Protein AF-A0A6M1ZHA8-F1 (afdb_monomer_lite)

Secondary structure (DSSP, 8-state):
--SSSSTTTSTTSSS----EEEEE-B-SSSSTTBHHHHHHH--TTEEEEE--TTS--EEE-SSPPPPB-S-EEEEGGGGTTPPEEEE-TTTS--EEE--SSEEEEESEEEES-EEEPPPPPPBSSPPPPPPEE-SSEEE-TT-EEEEEEEEEES-EEEPPPPPPB---SS-B-PPPP-SBPPPP----TTS---PPPPP-BS-PPPSSSTT--SSSSS---S-SSPPP-TTPPPPPPBSTT-S--PPPPP-TTPPPPPBSSSBPPPP-TTPPPPPBSSBPPPPPBPTT-SSSBSPPPPB-TTS-BPPPPPPEE-SSEEE-TT-EEEEEEEE-TT-EEEPPPPPPSSBPPPP--EE-SSEEE-TT-EEEEE-SSEEEE---SSSSTT-EEES-EEEEESSSEEEE-SB----SPEEEEEEEEEESSEETTS-EEEEEEEEEEES-EESSEEESSEEEEBSSS-EEEESS-EEEPTT-EEEEEE-TTS-B-EEEESS-EEE-TT-EEEEEEPSS---TTPPP--EEETT-EEE--SEEEEE---

pLDDT: mean 86.64, std 17.52, range [28.28, 98.88]

Structure (mmCIF, N/CA/C/O backbone):
data_AF-A0A6M1ZHA8-F1
#
_entry.id   AF-A0A6M1ZHA8-F1
#
loop_
_atom_site.group_PDB
_atom_site.id
_atom_site.type_symbol
_atom_site.label_atom_id
_atom_site.label_alt_id
_atom_site.label_comp_id
_atom_site.label_asym_id
_atom_site.label_entity_id
_atom_site.label_seq_id
_atom_site.pdbx_PDB_ins_code
_atom_site.Cartn_x
_atom_site.Cartn_y
_atom_site.Cartn_z
_atom_site.occupancy
_atom_site.B_iso_or_equiv
_atom_site.auth_seq_id
_atom_site.auth_comp_id
_atom_site.auth_asym_id
_atom_site.auth_atom_id
_atom_site.pdbx_PDB_model_num
ATOM 1 N N . MET A 1 1 ? 41.639 -18.975 45.057 1.00 41.16 1 MET A N 1
ATOM 2 C CA . MET A 1 1 ? 41.842 -18.011 43.948 1.00 41.16 1 MET A CA 1
ATOM 3 C C . MET A 1 1 ? 41.422 -18.619 42.600 1.00 41.16 1 MET A C 1
ATOM 5 O O . MET A 1 1 ? 42.164 -18.559 41.636 1.00 41.16 1 MET A O 1
ATOM 9 N N . PHE A 1 2 ? 40.217 -19.190 42.509 1.00 38.81 2 PHE A N 1
ATOM 10 C CA . PHE A 1 2 ? 39.651 -19.749 41.275 1.00 38.81 2 PHE A CA 1
ATOM 11 C C . PHE A 1 2 ? 38.131 -19.728 41.432 1.00 38.81 2 PHE A C 1
ATOM 13 O O . PHE A 1 2 ? 37.639 -20.535 42.203 1.00 38.81 2 PHE A O 1
ATOM 20 N N . THR A 1 3 ? 37.440 -18.772 40.789 1.00 45.19 3 THR A N 1
ATOM 21 C CA . THR A 1 3 ? 35.975 -18.794 40.497 1.00 45.19 3 THR A CA 1
ATOM 22 C C . THR A 1 3 ? 35.417 -17.498 39.882 1.00 45.19 3 THR A C 1
ATOM 24 O O . THR A 1 3 ? 34.233 -17.442 39.581 1.00 45.19 3 THR A O 1
ATOM 27 N N . LYS A 1 4 ? 36.225 -16.465 39.586 1.00 41.50 4 LYS A N 1
ATOM 28 C CA . LYS A 1 4 ? 35.732 -15.248 38.891 1.00 41.50 4 LYS A CA 1
ATOM 29 C C . LYS A 1 4 ? 35.933 -15.214 37.365 1.00 41.50 4 LYS A C 1
ATOM 31 O O . LYS A 1 4 ? 35.498 -14.263 36.730 1.00 41.50 4 LYS A O 1
ATOM 36 N N . LYS A 1 5 ? 36.552 -16.232 36.750 1.00 42.53 5 LYS A N 1
ATOM 37 C CA . LYS A 1 5 ? 36.853 -16.243 35.298 1.00 42.53 5 LYS A CA 1
ATOM 38 C C . LYS A 1 5 ? 35.846 -16.990 34.410 1.00 42.53 5 LYS A C 1
ATOM 40 O O . LYS A 1 5 ? 35.945 -16.876 33.197 1.00 42.53 5 LYS A O 1
ATOM 45 N N . PHE A 1 6 ? 34.870 -17.709 34.971 1.00 36.06 6 PHE A N 1
ATOM 46 C CA . PHE A 1 6 ? 33.976 -18.566 34.169 1.00 36.06 6 PHE A CA 1
ATOM 47 C C . PHE A 1 6 ? 32.646 -17.905 33.758 1.00 36.06 6 PHE A C 1
ATOM 49 O O . PHE A 1 6 ? 31.959 -18.404 32.876 1.00 36.06 6 PHE A O 1
ATOM 56 N N . TRP A 1 7 ? 32.302 -16.747 34.333 1.00 31.34 7 TRP A N 1
ATOM 57 C CA . TRP A 1 7 ? 31.066 -16.016 34.001 1.00 31.34 7 TRP A CA 1
ATOM 58 C C . TRP A 1 7 ? 31.224 -14.947 32.907 1.00 31.34 7 TRP A C 1
ATOM 60 O O . TRP A 1 7 ? 30.233 -14.410 32.430 1.00 31.34 7 TRP A O 1
ATOM 70 N N . ILE A 1 8 ? 32.454 -14.670 32.460 1.00 35.88 8 ILE A N 1
ATOM 71 C CA . ILE A 1 8 ? 32.725 -13.714 31.368 1.00 35.88 8 ILE A CA 1
ATOM 72 C C . ILE A 1 8 ? 32.764 -14.401 29.990 1.00 35.88 8 ILE A C 1
ATOM 74 O O . ILE A 1 8 ? 32.619 -13.736 28.971 1.00 35.88 8 ILE A O 1
ATOM 78 N N . ILE A 1 9 ? 32.881 -15.732 29.933 1.00 36.72 9 ILE A N 1
ATOM 79 C CA . ILE A 1 9 ? 32.998 -16.469 28.659 1.00 36.72 9 ILE A CA 1
ATOM 80 C C . ILE A 1 9 ? 31.638 -16.991 28.156 1.00 36.72 9 ILE A C 1
ATOM 82 O O . ILE A 1 9 ? 31.447 -17.130 26.954 1.00 36.72 9 ILE A O 1
ATOM 86 N N . ILE A 1 10 ? 30.645 -17.180 29.034 1.00 36.97 10 ILE A N 1
ATOM 87 C CA . ILE A 1 10 ? 29.296 -17.632 28.634 1.00 36.97 10 ILE A CA 1
ATOM 88 C C . ILE A 1 10 ? 28.371 -16.455 28.262 1.00 36.97 10 ILE A C 1
ATOM 90 O O . ILE A 1 10 ? 27.437 -16.629 27.486 1.00 36.97 10 ILE A O 1
ATOM 94 N N . PHE A 1 11 ? 28.679 -15.227 28.698 1.00 34.50 11 PHE A N 1
ATOM 95 C CA . PHE A 1 11 ? 27.951 -14.019 28.273 1.00 34.50 11 PHE A CA 1
ATOM 96 C C . PHE A 1 11 ? 28.397 -13.488 26.891 1.00 34.50 11 PHE A C 1
ATOM 98 O O . PHE A 1 11 ? 27.780 -12.578 26.346 1.00 34.50 11 PHE A O 1
ATOM 105 N N . LEU A 1 12 ? 29.439 -14.080 26.292 1.00 36.28 12 LEU A N 1
ATOM 106 C CA . LEU A 1 12 ? 29.957 -13.715 24.966 1.00 36.28 12 LEU A CA 1
ATOM 107 C C . LEU A 1 12 ? 29.504 -14.654 23.829 1.00 36.28 12 LEU A C 1
ATOM 109 O O . LEU A 1 12 ? 29.887 -14.436 22.685 1.00 36.28 12 LEU A O 1
ATOM 113 N N . MET A 1 13 ? 28.695 -15.684 24.106 1.00 34.72 13 MET A N 1
ATOM 114 C CA . MET A 1 13 ? 28.292 -16.691 23.105 1.00 34.72 13 MET A CA 1
ATOM 115 C C . MET A 1 13 ? 26.905 -16.472 22.470 1.00 34.72 13 MET A C 1
ATOM 117 O O . MET A 1 13 ? 26.468 -17.307 21.683 1.00 34.72 13 MET A O 1
ATOM 121 N N . PHE A 1 14 ? 26.234 -15.343 22.740 1.00 38.88 14 PHE A N 1
ATOM 122 C CA . PHE A 1 14 ? 24.972 -14.965 22.070 1.00 38.88 14 PHE A CA 1
ATOM 123 C C . PHE A 1 14 ? 25.026 -13.679 21.235 1.00 38.88 14 PHE A C 1
ATOM 125 O O . PHE A 1 14 ? 24.037 -13.323 20.599 1.00 38.88 14 PHE A O 1
ATOM 132 N N . PHE A 1 15 ? 26.187 -13.033 21.130 1.00 39.12 15 PHE A N 1
ATOM 133 C CA . PHE A 1 15 ? 26.455 -12.149 20.004 1.00 39.12 15 PHE A CA 1
ATOM 134 C C . PHE A 1 15 ? 27.237 -12.970 18.983 1.00 39.12 15 PHE A C 1
ATOM 136 O O . PHE A 1 15 ? 28.445 -13.150 19.121 1.00 39.12 15 PHE A O 1
ATOM 143 N N . ARG A 1 16 ? 26.570 -13.469 17.929 1.00 43.88 16 ARG A N 1
ATOM 144 C CA . ARG A 1 16 ? 27.292 -13.640 16.655 1.00 43.88 16 ARG A CA 1
ATOM 145 C C . ARG A 1 16 ? 28.028 -12.320 16.455 1.00 43.88 16 ARG A C 1
ATOM 147 O O . ARG A 1 16 ? 27.375 -11.288 16.577 1.00 43.88 16 ARG A O 1
ATOM 154 N N . ASN A 1 17 ? 29.347 -12.352 16.249 1.00 39.47 17 ASN A N 1
ATOM 155 C CA . ASN A 1 17 ? 30.121 -11.169 15.878 1.00 39.47 17 ASN A CA 1
ATOM 156 C C . ASN A 1 17 ? 29.322 -10.430 14.807 1.00 39.47 17 ASN A C 1
ATOM 158 O O . ASN A 1 17 ? 29.210 -10.920 13.683 1.00 39.47 17 ASN A O 1
ATOM 162 N N . ILE A 1 18 ? 28.678 -9.325 15.182 1.00 47.50 18 ILE A N 1
ATOM 163 C CA . ILE A 1 18 ? 27.960 -8.505 14.227 1.00 47.50 18 ILE A CA 1
ATOM 164 C C . ILE A 1 18 ? 29.074 -7.805 13.469 1.00 47.50 18 ILE A C 1
ATOM 166 O O . ILE A 1 18 ? 29.651 -6.831 13.952 1.00 47.50 18 ILE A O 1
ATOM 170 N N . SER A 1 19 ? 29.456 -8.388 12.337 1.00 54.62 19 SER A N 1
ATOM 171 C CA . SER A 1 19 ? 30.380 -7.749 11.415 1.00 54.62 19 SER A CA 1
ATOM 172 C C . SER A 1 19 ? 29.735 -6.441 10.945 1.00 54.62 19 SER A C 1
ATOM 174 O O . SER A 1 19 ? 28.532 -6.378 10.673 1.00 54.62 19 SER A O 1
ATOM 176 N N . MET A 1 20 ? 30.499 -5.353 10.955 1.00 62.28 20 MET A N 1
ATOM 177 C CA . MET A 1 20 ? 30.048 -4.074 10.414 1.00 62.28 20 MET A CA 1
ATOM 178 C C . MET A 1 20 ? 30.312 -4.088 8.908 1.00 62.28 20 MET A C 1
ATOM 180 O O . MET A 1 20 ? 31.472 -4.149 8.512 1.00 62.28 20 MET A O 1
ATOM 184 N N . ALA A 1 21 ? 29.265 -3.956 8.088 1.00 60.00 21 ALA A N 1
ATOM 185 C CA . ALA A 1 21 ? 29.389 -3.871 6.624 1.00 60.00 21 ALA A CA 1
ATOM 186 C C . ALA A 1 21 ? 30.205 -2.658 6.187 1.00 60.00 21 ALA A C 1
ATOM 188 O O . ALA A 1 21 ? 30.895 -2.657 5.168 1.00 60.00 21 ALA A O 1
ATOM 189 N N . GLY A 1 22 ? 30.098 -1.587 6.970 1.00 78.56 22 GLY A N 1
ATOM 190 C CA . GLY A 1 22 ? 30.810 -0.348 6.747 1.00 78.56 22 GLY A CA 1
ATOM 191 C C . GLY A 1 22 ? 30.052 0.848 7.297 1.00 78.56 22 GLY A C 1
ATOM 192 O O . GLY A 1 22 ? 28.849 0.805 7.563 1.00 78.56 22 GLY A O 1
ATOM 193 N N . THR A 1 23 ? 30.785 1.942 7.448 1.00 90.38 23 THR A N 1
ATOM 194 C CA . THR A 1 23 ? 30.236 3.237 7.841 1.00 90.38 23 THR A CA 1
ATOM 195 C C . THR A 1 23 ? 30.068 4.104 6.600 1.00 90.38 23 THR A C 1
ATOM 197 O O . THR A 1 23 ? 31.018 4.312 5.840 1.00 90.38 23 THR A O 1
ATOM 200 N N . VAL A 1 24 ? 28.870 4.651 6.406 1.00 94.56 24 VAL A N 1
ATOM 201 C CA . VAL A 1 24 ? 28.614 5.681 5.399 1.00 94.56 24 VAL A CA 1
ATOM 202 C C . VAL A 1 24 ? 29.204 6.992 5.900 1.00 94.56 24 VAL A C 1
ATOM 204 O O . VAL A 1 24 ? 28.672 7.617 6.812 1.00 94.56 24 VAL A O 1
ATOM 207 N N . THR A 1 25 ? 30.317 7.403 5.302 1.00 93.25 25 THR A N 1
ATOM 208 C CA . THR A 1 25 ? 31.069 8.615 5.666 1.00 93.25 25 THR A CA 1
ATOM 209 C C . THR A 1 25 ? 30.912 9.734 4.641 1.00 93.25 25 THR A C 1
ATOM 211 O O . THR A 1 25 ? 31.451 10.828 4.813 1.00 93.25 25 THR A O 1
ATOM 214 N N . SER A 1 26 ? 30.190 9.493 3.546 1.00 93.44 26 SER A N 1
ATOM 215 C CA . SER A 1 26 ? 29.959 10.452 2.468 1.00 93.44 26 SER A CA 1
ATOM 216 C C . SER A 1 26 ? 28.484 10.523 2.097 1.00 93.44 26 SER A C 1
ATOM 218 O O . SER A 1 26 ? 27.825 9.495 1.965 1.00 93.44 26 SER A O 1
ATOM 220 N N . ASN A 1 27 ? 27.991 11.744 1.883 1.00 94.06 27 ASN A N 1
ATOM 221 C CA . ASN A 1 27 ? 26.633 12.011 1.421 1.00 94.06 27 ASN A CA 1
ATOM 222 C C . ASN A 1 27 ? 26.517 12.099 -0.114 1.00 94.06 27 ASN A C 1
ATOM 224 O O . ASN A 1 27 ? 25.463 12.442 -0.642 1.00 94.06 27 ASN A O 1
ATOM 228 N N . ALA A 1 28 ? 27.602 11.815 -0.840 1.00 95.50 28 ALA A N 1
ATOM 229 C CA . ALA A 1 28 ? 27.560 11.668 -2.290 1.00 95.50 28 ALA A CA 1
ATOM 230 C C . ALA A 1 28 ? 26.827 10.373 -2.700 1.00 95.50 28 ALA A C 1
ATOM 232 O O . ALA A 1 28 ? 26.815 9.396 -1.953 1.00 95.50 28 ALA A O 1
ATOM 233 N N . ASP A 1 29 ? 26.282 10.338 -3.919 1.00 96.12 29 ASP A N 1
ATOM 234 C CA . ASP A 1 29 ? 25.608 9.149 -4.475 1.00 96.12 29 ASP A CA 1
ATOM 235 C C . ASP A 1 29 ? 26.568 7.974 -4.753 1.00 96.12 29 ASP A C 1
ATOM 237 O O . ASP A 1 29 ? 26.180 6.812 -4.644 1.00 96.12 29 ASP A O 1
ATOM 241 N N . SER A 1 30 ? 27.826 8.257 -5.111 1.00 96.19 30 SER A N 1
ATOM 242 C CA . SER A 1 30 ? 28.792 7.246 -5.566 1.00 96.19 30 SER A CA 1
ATOM 243 C C . SER A 1 30 ? 30.226 7.508 -5.092 1.00 96.19 30 SER A C 1
ATOM 245 O O . SER A 1 30 ? 30.629 8.656 -4.905 1.00 96.19 30 SER A O 1
ATOM 247 N N . GLY A 1 31 ? 31.028 6.443 -4.986 1.00 95.06 31 GLY A N 1
ATOM 248 C CA . GLY A 1 31 ? 32.456 6.489 -4.642 1.00 95.06 31 GLY A CA 1
ATOM 249 C C . GLY A 1 31 ? 32.763 6.200 -3.164 1.00 95.06 31 GLY A C 1
ATOM 250 O O . GLY A 1 31 ? 31.921 5.675 -2.436 1.00 95.06 31 GLY A O 1
ATOM 251 N N . SER A 1 32 ? 33.995 6.531 -2.746 1.00 93.38 32 SER A N 1
ATOM 252 C CA . SER A 1 32 ? 34.373 6.951 -1.376 1.00 93.38 32 SER A CA 1
ATOM 253 C C . SER A 1 32 ? 33.319 6.911 -0.268 1.00 93.38 32 SER A C 1
ATOM 255 O O . SER A 1 32 ? 32.690 7.944 -0.079 1.00 93.38 32 SER A O 1
ATOM 257 N N . GLY A 1 33 ? 33.138 5.821 0.487 1.00 92.56 33 GLY A N 1
ATOM 258 C CA . GLY A 1 33 ? 32.353 5.851 1.735 1.00 92.56 33 GLY A CA 1
ATOM 259 C C . GLY A 1 33 ? 30.874 6.230 1.578 1.00 92.56 33 GLY A C 1
ATOM 260 O O . GLY A 1 33 ? 30.257 6.690 2.534 1.00 92.56 33 GLY A O 1
ATOM 261 N N . THR A 1 34 ? 30.320 6.090 0.375 1.00 96.38 34 THR A N 1
ATOM 262 C CA . THR A 1 34 ? 28.905 6.358 0.078 1.00 96.38 34 THR A CA 1
ATOM 263 C C . THR A 1 34 ? 28.020 5.180 0.465 1.00 96.38 34 THR A C 1
ATOM 265 O O . THR A 1 34 ? 28.482 4.038 0.469 1.00 96.38 34 THR A O 1
ATOM 268 N N . LEU A 1 35 ? 26.731 5.437 0.718 1.00 96.88 35 LEU A N 1
ATOM 269 C CA . LEU A 1 35 ? 25.745 4.386 1.001 1.00 96.88 35 LEU A CA 1
ATOM 270 C C . LEU A 1 35 ? 25.741 3.307 -0.088 1.00 96.88 35 LEU A C 1
ATOM 272 O O . LEU A 1 35 ? 25.801 2.123 0.219 1.00 96.88 35 LEU A O 1
ATOM 276 N N . ARG A 1 36 ? 25.767 3.717 -1.359 1.00 96.38 36 ARG A N 1
ATOM 277 C CA . ARG A 1 36 ? 25.832 2.814 -2.512 1.00 96.38 36 ARG A CA 1
ATOM 278 C C . ARG A 1 36 ? 27.018 1.859 -2.450 1.00 96.38 36 ARG A C 1
ATOM 280 O O . ARG A 1 36 ? 26.861 0.668 -2.694 1.00 96.38 36 ARG A O 1
ATOM 287 N N . ARG A 1 37 ? 28.211 2.372 -2.130 1.00 95.38 37 ARG A N 1
ATOM 288 C CA . ARG A 1 37 ? 29.407 1.530 -2.036 1.00 95.38 37 ARG A CA 1
ATOM 289 C C . ARG A 1 37 ? 29.339 0.576 -0.850 1.00 95.38 37 ARG A C 1
ATOM 291 O O . ARG A 1 37 ? 29.755 -0.565 -0.991 1.00 95.38 37 ARG A O 1
ATOM 298 N N . VAL A 1 38 ? 28.819 1.034 0.287 1.00 95.31 38 VAL A N 1
ATOM 299 C CA . VAL A 1 38 ? 28.655 0.178 1.467 1.00 95.31 38 VAL A CA 1
ATOM 300 C C . VAL A 1 38 ? 27.633 -0.929 1.195 1.00 95.31 38 VAL A C 1
ATOM 302 O O . VAL A 1 38 ? 27.921 -2.075 1.499 1.00 95.31 38 VAL A O 1
ATOM 305 N N . LEU A 1 39 ? 26.504 -0.628 0.544 1.00 94.88 39 LEU A N 1
ATOM 306 C CA . LEU A 1 39 ? 25.510 -1.636 0.152 1.00 94.88 39 LEU A CA 1
ATOM 307 C C . LEU A 1 39 ? 26.095 -2.704 -0.784 1.00 94.88 39 LEU A C 1
ATOM 309 O O . LEU A 1 39 ? 25.912 -3.886 -0.529 1.00 94.88 39 LEU A O 1
ATOM 313 N N . ASN A 1 40 ? 26.845 -2.301 -1.818 1.00 92.69 40 ASN A N 1
ATOM 314 C CA . ASN A 1 40 ? 27.480 -3.237 -2.758 1.00 92.69 40 ASN A CA 1
ATOM 315 C C . ASN A 1 40 ? 28.534 -4.150 -2.113 1.00 92.69 40 ASN A C 1
ATOM 317 O O . ASN A 1 40 ? 28.815 -5.221 -2.641 1.00 92.69 40 ASN A O 1
ATOM 321 N N . ASN A 1 41 ? 29.162 -3.697 -1.028 1.00 90.94 41 ASN A N 1
ATOM 322 C CA . ASN A 1 41 ? 30.245 -4.419 -0.365 1.00 90.94 41 ASN A CA 1
ATOM 323 C C . ASN A 1 41 ? 29.783 -5.177 0.883 1.00 90.94 41 ASN A C 1
ATOM 325 O O . ASN A 1 41 ? 30.583 -5.911 1.463 1.00 90.94 41 ASN A O 1
ATOM 329 N N . ALA A 1 42 ? 28.545 -4.956 1.327 1.00 90.19 42 ALA A N 1
ATOM 330 C CA . ALA A 1 42 ? 28.025 -5.603 2.513 1.00 90.19 42 ALA A CA 1
ATOM 331 C C . ALA A 1 42 ? 27.990 -7.123 2.311 1.00 90.19 42 ALA A C 1
ATOM 333 O O . ALA A 1 42 ? 27.824 -7.624 1.200 1.00 90.19 42 ALA A O 1
ATOM 334 N N . SER A 1 43 ? 28.138 -7.848 3.405 1.00 85.75 43 SER A N 1
ATOM 335 C CA . SER A 1 43 ? 27.896 -9.278 3.533 1.00 85.75 43 SER A CA 1
ATOM 336 C C . SER A 1 43 ? 26.636 -9.505 4.378 1.00 85.75 43 SER A C 1
ATOM 338 O O . SER A 1 43 ? 26.242 -8.668 5.193 1.00 85.75 43 SER A O 1
ATOM 340 N N . GLY A 1 44 ? 25.970 -10.645 4.200 1.00 85.75 44 GLY A N 1
ATOM 341 C CA . GLY A 1 44 ? 24.735 -10.948 4.920 1.00 85.75 44 GLY A CA 1
ATOM 342 C C . GLY A 1 44 ? 24.922 -10.996 6.445 1.00 85.75 44 GLY A C 1
ATOM 343 O O . GLY A 1 44 ? 25.811 -11.669 6.961 1.00 85.75 44 GLY A O 1
ATOM 344 N N . GLY A 1 45 ? 24.027 -10.329 7.173 1.00 84.31 45 GLY A N 1
ATOM 345 C CA . GLY A 1 45 ? 23.973 -10.259 8.636 1.00 84.31 45 GLY A CA 1
ATOM 346 C C . GLY A 1 45 ? 24.622 -9.013 9.244 1.00 84.31 45 GLY A C 1
ATOM 347 O O . GLY A 1 45 ? 24.710 -8.915 10.468 1.00 84.31 45 GLY A O 1
ATOM 348 N N . GLU A 1 46 ? 25.074 -8.074 8.417 1.00 91.00 46 GLU A N 1
ATOM 349 C CA . GLU A 1 46 ? 25.842 -6.912 8.857 1.00 91.00 46 GLU A CA 1
ATOM 350 C C . GLU A 1 46 ? 24.995 -5.665 9.159 1.00 91.00 46 GLU A C 1
ATOM 352 O O . GLU A 1 46 ? 23.849 -5.525 8.717 1.00 91.00 46 GLU A O 1
ATOM 357 N N . ILE A 1 47 ? 25.586 -4.727 9.912 1.00 91.69 47 ILE A N 1
ATOM 358 C CA . ILE A 1 47 ? 25.007 -3.402 10.180 1.00 91.69 47 ILE A CA 1
ATOM 359 C C . ILE A 1 47 ? 25.748 -2.325 9.378 1.00 91.69 47 ILE A C 1
ATOM 361 O O . ILE A 1 47 ? 26.973 -2.213 9.445 1.00 91.69 47 ILE A O 1
ATOM 365 N N . ILE A 1 48 ? 24.976 -1.498 8.678 1.00 93.88 48 ILE A N 1
ATOM 366 C CA . ILE A 1 48 ? 25.376 -0.250 8.033 1.00 93.88 48 ILE A CA 1
ATOM 367 C C . ILE A 1 48 ? 24.970 0.907 8.944 1.00 93.88 48 ILE A C 1
ATOM 369 O O . ILE A 1 48 ? 23.791 1.069 9.265 1.00 93.88 48 ILE A O 1
ATOM 373 N N . ILE A 1 49 ? 25.943 1.730 9.330 1.00 92.50 49 ILE A N 1
ATOM 374 C CA . ILE A 1 49 ? 25.725 2.949 10.121 1.00 92.50 49 ILE A CA 1
ATOM 375 C C . ILE A 1 49 ? 26.166 4.190 9.344 1.00 92.50 49 ILE A C 1
ATOM 377 O O . ILE A 1 49 ? 26.955 4.099 8.402 1.00 92.50 49 ILE A O 1
ATOM 381 N N . PHE A 1 50 ? 25.696 5.362 9.764 1.00 92.50 50 PHE A N 1
ATOM 382 C CA . PHE A 1 50 ? 26.068 6.645 9.166 1.00 92.50 50 PHE A CA 1
ATOM 383 C C . PHE A 1 50 ? 26.977 7.442 10.104 1.00 92.50 50 PHE A C 1
ATOM 385 O O . PHE A 1 50 ? 26.684 7.593 11.288 1.00 92.50 50 PHE A O 1
ATOM 392 N N . ASP A 1 51 ? 28.055 7.996 9.555 1.00 90.44 51 ASP A N 1
ATOM 393 C CA . ASP A 1 51 ? 28.875 9.034 10.178 1.00 90.44 51 ASP A CA 1
ATOM 394 C C . ASP A 1 51 ? 29.007 10.213 9.208 1.00 90.44 51 ASP A C 1
ATOM 396 O O . ASP A 1 51 ? 29.958 10.357 8.439 1.00 90.44 51 ASP A O 1
ATOM 400 N N . LEU A 1 52 ? 27.974 11.052 9.224 1.00 86.25 52 LEU A N 1
ATOM 401 C CA . LEU A 1 52 ? 27.871 12.288 8.448 1.00 86.25 52 LEU A CA 1
ATOM 402 C C . LEU A 1 52 ? 27.926 13.515 9.370 1.00 86.25 52 LEU A C 1
ATOM 404 O O . LEU A 1 52 ? 27.406 14.574 9.032 1.00 86.25 52 LEU A O 1
ATOM 408 N N . SER A 1 53 ? 28.526 13.367 10.553 1.00 73.38 53 SER A N 1
ATOM 409 C CA . SER A 1 53 ? 28.472 14.323 11.667 1.00 73.38 53 SER A CA 1
ATOM 410 C C . SER A 1 53 ? 28.889 15.761 11.299 1.00 73.38 53 SER A C 1
ATOM 412 O O . SER A 1 53 ? 28.307 16.710 11.825 1.00 73.38 53 SER A O 1
ATOM 414 N N . ASN A 1 54 ? 29.801 15.925 10.333 1.00 69.75 54 ASN A N 1
ATOM 415 C CA . ASN A 1 54 ? 30.277 17.218 9.813 1.00 69.75 54 ASN A CA 1
ATOM 416 C C . ASN A 1 54 ? 29.786 17.548 8.388 1.00 69.75 54 ASN A C 1
ATOM 418 O O . ASN A 1 54 ? 30.371 18.389 7.707 1.00 69.75 54 ASN A O 1
ATOM 422 N N . LYS A 1 55 ? 28.760 16.852 7.888 1.00 71.38 55 LYS A N 1
ATOM 423 C CA . LYS A 1 55 ? 28.285 16.958 6.500 1.00 71.38 55 LYS A CA 1
ATOM 424 C C . LYS A 1 55 ? 26.791 17.269 6.438 1.00 71.38 55 LYS A C 1
ATOM 426 O O . LYS A 1 55 ? 26.059 17.110 7.415 1.00 71.38 55 LYS A O 1
ATOM 431 N N . ASN A 1 56 ? 26.328 17.685 5.256 1.00 79.12 56 ASN A N 1
ATOM 432 C CA . ASN A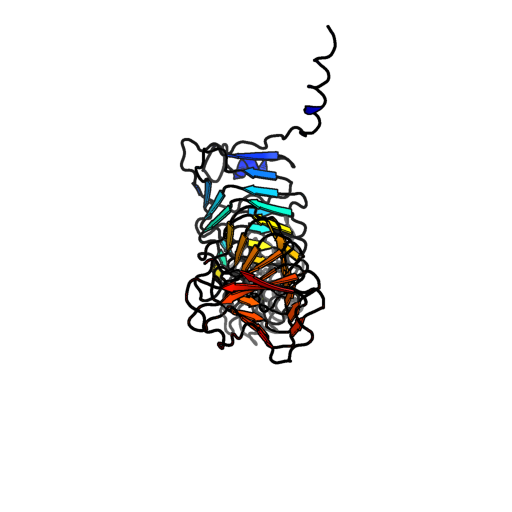 1 56 ? 24.906 17.604 4.940 1.00 79.12 56 ASN A CA 1
ATOM 433 C C . ASN A 1 56 ? 24.483 16.123 5.031 1.00 79.12 56 ASN A C 1
ATOM 435 O O . ASN A 1 56 ? 25.155 15.246 4.490 1.00 79.12 56 ASN A O 1
ATOM 439 N N . ARG A 1 57 ? 23.402 15.855 5.764 1.00 89.31 57 ARG A N 1
ATOM 440 C CA . ARG A 1 57 ? 22.896 14.507 6.063 1.00 89.31 57 ARG A CA 1
ATOM 441 C C . ARG A 1 57 ? 21.930 13.986 4.996 1.00 89.31 57 ARG A C 1
ATOM 443 O O . ARG A 1 57 ? 21.436 12.869 5.121 1.00 89.31 57 ARG A O 1
ATOM 450 N N . THR A 1 58 ? 21.695 14.780 3.954 1.00 94.56 58 THR A N 1
ATOM 451 C CA . THR A 1 58 ? 20.969 14.374 2.755 1.00 94.56 58 THR A CA 1
ATOM 452 C C . THR A 1 58 ? 21.904 13.669 1.781 1.00 94.56 58 THR A C 1
ATOM 454 O O . THR A 1 58 ? 22.865 14.266 1.287 1.00 94.56 58 THR A O 1
ATOM 457 N N . ILE A 1 59 ? 21.595 12.405 1.501 1.00 97.06 59 ILE A N 1
ATOM 458 C CA . ILE A 1 59 ? 22.165 11.615 0.414 1.00 97.06 59 ILE A CA 1
ATOM 459 C C . ILE A 1 59 ? 21.235 11.750 -0.782 1.00 97.06 59 ILE A C 1
ATOM 461 O O . ILE A 1 59 ? 20.155 11.167 -0.828 1.00 97.06 59 ILE A O 1
ATOM 465 N N . THR A 1 60 ? 21.675 12.542 -1.745 1.00 97.25 60 THR A N 1
ATOM 466 C CA . THR A 1 60 ? 20.936 12.813 -2.970 1.00 97.25 60 THR A CA 1
ATOM 467 C C . THR A 1 60 ? 21.228 11.743 -4.014 1.00 97.25 60 THR A C 1
ATOM 469 O O . THR A 1 60 ? 22.365 11.640 -4.485 1.00 97.25 60 THR A O 1
ATOM 472 N N . LEU A 1 61 ? 20.211 10.976 -4.402 1.00 97.69 61 LEU A N 1
ATOM 473 C CA . LEU A 1 61 ? 20.343 9.892 -5.368 1.00 97.69 61 LEU A CA 1
ATOM 474 C C . LEU A 1 61 ? 20.439 10.422 -6.800 1.00 97.69 61 LEU A C 1
ATOM 476 O O . LEU A 1 61 ? 19.670 11.287 -7.220 1.00 97.69 61 LEU A O 1
ATOM 480 N N . LYS A 1 62 ? 21.378 9.859 -7.566 1.00 96.38 62 LYS A N 1
ATOM 481 C CA . LYS A 1 62 ? 21.525 10.108 -9.016 1.00 96.38 62 LYS A CA 1
ATOM 482 C C . LYS A 1 62 ? 21.191 8.891 -9.873 1.00 96.38 62 LYS A C 1
ATOM 484 O O . LYS A 1 62 ? 21.116 9.004 -11.091 1.00 96.38 62 LYS A O 1
ATOM 489 N N . THR A 1 63 ? 21.075 7.731 -9.234 1.00 92.88 63 THR A N 1
ATOM 490 C CA . THR A 1 63 ? 20.715 6.440 -9.824 1.00 92.88 63 THR A CA 1
ATOM 491 C C . THR A 1 63 ? 19.991 5.605 -8.763 1.00 92.88 63 THR A C 1
ATOM 493 O O . THR A 1 63 ? 20.102 5.894 -7.568 1.00 92.88 63 THR A O 1
ATOM 496 N N . HIS A 1 64 ? 19.262 4.559 -9.162 1.00 90.69 64 HIS A N 1
ATOM 497 C CA . HIS A 1 64 ? 18.631 3.628 -8.211 1.00 90.69 64 HIS A CA 1
ATOM 498 C C . HIS A 1 64 ? 19.681 3.043 -7.260 1.00 90.69 64 HIS A C 1
ATOM 500 O O . HIS A 1 64 ? 20.786 2.752 -7.707 1.00 90.69 64 HIS A O 1
ATOM 506 N N . LEU A 1 65 ? 19.386 2.866 -5.970 1.00 95.75 65 LEU A N 1
ATOM 507 C CA . LEU A 1 65 ? 20.303 2.169 -5.057 1.00 95.75 65 LEU A CA 1
ATOM 508 C C . LEU A 1 65 ? 20.499 0.694 -5.480 1.00 95.75 65 LEU A C 1
ATOM 510 O O . LEU A 1 65 ? 19.689 0.162 -6.248 1.00 95.75 65 LEU A O 1
ATOM 514 N N . PRO A 1 66 ? 21.583 0.030 -5.035 1.00 94.44 66 PRO A N 1
ATOM 515 C CA . PRO A 1 66 ? 21.739 -1.411 -5.218 1.00 94.44 66 PRO A CA 1
ATOM 516 C C . PRO A 1 66 ? 20.564 -2.187 -4.614 1.00 94.44 66 PRO A C 1
ATOM 518 O O . PRO A 1 66 ? 20.012 -1.780 -3.589 1.00 94.44 66 PRO A O 1
ATOM 521 N N . ILE A 1 67 ? 20.205 -3.303 -5.248 1.00 93.00 67 ILE A N 1
ATOM 522 C CA . ILE A 1 67 ? 19.210 -4.239 -4.714 1.00 93.00 67 ILE A CA 1
ATOM 523 C C . ILE A 1 67 ? 19.761 -4.857 -3.426 1.00 93.00 67 ILE A C 1
ATOM 525 O O . ILE A 1 67 ? 20.936 -5.211 -3.360 1.00 93.00 67 ILE A O 1
ATOM 529 N N . ILE A 1 68 ? 18.911 -4.974 -2.405 1.00 94.31 68 ILE A N 1
ATOM 530 C CA . ILE A 1 68 ? 19.252 -5.633 -1.143 1.00 94.31 68 ILE A CA 1
ATOM 531 C C . ILE A 1 68 ? 18.748 -7.077 -1.197 1.00 94.31 68 ILE A C 1
ATOM 533 O O . ILE A 1 68 ? 17.566 -7.346 -0.975 1.00 94.31 68 ILE A O 1
ATOM 537 N N . ASP A 1 69 ? 19.648 -8.007 -1.480 1.00 93.38 69 ASP A N 1
ATOM 538 C CA . ASP A 1 69 ? 19.390 -9.443 -1.663 1.00 93.38 69 ASP A CA 1
ATOM 539 C C . ASP A 1 69 ? 19.853 -10.311 -0.475 1.00 93.38 69 ASP A C 1
ATOM 541 O O . ASP A 1 69 ? 19.638 -11.522 -0.444 1.00 93.38 69 ASP A O 1
ATOM 545 N N . GLN A 1 70 ? 20.425 -9.682 0.549 1.00 90.88 70 GLN A N 1
ATOM 546 C CA . GLN A 1 70 ? 20.941 -10.329 1.752 1.00 90.88 70 GLN A CA 1
ATOM 547 C C . GLN A 1 70 ? 20.450 -9.653 3.038 1.00 90.88 70 GLN A C 1
ATOM 549 O O . GLN A 1 70 ? 20.024 -8.497 3.037 1.00 90.88 70 GLN A O 1
ATOM 554 N N . ALA A 1 71 ? 20.544 -10.376 4.160 1.00 93.56 71 ALA A N 1
ATOM 555 C CA . ALA A 1 71 ? 20.175 -9.854 5.475 1.00 93.56 71 ALA A CA 1
ATOM 556 C C . ALA A 1 71 ? 21.032 -8.632 5.818 1.00 93.56 71 ALA A C 1
ATOM 558 O O . ALA A 1 71 ? 22.254 -8.741 5.807 1.00 93.56 71 ALA A O 1
ATOM 559 N N . LEU A 1 72 ? 20.427 -7.500 6.169 1.00 94.31 72 LEU A N 1
ATOM 560 C CA . LEU A 1 72 ? 21.158 -6.287 6.548 1.00 94.31 72 LEU A CA 1
ATOM 561 C C . LEU A 1 72 ? 20.370 -5.459 7.554 1.00 94.31 72 LEU A C 1
ATOM 563 O O . LEU A 1 72 ? 19.140 -5.468 7.569 1.00 94.31 72 LEU A O 1
ATOM 567 N N . LYS A 1 73 ? 21.083 -4.668 8.352 1.00 95.69 73 LYS A N 1
ATOM 568 C CA . LYS A 1 73 ? 20.492 -3.567 9.112 1.00 95.69 73 LYS A CA 1
ATOM 569 C C . LYS A 1 73 ? 21.073 -2.237 8.644 1.00 95.69 73 LYS A C 1
ATOM 571 O O . LYS A 1 73 ? 22.278 -2.046 8.716 1.00 95.69 73 LYS A O 1
ATOM 576 N N . ILE A 1 74 ? 20.229 -1.301 8.230 1.00 96.12 74 ILE A N 1
ATOM 577 C CA . ILE A 1 74 ? 20.601 0.070 7.865 1.00 96.12 74 ILE A CA 1
ATOM 578 C C . ILE A 1 74 ? 20.100 1.002 8.969 1.00 96.12 74 ILE A C 1
ATOM 580 O O . ILE A 1 74 ? 18.894 1.100 9.189 1.00 96.12 74 ILE A O 1
ATOM 584 N N . ASP A 1 75 ? 21.014 1.661 9.684 1.00 94.12 75 ASP A N 1
ATOM 585 C CA . ASP A 1 75 ? 20.699 2.376 10.923 1.00 94.12 75 ASP A CA 1
ATOM 586 C C . ASP A 1 75 ? 21.200 3.827 10.931 1.00 94.12 75 ASP A C 1
ATOM 588 O O . ASP A 1 75 ? 22.390 4.099 11.107 1.00 94.12 75 ASP A O 1
ATOM 592 N N . GLY A 1 76 ? 20.266 4.773 10.797 1.00 92.44 76 GLY A N 1
ATOM 593 C CA . GLY A 1 76 ? 20.527 6.215 10.864 1.00 92.44 76 GLY A CA 1
ATOM 594 C C . GLY A 1 76 ? 20.724 6.791 12.272 1.00 92.44 76 GLY A C 1
ATOM 595 O O . GLY A 1 76 ? 20.911 7.997 12.406 1.00 92.44 76 GLY A O 1
ATOM 596 N N . SER A 1 77 ? 20.689 5.981 13.340 1.00 88.38 77 SER A N 1
ATOM 597 C CA . SER A 1 77 ? 20.675 6.491 14.728 1.00 88.38 77 SER A CA 1
ATOM 598 C C . SER A 1 77 ? 21.985 7.112 15.226 1.00 88.38 77 SER A C 1
ATOM 600 O O . SER A 1 77 ? 21.964 7.881 16.190 1.00 88.38 77 SER A O 1
ATOM 602 N N . ASN A 1 78 ? 23.123 6.834 14.584 1.00 78.25 78 ASN A N 1
ATOM 603 C CA . ASN A 1 78 ? 24.459 7.175 15.094 1.00 78.25 78 ASN A CA 1
ATOM 604 C C . ASN A 1 78 ? 24.825 8.681 15.036 1.00 78.25 78 ASN A C 1
ATOM 606 O O . ASN A 1 78 ? 25.990 9.052 15.144 1.00 78.25 78 ASN A O 1
ATOM 610 N N . LEU A 1 79 ? 23.847 9.575 14.859 1.00 74.50 79 LEU A N 1
ATOM 611 C CA . LEU A 1 79 ? 24.064 11.018 14.690 1.00 74.50 79 LEU A CA 1
ATOM 612 C C . LEU A 1 79 ? 23.453 11.876 15.816 1.00 74.50 79 LEU A C 1
ATOM 614 O O . LEU A 1 79 ? 23.291 13.084 15.653 1.00 74.50 79 LEU A O 1
ATOM 618 N N . GLY A 1 80 ? 23.120 11.286 16.970 1.00 65.06 80 GLY A N 1
ATOM 619 C CA . GLY A 1 80 ? 22.648 12.036 18.145 1.00 65.06 80 GLY A CA 1
ATOM 620 C C . GLY A 1 80 ? 21.275 12.691 17.947 1.00 65.06 80 GLY A C 1
ATOM 621 O O . GLY A 1 80 ? 21.101 13.867 18.255 1.00 65.06 80 GLY A O 1
ATOM 622 N N . GLY A 1 81 ? 20.318 11.954 17.372 1.00 66.00 81 GLY A N 1
ATOM 623 C CA . GLY A 1 81 ? 18.954 12.438 17.091 1.00 66.00 81 GLY A CA 1
ATOM 624 C C . GLY A 1 81 ? 18.812 13.240 15.791 1.00 66.00 81 GLY A C 1
ATOM 625 O O . GLY A 1 81 ? 17.721 13.683 15.446 1.00 66.00 81 GLY A O 1
ATOM 626 N N . LYS A 1 82 ? 19.907 13.420 15.050 1.00 67.00 82 LYS A N 1
ATOM 627 C CA . LYS A 1 82 ? 19.934 14.072 13.741 1.00 67.00 82 LYS A CA 1
ATOM 628 C C . LYS A 1 82 ? 19.541 13.088 12.637 1.00 67.00 82 LYS A C 1
ATOM 630 O O . LYS A 1 82 ? 20.225 12.097 12.420 1.00 67.00 82 LYS A O 1
ATOM 635 N N . GLU A 1 83 ? 18.489 13.415 11.898 1.00 85.75 83 GLU A N 1
ATOM 636 C CA . GLU A 1 83 ? 17.976 12.608 10.788 1.00 85.75 83 GLU A CA 1
ATOM 637 C C . GLU A 1 83 ? 18.944 12.491 9.596 1.00 85.75 83 GLU A C 1
ATOM 639 O O . GLU A 1 83 ? 19.611 13.469 9.232 1.00 85.75 83 GLU A O 1
ATOM 644 N N . VAL A 1 84 ? 19.000 11.297 8.997 1.00 93.94 84 VAL A N 1
ATOM 645 C CA . VAL A 1 84 ? 19.611 11.018 7.689 1.00 93.94 84 VAL A CA 1
ATOM 646 C C . VAL A 1 84 ? 18.499 10.969 6.651 1.00 93.94 84 VAL A C 1
ATOM 648 O O . VAL A 1 84 ? 17.509 10.262 6.838 1.00 93.94 84 VAL A O 1
ATOM 651 N N . ILE A 1 85 ? 18.676 11.699 5.553 1.00 95.56 85 ILE A N 1
ATOM 652 C CA . ILE A 1 85 ? 17.682 11.798 4.483 1.00 95.56 85 ILE A CA 1
ATOM 653 C C . ILE A 1 85 ? 18.232 11.080 3.255 1.00 95.56 85 ILE A C 1
ATOM 655 O O . ILE A 1 85 ? 19.320 11.409 2.783 1.00 95.56 85 ILE A O 1
ATOM 659 N N . ILE A 1 86 ? 17.478 10.124 2.723 1.00 97.81 86 ILE A N 1
ATOM 660 C CA . ILE A 1 86 ? 17.697 9.575 1.386 1.00 97.81 86 ILE A CA 1
ATOM 661 C C . ILE A 1 86 ? 16.726 10.295 0.457 1.00 97.81 86 ILE A C 1
ATOM 663 O O . ILE A 1 86 ? 15.514 10.145 0.589 1.00 97.81 86 ILE A O 1
ATOM 667 N N . ASP A 1 87 ? 17.267 11.118 -0.436 1.00 97.94 87 ASP A N 1
ATOM 668 C CA . ASP A 1 87 ? 16.486 11.977 -1.322 1.00 97.94 87 ASP A CA 1
ATOM 669 C C . ASP A 1 87 ? 16.542 11.457 -2.761 1.00 97.94 87 ASP A C 1
ATOM 671 O O . ASP A 1 87 ? 17.598 11.465 -3.400 1.00 97.94 87 ASP A O 1
ATOM 675 N N . GLY A 1 88 ? 15.395 11.010 -3.270 1.00 97.88 88 GLY A N 1
ATOM 676 C CA . GLY A 1 88 ? 15.246 10.485 -4.624 1.00 97.88 88 GLY A CA 1
ATOM 677 C C . GLY A 1 88 ? 15.166 11.553 -5.717 1.00 97.88 88 GLY A C 1
ATOM 678 O O . GLY A 1 88 ? 15.121 11.203 -6.901 1.00 97.88 88 GLY A O 1
ATOM 679 N N . GLN A 1 89 ? 15.134 12.844 -5.363 1.00 96.38 89 GLN A N 1
ATOM 680 C CA . GLN A 1 89 ? 15.007 13.970 -6.297 1.00 96.38 89 GLN A CA 1
ATOM 681 C C . GLN A 1 89 ? 13.861 13.817 -7.305 1.00 96.38 89 GLN A C 1
ATOM 683 O O . GLN A 1 89 ? 14.007 14.119 -8.496 1.00 96.38 89 GLN A O 1
ATOM 688 N N . ASN A 1 90 ? 12.728 13.269 -6.868 1.00 94.38 90 ASN A N 1
ATOM 689 C CA . ASN A 1 90 ? 11.532 13.078 -7.686 1.00 94.38 90 ASN A CA 1
ATOM 690 C C . ASN A 1 90 ? 11.781 12.213 -8.954 1.00 94.38 90 ASN A C 1
ATOM 692 O O . ASN A 1 90 ? 11.060 12.286 -9.964 1.00 94.38 90 ASN A O 1
ATOM 696 N N . SER A 1 91 ? 12.846 11.406 -8.946 1.00 93.94 91 SER A N 1
ATOM 697 C CA . SER A 1 91 ? 13.310 10.664 -10.123 1.00 93.94 91 SER A CA 1
ATOM 698 C C . SER A 1 91 ? 13.862 9.274 -9.834 1.00 93.94 91 SER A C 1
ATOM 700 O O . SER A 1 91 ? 13.793 8.438 -10.735 1.00 93.94 91 SER A O 1
ATOM 702 N N . HIS A 1 92 ? 14.331 9.012 -8.616 1.00 96.12 92 HIS A N 1
ATOM 703 C CA . HIS A 1 92 ? 14.907 7.730 -8.227 1.00 96.12 92 HIS A CA 1
ATOM 704 C C . HIS A 1 92 ? 14.110 7.092 -7.089 1.00 96.12 92 HIS A C 1
ATOM 706 O O . HIS A 1 92 ? 13.696 7.808 -6.173 1.00 96.12 92 HIS A O 1
ATOM 712 N N . PRO A 1 93 ? 13.899 5.767 -7.122 1.00 96.81 93 PRO A N 1
ATOM 713 C CA . PRO A 1 93 ? 13.284 5.056 -6.013 1.00 96.81 93 PRO A CA 1
ATOM 714 C C . PRO A 1 93 ? 14.258 4.958 -4.833 1.00 96.81 93 PRO A C 1
ATOM 716 O O . PRO A 1 93 ? 15.471 5.106 -5.006 1.00 96.81 93 PRO A O 1
ATOM 719 N N . GLY A 1 94 ? 13.721 4.678 -3.647 1.00 97.62 94 GLY A N 1
ATOM 720 C CA . GLY A 1 94 ? 14.510 4.396 -2.453 1.00 97.62 94 GLY A CA 1
ATOM 721 C C . GLY A 1 94 ? 15.083 2.975 -2.474 1.00 97.62 94 GLY A C 1
ATOM 722 O O . GLY A 1 94 ? 15.989 2.664 -3.247 1.00 97.62 94 GLY A O 1
ATOM 723 N N . PHE A 1 95 ? 14.580 2.105 -1.599 1.00 98.31 95 PHE A N 1
ATOM 724 C CA . PHE A 1 95 ? 15.114 0.755 -1.414 1.00 98.31 95 PHE A CA 1
ATOM 725 C C . PHE A 1 95 ? 14.325 -0.303 -2.190 1.00 98.31 95 PHE A C 1
ATOM 727 O O . PHE A 1 95 ? 13.098 -0.335 -2.150 1.00 98.31 95 PHE A O 1
ATOM 734 N N . PHE A 1 96 ? 15.042 -1.224 -2.832 1.00 97.38 96 PHE A N 1
ATOM 735 C CA . PHE A 1 96 ? 14.476 -2.422 -3.450 1.00 97.38 96 PHE A CA 1
ATOM 736 C C . PHE A 1 96 ? 15.031 -3.651 -2.729 1.00 97.38 96 PHE A C 1
ATOM 738 O O . PHE A 1 96 ? 16.249 -3.829 -2.682 1.00 97.38 96 PHE A O 1
ATOM 745 N N . VAL A 1 97 ? 14.157 -4.471 -2.141 1.00 97.12 97 VAL A N 1
ATOM 746 C CA . VAL A 1 97 ? 14.557 -5.591 -1.278 1.00 97.12 97 VAL A CA 1
ATOM 747 C C . VAL A 1 97 ? 14.058 -6.919 -1.837 1.00 97.12 97 VAL A C 1
ATOM 749 O O . VAL A 1 97 ? 12.861 -7.088 -2.065 1.00 97.12 97 VAL A O 1
ATOM 752 N N . GLU A 1 98 ? 14.980 -7.867 -1.997 1.00 93.88 98 GLU A N 1
ATOM 753 C CA . GLU A 1 98 ? 14.736 -9.255 -2.423 1.00 93.88 98 GLU A CA 1
ATOM 754 C C . GLU A 1 98 ? 15.180 -10.289 -1.379 1.00 93.88 98 GLU A C 1
ATOM 756 O O . GLU A 1 98 ? 14.868 -11.470 -1.501 1.00 93.88 98 GLU A O 1
ATOM 761 N N . SER A 1 99 ? 15.895 -9.863 -0.333 1.00 90.81 99 SER A N 1
ATOM 762 C CA . SER A 1 99 ? 16.394 -10.763 0.707 1.00 90.81 99 SER A CA 1
ATOM 763 C C . SER A 1 99 ? 15.268 -11.523 1.411 1.00 90.81 99 SER A C 1
ATOM 765 O O . SER A 1 99 ? 14.473 -10.929 2.141 1.00 90.81 99 SER A O 1
ATOM 767 N N . GLY A 1 100 ? 15.288 -12.855 1.306 1.00 87.19 100 GLY A N 1
ATOM 768 C CA . GLY A 1 100 ? 14.427 -13.738 2.104 1.00 87.19 100 GLY A CA 1
ATOM 769 C C . GLY A 1 100 ? 14.762 -13.764 3.600 1.00 87.19 100 GLY A C 1
ATOM 770 O O . GLY A 1 100 ? 13.971 -14.227 4.420 1.00 87.19 100 GLY A O 1
ATOM 771 N N . ASN A 1 101 ? 15.929 -13.238 3.978 1.00 93.06 101 ASN A N 1
ATOM 772 C CA . ASN A 1 101 ? 16.308 -13.014 5.370 1.00 93.06 101 ASN A CA 1
ATOM 773 C C . ASN A 1 101 ? 15.984 -11.572 5.805 1.00 93.06 101 ASN A C 1
ATOM 775 O O . ASN A 1 101 ? 15.944 -10.684 4.951 1.00 93.06 101 ASN A O 1
ATOM 779 N N . PRO A 1 102 ? 15.815 -11.299 7.114 1.00 94.88 102 PRO A N 1
ATOM 780 C CA . PRO A 1 102 ? 15.389 -9.984 7.587 1.00 94.88 102 PRO A CA 1
ATOM 781 C C . PRO A 1 102 ? 16.314 -8.837 7.156 1.00 94.88 102 PRO A C 1
ATOM 783 O O . PRO A 1 102 ? 17.516 -8.852 7.435 1.00 94.88 102 PRO A O 1
ATOM 786 N N . VAL A 1 103 ? 15.721 -7.809 6.551 1.00 97.69 103 VAL A N 1
ATOM 787 C CA . VAL A 1 103 ? 16.335 -6.506 6.280 1.00 97.69 103 VAL A CA 1
ATOM 788 C C . VAL A 1 103 ? 15.661 -5.464 7.159 1.00 97.69 103 VAL A C 1
ATOM 790 O O . VAL A 1 103 ? 14.471 -5.189 7.022 1.00 97.69 103 VAL A O 1
ATOM 793 N N . THR A 1 104 ? 16.418 -4.879 8.082 1.00 97.50 104 THR A N 1
ATOM 794 C CA . THR A 1 104 ? 15.929 -3.810 8.957 1.00 97.50 104 THR A CA 1
ATOM 795 C C . THR A 1 104 ? 16.413 -2.464 8.449 1.00 97.50 104 THR A C 1
ATOM 797 O O . THR A 1 104 ? 17.613 -2.249 8.321 1.00 97.50 104 THR A O 1
ATOM 800 N N . ILE A 1 105 ? 15.501 -1.530 8.210 1.00 97.88 105 ILE A N 1
ATOM 801 C CA . ILE A 1 105 ? 15.829 -0.146 7.865 1.00 97.88 105 ILE A CA 1
ATOM 802 C C . ILE A 1 105 ? 15.251 0.734 8.963 1.00 97.88 105 ILE A C 1
ATOM 804 O O . ILE A 1 105 ? 14.068 0.612 9.300 1.00 97.88 105 ILE A O 1
ATOM 808 N N . GLN A 1 106 ? 16.080 1.593 9.556 1.00 95.62 106 GLN A N 1
ATOM 809 C CA . GLN A 1 106 ? 15.637 2.403 10.680 1.00 95.62 106 GLN A CA 1
ATOM 810 C C . GLN A 1 106 ? 16.260 3.791 10.778 1.00 95.62 106 GLN A C 1
ATOM 812 O O . GLN A 1 106 ? 17.429 3.991 10.445 1.00 95.62 106 GLN A O 1
ATOM 817 N N . ASN A 1 107 ? 15.481 4.718 11.342 1.00 94.06 107 ASN A N 1
ATOM 818 C CA . ASN A 1 107 ? 15.886 6.093 11.652 1.00 94.06 107 ASN A CA 1
ATOM 819 C C . ASN A 1 107 ? 16.326 6.895 10.417 1.00 94.06 107 ASN A C 1
ATOM 821 O O . ASN A 1 107 ? 17.347 7.581 10.456 1.00 94.06 107 ASN A O 1
ATOM 825 N N . LEU A 1 108 ? 15.570 6.785 9.323 1.00 95.56 108 LEU A N 1
ATOM 826 C CA . LEU A 1 108 ? 15.813 7.503 8.071 1.00 95.56 108 LEU A CA 1
ATOM 827 C C . LEU A 1 108 ? 14.549 8.244 7.628 1.00 95.56 108 LEU A C 1
ATOM 829 O O . LEU A 1 108 ? 13.441 7.747 7.831 1.00 95.56 108 LEU A O 1
ATOM 833 N N . THR A 1 109 ? 14.730 9.356 6.922 1.00 95.25 109 THR A N 1
ATOM 834 C CA . THR A 1 109 ? 13.696 9.896 6.033 1.00 95.25 109 THR A CA 1
ATOM 835 C C . THR A 1 109 ? 13.937 9.408 4.610 1.00 95.25 109 THR A C 1
ATOM 837 O O . THR A 1 109 ? 15.058 9.494 4.101 1.00 95.25 109 THR A O 1
ATOM 840 N N . LEU A 1 110 ? 12.875 8.935 3.959 1.00 97.44 110 LEU A N 1
ATOM 841 C CA . LEU A 1 110 ? 12.814 8.720 2.516 1.00 97.44 110 LEU A CA 1
ATOM 842 C C . LEU A 1 110 ? 12.031 9.877 1.898 1.00 97.44 110 LEU A C 1
ATOM 844 O O . LEU A 1 110 ? 10.812 9.955 2.056 1.00 97.44 110 LEU A O 1
ATOM 848 N N . ASN A 1 111 ? 12.751 10.778 1.229 1.00 96.62 111 ASN A N 1
ATOM 849 C CA . ASN A 1 111 ? 12.197 11.996 0.648 1.00 96.62 111 ASN A CA 1
ATOM 850 C C . ASN A 1 111 ? 12.179 11.921 -0.878 1.00 96.62 111 ASN A C 1
ATOM 852 O O . ASN A 1 111 ? 13.158 11.480 -1.480 1.00 96.62 111 ASN A O 1
ATOM 856 N N . ASP A 1 112 ? 11.090 12.373 -1.504 1.00 96.81 112 ASP A N 1
ATOM 857 C CA . ASP A 1 112 ? 10.968 12.527 -2.963 1.00 96.81 112 ASP A CA 1
ATOM 858 C C . ASP A 1 112 ? 11.407 11.276 -3.756 1.00 96.81 112 ASP A C 1
ATOM 860 O O . ASP A 1 112 ? 11.912 11.357 -4.882 1.00 96.81 112 ASP A O 1
ATOM 864 N N . CYS A 1 113 ? 11.237 10.092 -3.165 1.00 98.25 113 CYS A N 1
ATOM 865 C CA . CYS A 1 113 ? 11.605 8.833 -3.792 1.00 98.25 113 CYS A CA 1
ATOM 866 C C . CYS A 1 113 ? 10.514 8.427 -4.784 1.00 98.25 113 CYS A C 1
ATOM 868 O O . CYS A 1 113 ? 9.345 8.289 -4.422 1.00 98.25 113 CYS A O 1
ATOM 870 N N . VAL A 1 114 ? 10.875 8.266 -6.058 1.00 97.44 114 VAL A N 1
ATOM 871 C CA . VAL A 1 114 ? 9.911 8.036 -7.137 1.00 97.44 114 VAL A CA 1
ATOM 872 C C . VAL A 1 114 ? 10.263 6.798 -7.936 1.00 97.44 114 VAL A C 1
ATOM 874 O O . VAL A 1 114 ? 11.291 6.745 -8.607 1.00 97.44 114 VAL A O 1
ATOM 877 N N . SER A 1 115 ? 9.336 5.845 -7.949 1.00 96.50 115 SER A N 1
ATOM 878 C CA . SER A 1 115 ? 9.359 4.707 -8.860 1.00 96.50 115 SER A CA 1
ATOM 879 C C . SER A 1 115 ? 8.574 5.059 -10.122 1.00 96.50 115 SER A C 1
ATOM 881 O O . SER A 1 115 ? 7.411 5.465 -10.051 1.00 96.50 115 SER A O 1
ATOM 883 N N . LYS A 1 116 ? 9.206 4.949 -11.292 1.00 95.38 116 LYS A N 1
ATOM 884 C CA . LYS A 1 116 ? 8.568 5.196 -12.594 1.00 95.38 116 LYS A CA 1
ATOM 885 C C . LYS A 1 116 ? 8.554 3.896 -13.374 1.00 95.38 116 LYS A C 1
ATOM 887 O O . LYS A 1 116 ? 9.603 3.297 -13.551 1.00 95.38 116 LYS A O 1
ATOM 892 N N . GLY A 1 117 ? 7.401 3.485 -13.877 1.00 96.94 117 GLY A N 1
ATOM 893 C CA . GLY A 1 117 ? 7.343 2.455 -14.899 1.00 96.94 117 GLY A CA 1
ATOM 894 C C . GLY A 1 117 ? 8.019 2.943 -16.173 1.00 96.94 117 GLY A C 1
ATOM 895 O O . GLY A 1 117 ? 7.921 4.119 -16.538 1.00 96.94 117 GLY A O 1
ATOM 896 N N . GLY A 1 118 ? 8.722 2.045 -16.852 1.00 96.44 118 GLY A N 1
ATOM 897 C CA . GLY A 1 118 ? 9.370 2.358 -18.111 1.00 96.44 118 GLY A CA 1
ATOM 898 C C . GLY A 1 118 ? 8.341 2.737 -19.176 1.00 96.44 118 GLY A C 1
ATOM 899 O O . GLY A 1 118 ? 7.303 2.078 -19.272 1.00 96.44 118 GLY A O 1
ATOM 900 N N . PRO A 1 119 ? 8.567 3.783 -19.984 1.00 97.00 119 PRO A N 1
ATOM 901 C CA . PRO A 1 119 ? 7.696 4.044 -21.120 1.00 97.00 119 PRO A CA 1
ATOM 902 C C . PRO A 1 119 ? 7.816 2.912 -22.148 1.00 97.00 119 PRO A C 1
ATOM 904 O O . PRO A 1 119 ? 8.901 2.362 -22.352 1.00 97.00 119 PRO A O 1
ATOM 907 N N . GLY A 1 120 ? 6.708 2.590 -22.810 1.00 95.44 120 GLY A N 1
ATOM 908 C CA . GLY A 1 120 ? 6.731 1.745 -23.998 1.00 95.44 120 GLY A CA 1
ATOM 909 C C . GLY A 1 120 ? 7.431 2.448 -25.162 1.00 95.44 120 GLY A C 1
ATOM 910 O O . GLY A 1 120 ? 7.428 3.679 -25.260 1.00 95.44 120 GLY A O 1
ATOM 911 N N . GLY A 1 121 ? 8.041 1.668 -26.048 1.00 92.31 121 GLY A N 1
ATOM 912 C CA . GLY A 1 121 ? 8.697 2.170 -27.247 1.00 92.31 121 GLY A CA 1
ATOM 913 C C . GLY A 1 121 ? 7.699 2.770 -28.235 1.00 92.31 121 GLY A C 1
ATOM 914 O O . GLY A 1 121 ? 6.655 2.178 -28.506 1.00 92.31 121 GLY A O 1
ATOM 915 N N . ASN A 1 122 ? 8.027 3.940 -28.787 1.00 91.88 122 ASN A N 1
ATOM 916 C CA . ASN A 1 122 ? 7.281 4.531 -29.901 1.00 91.88 122 ASN A CA 1
ATOM 917 C C . ASN A 1 122 ? 7.723 3.870 -31.210 1.00 91.88 122 ASN A C 1
ATOM 919 O O . ASN A 1 122 ? 8.925 3.800 -31.465 1.00 91.88 122 ASN A O 1
ATOM 923 N N . ALA A 1 123 ? 6.785 3.419 -32.033 1.00 87.31 123 ALA A N 1
ATOM 924 C CA . ALA A 1 123 ? 7.064 2.787 -33.323 1.00 87.31 123 ALA A CA 1
ATOM 925 C C . ALA A 1 123 ? 5.782 2.776 -34.171 1.00 87.31 123 ALA A C 1
ATOM 927 O O . ALA A 1 123 ? 4.858 3.518 -33.834 1.00 87.31 123 ALA A O 1
ATOM 928 N N . PHE A 1 124 ? 5.688 1.946 -35.217 1.00 87.56 124 PHE A N 1
ATOM 929 C CA . PHE A 1 124 ? 4.432 1.809 -35.959 1.00 87.56 124 PHE A CA 1
ATOM 930 C C . PHE A 1 124 ? 3.290 1.398 -35.019 1.00 87.56 124 PHE A C 1
ATOM 932 O O . PHE A 1 124 ? 2.341 2.155 -34.835 1.00 87.56 124 PHE A O 1
ATOM 939 N N . ASP A 1 125 ? 3.428 0.273 -34.315 1.00 90.56 125 ASP A N 1
ATOM 940 C CA . ASP A 1 125 ? 2.600 -0.024 -33.147 1.00 90.56 125 ASP A CA 1
ATOM 941 C C . ASP A 1 125 ? 3.406 0.148 -31.856 1.00 90.56 125 ASP A C 1
ATOM 943 O O . ASP A 1 125 ? 4.501 -0.398 -31.682 1.00 90.56 125 ASP A O 1
ATOM 947 N N . GLY A 1 126 ? 2.861 0.941 -30.934 1.00 92.38 126 GLY A N 1
ATOM 948 C CA . GLY A 1 126 ? 3.525 1.296 -29.686 1.00 92.38 126 GLY A CA 1
ATOM 949 C C . GLY A 1 126 ? 3.538 0.160 -28.663 1.00 92.38 126 GLY A C 1
ATOM 950 O O . GLY A 1 126 ? 2.543 -0.545 -28.475 1.00 92.38 126 GLY A O 1
ATOM 951 N N . GLY A 1 127 ? 4.649 0.019 -27.940 1.00 94.56 127 GLY A N 1
ATOM 952 C CA . GLY A 1 127 ? 4.748 -0.904 -26.807 1.00 94.56 127 GLY A CA 1
ATOM 953 C C . GLY A 1 127 ? 3.944 -0.424 -25.593 1.00 94.56 127 GLY A C 1
ATOM 954 O O . GLY A 1 127 ? 3.690 0.767 -25.424 1.00 94.56 127 GLY A O 1
ATOM 955 N N . GLY A 1 128 ? 3.540 -1.333 -24.715 1.00 97.62 128 GLY A N 1
ATOM 956 C CA . GLY A 1 128 ? 2.895 -1.001 -23.446 1.00 97.62 128 GLY A CA 1
ATOM 957 C C . GLY A 1 128 ? 3.868 -0.387 -22.433 1.00 97.62 128 GLY A C 1
ATOM 958 O O . GLY A 1 128 ? 5.057 -0.705 -22.422 1.00 97.62 128 GLY A O 1
ATOM 959 N N . GLY A 1 129 ? 3.376 0.493 -21.562 1.00 98.12 129 GLY A N 1
ATOM 960 C CA . GLY A 1 129 ? 4.159 1.055 -20.457 1.00 98.12 129 GLY A CA 1
ATOM 961 C C . GLY A 1 129 ? 4.289 0.088 -19.276 1.00 98.12 129 GLY A C 1
ATOM 962 O O . GLY A 1 129 ? 3.355 -0.652 -18.976 1.00 98.12 129 GLY A O 1
ATOM 963 N N . GLY A 1 130 ? 5.426 0.100 -18.582 1.00 97.50 130 GLY A N 1
ATOM 964 C CA . GLY A 1 130 ? 5.645 -0.695 -17.370 1.00 97.50 130 GLY A CA 1
ATOM 965 C C . GLY A 1 130 ? 4.942 -0.117 -16.136 1.00 97.50 130 GLY A C 1
ATOM 966 O O . GLY A 1 130 ? 4.522 1.038 -16.125 1.00 97.50 130 GLY A O 1
AT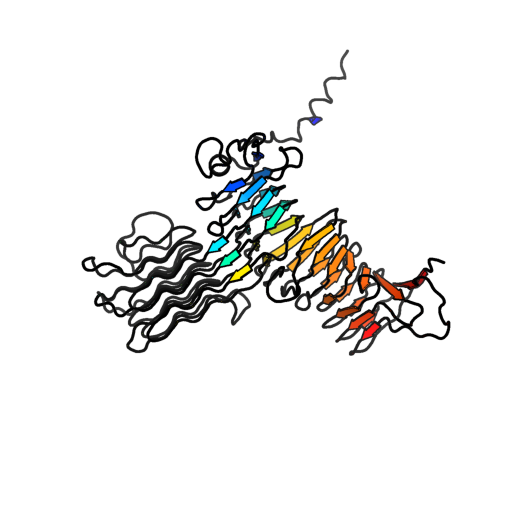OM 967 N N . MET A 1 131 ? 4.814 -0.900 -15.071 1.00 97.94 131 MET A N 1
ATOM 968 C CA . MET A 1 131 ? 4.276 -0.467 -13.777 1.00 97.94 131 MET A CA 1
ATOM 969 C C . MET A 1 131 ? 5.301 0.385 -13.018 1.00 97.94 131 MET A C 1
ATOM 971 O O . MET A 1 131 ? 6.488 0.075 -13.026 1.00 97.94 131 MET A O 1
ATOM 975 N N . GLY A 1 132 ? 4.850 1.436 -12.334 1.00 97.75 132 GLY A N 1
ATOM 976 C CA . GLY A 1 132 ? 5.611 2.103 -11.276 1.00 97.75 132 GLY A CA 1
ATOM 977 C C . GLY A 1 132 ? 5.132 1.607 -9.920 1.00 97.75 132 GLY A C 1
ATOM 978 O O . GLY A 1 132 ? 3.926 1.594 -9.667 1.00 97.75 132 GLY A O 1
ATOM 979 N N . ALA A 1 133 ? 6.055 1.192 -9.056 1.00 97.12 133 ALA A N 1
ATOM 980 C CA . ALA A 1 133 ? 5.713 0.584 -7.775 1.00 97.12 133 ALA A CA 1
ATOM 981 C C . ALA A 1 133 ? 6.739 0.885 -6.679 1.00 97.12 133 ALA A C 1
ATOM 983 O O . ALA A 1 133 ? 7.937 0.777 -6.938 1.00 97.12 133 ALA A O 1
ATOM 984 N N . GLY A 1 134 ? 6.278 1.216 -5.469 1.00 96.56 134 GLY A N 1
ATOM 985 C CA . GLY A 1 134 ? 7.132 1.317 -4.279 1.00 96.56 134 GLY A CA 1
ATOM 986 C C . GLY A 1 134 ? 8.150 2.446 -4.375 1.00 96.56 134 GLY A C 1
ATOM 987 O O . GLY A 1 134 ? 9.347 2.180 -4.418 1.00 96.56 134 GLY A O 1
ATOM 988 N N . GLY A 1 135 ? 7.694 3.700 -4.452 1.00 96.94 135 GLY A N 1
ATOM 989 C CA . GLY A 1 135 ? 8.587 4.855 -4.600 1.00 96.94 135 GLY A CA 1
ATOM 990 C C . GLY A 1 135 ? 9.651 4.921 -3.509 1.00 96.94 135 GLY A C 1
ATOM 991 O O . GLY A 1 135 ? 10.833 5.046 -3.820 1.00 96.94 135 GLY A O 1
ATOM 992 N N . GLY A 1 136 ? 9.248 4.764 -2.248 1.00 97.81 136 GLY A N 1
ATOM 993 C CA . GLY A 1 136 ? 10.163 4.677 -1.111 1.00 97.81 136 GLY A CA 1
ATOM 994 C C . GLY A 1 136 ? 10.774 3.284 -0.937 1.00 97.81 136 GLY A C 1
ATOM 995 O O . GLY A 1 136 ? 11.997 3.150 -0.922 1.00 97.81 136 GLY A O 1
ATOM 996 N N . VAL A 1 137 ? 9.944 2.246 -0.798 1.00 98.56 137 VAL A N 1
ATOM 997 C CA . VAL A 1 137 ? 10.400 0.858 -0.614 1.00 98.56 137 VAL A CA 1
ATOM 998 C C . VAL A 1 137 ? 9.600 -0.113 -1.481 1.00 98.56 137 VAL A C 1
ATOM 1000 O O . VAL A 1 137 ? 8.370 -0.153 -1.428 1.00 98.56 137 VAL A O 1
ATOM 1003 N N . PHE A 1 138 ? 10.306 -0.960 -2.224 1.00 98.31 138 PHE A N 1
ATOM 1004 C CA . PHE A 1 138 ? 9.743 -2.116 -2.912 1.00 98.31 138 PHE A CA 1
ATOM 1005 C C . PHE A 1 138 ? 10.152 -3.400 -2.179 1.00 98.31 138 PHE A C 1
ATOM 1007 O O . PHE A 1 138 ? 11.340 -3.716 -2.087 1.00 98.31 138 PHE A O 1
ATOM 1014 N N . VAL A 1 139 ? 9.168 -4.139 -1.664 1.00 97.88 139 VAL A N 1
ATOM 1015 C CA . VAL A 1 139 ? 9.345 -5.442 -1.006 1.00 97.88 139 VAL A CA 1
ATOM 1016 C C . VAL A 1 139 ? 8.969 -6.534 -2.005 1.00 97.88 139 VAL A C 1
ATOM 1018 O O . VAL A 1 139 ? 7.788 -6.703 -2.325 1.00 97.88 139 VAL A O 1
ATOM 1021 N N . ASN A 1 140 ? 9.971 -7.235 -2.540 1.00 94.75 140 ASN A N 1
ATOM 1022 C CA . ASN A 1 140 ? 9.760 -8.279 -3.538 1.00 94.75 140 ASN A CA 1
ATOM 1023 C C . ASN A 1 140 ? 9.217 -9.579 -2.911 1.00 94.75 140 ASN A C 1
ATOM 1025 O O . ASN A 1 140 ? 9.103 -9.722 -1.694 1.00 94.75 140 ASN A O 1
ATOM 1029 N N . ASP A 1 141 ? 8.861 -10.522 -3.777 1.00 90.50 141 ASP A N 1
ATOM 1030 C CA . ASP A 1 141 ? 8.451 -11.876 -3.422 1.00 90.50 141 ASP A CA 1
ATOM 1031 C C . ASP A 1 141 ? 9.519 -12.573 -2.570 1.00 90.50 141 ASP A C 1
ATOM 1033 O O . ASP A 1 141 ? 10.716 -12.468 -2.837 1.00 90.50 141 ASP A O 1
ATOM 1037 N N . GLY A 1 142 ? 9.066 -13.216 -1.498 1.00 89.25 142 GLY A N 1
ATOM 1038 C CA . GLY A 1 142 ? 9.894 -13.839 -0.471 1.00 89.25 142 GLY A CA 1
ATOM 1039 C C . GLY A 1 142 ? 10.634 -12.875 0.460 1.00 89.25 142 GLY A C 1
ATOM 1040 O O . GLY A 1 142 ? 11.184 -13.339 1.457 1.00 89.25 142 GLY A O 1
ATOM 1041 N N . ALA A 1 143 ? 10.657 -11.563 0.195 1.00 95.25 143 ALA A N 1
ATOM 1042 C CA . ALA A 1 143 ? 11.473 -10.632 0.969 1.00 95.25 143 ALA A CA 1
ATOM 1043 C C . ALA A 1 143 ? 10.939 -10.400 2.396 1.00 95.25 143 ALA A C 1
ATOM 1045 O O . ALA A 1 143 ? 9.729 -10.374 2.628 1.00 95.25 143 ALA A O 1
ATOM 1046 N N . ASN A 1 144 ? 11.831 -10.170 3.364 1.00 95.06 144 ASN A N 1
ATOM 1047 C CA . ASN A 1 144 ? 11.462 -9.870 4.754 1.00 95.06 144 ASN A CA 1
ATOM 1048 C C . ASN A 1 144 ? 11.996 -8.508 5.200 1.00 95.06 144 ASN A C 1
ATOM 1050 O O . ASN A 1 144 ? 13.197 -8.345 5.415 1.00 95.06 144 ASN A O 1
ATOM 1054 N N . VAL A 1 145 ? 11.097 -7.534 5.361 1.00 98.44 145 VAL A N 1
ATOM 1055 C CA . VAL A 1 145 ? 11.459 -6.145 5.660 1.00 98.44 145 VAL A CA 1
ATOM 1056 C C . VAL A 1 145 ? 10.887 -5.686 6.996 1.00 98.44 145 VAL A C 1
ATOM 1058 O O . VAL A 1 145 ? 9.706 -5.857 7.295 1.00 98.44 145 VAL A O 1
ATOM 1061 N N . ILE A 1 146 ? 11.729 -5.026 7.788 1.00 98.12 146 ILE A N 1
ATOM 1062 C CA . ILE A 1 146 ? 11.367 -4.378 9.047 1.00 98.12 146 ILE A CA 1
ATOM 1063 C C . ILE A 1 146 ? 11.697 -2.889 8.923 1.00 98.12 146 ILE A C 1
ATOM 1065 O O . ILE A 1 146 ? 12.861 -2.519 8.784 1.00 98.12 146 ILE A O 1
ATOM 1069 N N . LEU A 1 147 ? 10.687 -2.022 9.002 1.00 97.88 147 LEU A N 1
ATOM 1070 C CA . LEU A 1 147 ? 10.856 -0.567 8.943 1.00 97.88 147 LEU A CA 1
ATOM 1071 C C . LEU A 1 147 ? 10.554 0.054 10.301 1.00 97.88 147 LEU A C 1
ATOM 1073 O O . LEU A 1 147 ? 9.410 0.023 10.758 1.00 97.88 147 LEU A O 1
ATOM 1077 N N . THR A 1 148 ? 11.561 0.648 10.937 1.00 95.44 148 THR A N 1
ATOM 1078 C CA . THR A 1 148 ? 11.414 1.253 12.268 1.00 95.44 148 THR A CA 1
ATOM 1079 C C . THR A 1 148 ? 11.807 2.716 12.261 1.00 95.44 148 THR A C 1
ATOM 1081 O O . THR A 1 148 ? 12.938 3.051 11.932 1.00 95.44 148 THR A O 1
ATOM 1084 N N . ASN A 1 149 ? 10.903 3.587 12.702 1.00 93.62 149 ASN A N 1
ATOM 1085 C CA . ASN A 1 149 ? 11.148 5.024 12.749 1.00 93.62 149 ASN A CA 1
ATOM 1086 C C . ASN A 1 149 ? 11.633 5.570 11.392 1.00 93.62 149 ASN A C 1
ATOM 1088 O O . ASN A 1 149 ? 12.636 6.278 11.309 1.00 93.62 149 ASN A O 1
ATOM 1092 N N . ILE A 1 150 ? 10.954 5.144 10.329 1.00 95.44 150 ILE A N 1
ATOM 1093 C CA . ILE A 1 150 ? 11.085 5.718 8.996 1.00 95.44 150 ILE A CA 1
ATOM 1094 C C . ILE A 1 150 ? 10.029 6.804 8.839 1.00 95.44 150 ILE A C 1
ATOM 1096 O O . ILE A 1 150 ? 8.880 6.614 9.245 1.00 95.44 150 ILE A O 1
ATOM 1100 N N . THR A 1 151 ? 10.422 7.908 8.221 1.00 92.88 151 THR A N 1
ATOM 1101 C CA . THR A 1 151 ? 9.500 8.941 7.754 1.00 92.88 151 THR A CA 1
ATOM 1102 C C . THR A 1 151 ? 9.477 8.894 6.231 1.00 92.88 151 THR A C 1
ATOM 1104 O O . THR A 1 151 ? 10.527 8.928 5.588 1.00 92.88 151 THR A O 1
ATOM 1107 N N . PHE A 1 152 ? 8.290 8.790 5.642 1.00 94.88 152 PHE A N 1
ATOM 1108 C CA . PHE A 1 152 ? 8.105 8.906 4.196 1.00 94.88 152 PHE A CA 1
ATOM 1109 C C . PHE A 1 152 ? 7.547 10.286 3.880 1.00 94.88 152 PHE A C 1
ATOM 1111 O O . PHE A 1 152 ? 6.508 10.650 4.426 1.00 94.88 152 PHE A O 1
ATOM 1118 N N . THR A 1 153 ? 8.197 11.013 2.973 1.00 92.06 153 THR A N 1
ATOM 1119 C CA . THR A 1 153 ? 7.758 12.333 2.503 1.00 92.06 153 THR A CA 1
ATOM 1120 C C . THR A 1 153 ? 7.808 12.378 0.978 1.00 92.06 153 THR A C 1
ATOM 1122 O O . THR A 1 153 ? 8.833 12.110 0.352 1.00 92.06 153 THR A O 1
ATOM 1125 N N . VAL A 1 154 ? 6.678 12.704 0.357 1.00 94.50 154 VAL A N 1
ATOM 1126 C CA . VAL A 1 154 ? 6.540 12.972 -1.080 1.00 94.50 154 VAL A CA 1
ATOM 1127 C C . VAL A 1 154 ? 7.008 11.804 -1.971 1.00 94.50 154 VAL A C 1
ATOM 1129 O O . VAL A 1 154 ? 7.413 12.000 -3.118 1.00 94.50 154 VAL A O 1
ATOM 1132 N N . CYS A 1 155 ? 6.947 10.558 -1.486 1.00 97.06 155 CYS A N 1
ATOM 1133 C CA . CYS A 1 155 ? 7.278 9.389 -2.299 1.00 97.06 155 CYS A CA 1
ATOM 1134 C C . CYS A 1 155 ? 6.148 9.083 -3.290 1.00 97.06 155 CYS A C 1
ATOM 1136 O O . CYS A 1 155 ? 4.957 9.246 -2.993 1.00 97.06 155 CYS A O 1
ATOM 1138 N N . LYS A 1 156 ? 6.517 8.660 -4.506 1.00 97.38 156 LYS A N 1
ATOM 1139 C CA . LYS A 1 156 ? 5.562 8.480 -5.606 1.00 97.38 156 LYS A CA 1
ATOM 1140 C C . LYS A 1 156 ? 5.789 7.204 -6.395 1.00 97.38 156 LYS A C 1
ATOM 1142 O O . LYS A 1 156 ? 6.922 6.780 -6.613 1.00 97.38 156 LYS A O 1
ATOM 1147 N N . ALA A 1 157 ? 4.707 6.656 -6.932 1.00 97.69 157 ALA A N 1
ATOM 1148 C CA . ALA A 1 157 ? 4.770 5.585 -7.916 1.00 97.69 157 ALA A CA 1
ATOM 1149 C C . ALA A 1 157 ? 3.958 5.953 -9.165 1.00 97.69 157 ALA A C 1
ATOM 1151 O O . ALA A 1 157 ? 2.747 6.162 -9.114 1.00 97.69 157 ALA A O 1
ATOM 1152 N N . ASN A 1 158 ? 4.644 6.043 -10.302 1.00 97.75 158 ASN A N 1
ATOM 1153 C CA . ASN A 1 158 ? 4.082 6.509 -11.564 1.00 97.75 158 ASN A CA 1
ATOM 1154 C C . ASN A 1 158 ? 4.142 5.402 -12.609 1.00 97.75 158 ASN A C 1
ATOM 1156 O O . ASN A 1 158 ? 5.231 4.966 -12.975 1.00 97.75 158 ASN A O 1
ATOM 1160 N N . GLY A 1 159 ? 2.996 4.988 -13.137 1.00 98.12 159 GLY A N 1
ATOM 1161 C CA . GLY A 1 159 ? 2.946 4.075 -14.269 1.00 98.12 159 GLY A CA 1
ATOM 1162 C C . GLY A 1 159 ? 3.644 4.648 -15.503 1.00 98.12 159 GLY A C 1
ATOM 1163 O O . GLY A 1 159 ? 3.590 5.848 -15.787 1.00 98.12 159 GLY A O 1
ATOM 1164 N N . GLY A 1 160 ? 4.303 3.773 -16.252 1.00 98.12 160 GLY A N 1
ATOM 1165 C CA . GLY A 1 160 ? 4.935 4.093 -17.520 1.00 98.12 160 GLY A CA 1
ATOM 1166 C C . GLY A 1 160 ? 3.894 4.422 -18.580 1.00 98.12 160 GLY A C 1
ATOM 1167 O O . GLY A 1 160 ? 2.827 3.811 -18.647 1.00 98.12 160 GLY A O 1
ATOM 1168 N N . ARG A 1 161 ? 4.190 5.402 -19.431 1.00 98.12 161 ARG A N 1
ATOM 1169 C CA . ARG A 1 161 ? 3.310 5.732 -20.558 1.00 98.12 161 ARG A CA 1
ATOM 1170 C C . ARG A 1 161 ? 3.381 4.631 -21.612 1.00 98.12 161 ARG A C 1
ATOM 1172 O O . ARG A 1 161 ? 4.461 4.099 -21.860 1.00 98.12 161 ARG A O 1
ATOM 1179 N N . GLY A 1 162 ? 2.260 4.327 -22.254 1.00 97.62 162 GLY A N 1
ATOM 1180 C CA . GLY A 1 162 ? 2.273 3.537 -23.479 1.00 97.62 162 GLY A CA 1
ATOM 1181 C C . GLY A 1 162 ? 3.026 4.274 -24.588 1.00 97.62 162 GLY A C 1
ATOM 1182 O O . GLY A 1 162 ? 2.997 5.506 -24.658 1.00 97.62 162 GLY A O 1
ATOM 1183 N N . GLY A 1 163 ? 3.706 3.519 -25.441 1.00 95.94 163 GLY A N 1
ATOM 1184 C CA . GLY A 1 163 ? 4.376 4.026 -26.627 1.00 95.94 163 GLY A CA 1
ATOM 1185 C C . GLY A 1 163 ? 3.367 4.523 -27.657 1.00 95.94 163 GLY A C 1
ATOM 1186 O O . GLY A 1 163 ? 2.287 3.949 -27.821 1.00 95.94 163 GLY A O 1
ATOM 1187 N N . SER A 1 164 ? 3.702 5.608 -28.342 1.00 94.62 164 SER A N 1
ATOM 1188 C CA . SER A 1 164 ? 2.888 6.135 -29.430 1.00 94.62 164 SER A CA 1
ATOM 1189 C C . SER A 1 164 ? 3.070 5.312 -30.703 1.00 94.62 164 SER A C 1
ATOM 1191 O O . SER A 1 164 ? 4.203 5.006 -31.074 1.00 94.62 164 SER A O 1
ATOM 1193 N N . GLY A 1 165 ? 1.961 5.031 -31.383 1.00 89.06 165 GLY A N 1
ATOM 1194 C CA . GLY A 1 165 ? 1.946 4.629 -32.782 1.00 89.06 165 GLY A CA 1
ATOM 1195 C C . GLY A 1 165 ? 2.228 5.843 -33.666 1.00 89.06 165 GLY A C 1
ATOM 1196 O O . GLY A 1 165 ? 1.564 6.878 -33.530 1.00 89.06 165 GLY A O 1
ATOM 1197 N N . VAL A 1 166 ? 3.223 5.740 -34.538 1.00 84.00 166 VAL A N 1
ATOM 1198 C CA . VAL A 1 166 ? 3.661 6.804 -35.447 1.00 84.00 166 VAL A CA 1
ATOM 1199 C C . VAL A 1 166 ? 3.727 6.283 -36.878 1.00 84.00 166 VAL A C 1
ATOM 1201 O O . VAL A 1 166 ? 4.104 5.143 -37.114 1.00 84.00 166 VAL A O 1
ATOM 1204 N N . ASP A 1 167 ? 3.359 7.135 -37.834 1.00 79.56 167 ASP A N 1
ATOM 1205 C CA . ASP A 1 167 ? 3.463 6.839 -39.263 1.00 79.56 167 ASP A CA 1
ATOM 1206 C C . ASP A 1 167 ? 4.936 6.900 -39.693 1.00 79.56 167 ASP A C 1
ATOM 1208 O O . ASP A 1 167 ? 5.476 7.978 -39.962 1.00 79.56 167 ASP A O 1
ATOM 1212 N N . THR A 1 168 ? 5.631 5.764 -39.643 1.00 65.31 168 THR A N 1
ATOM 1213 C CA . THR A 1 168 ? 7.041 5.647 -40.030 1.00 65.31 168 THR A CA 1
ATOM 1214 C C . THR A 1 168 ? 7.171 4.866 -41.329 1.00 65.31 168 THR A C 1
ATOM 1216 O O . THR A 1 168 ? 6.522 3.847 -41.529 1.00 65.31 168 THR A O 1
ATOM 1219 N N . ALA A 1 169 ? 8.073 5.314 -42.209 1.00 55.81 169 ALA A N 1
ATOM 1220 C CA . ALA A 1 169 ? 8.397 4.613 -43.457 1.00 55.81 169 ALA A CA 1
ATOM 1221 C C . ALA A 1 169 ? 9.107 3.257 -43.234 1.00 55.81 169 ALA A C 1
ATOM 1223 O O . ALA A 1 169 ? 9.284 2.496 -44.183 1.00 55.81 169 ALA A O 1
ATOM 1224 N N . LEU A 1 170 ? 9.539 2.977 -41.998 1.00 58.88 170 LEU A N 1
ATOM 1225 C CA . LEU A 1 170 ? 10.172 1.734 -41.572 1.00 58.88 170 LEU A CA 1
ATOM 1226 C C . LEU A 1 170 ? 9.232 0.975 -40.629 1.00 58.88 170 LEU A C 1
ATOM 1228 O O . LEU A 1 170 ? 8.593 1.578 -39.763 1.00 58.88 170 LEU A O 1
ATOM 1232 N N . ILE A 1 171 ? 9.146 -0.340 -40.822 1.00 65.19 171 ILE A N 1
ATOM 1233 C CA . ILE A 1 171 ? 8.041 -1.156 -40.330 1.00 65.19 171 ILE A CA 1
ATOM 1234 C C . ILE A 1 171 ? 8.475 -2.032 -39.144 1.00 65.19 171 ILE A C 1
ATOM 1236 O O . ILE A 1 171 ? 8.610 -3.254 -39.226 1.00 65.19 171 ILE A O 1
ATOM 1240 N N . ALA A 1 172 ? 8.803 -1.346 -38.047 1.00 74.44 172 ALA A N 1
ATOM 1241 C CA . ALA A 1 172 ? 9.226 -1.922 -36.774 1.00 74.44 172 ALA A CA 1
ATOM 1242 C C . ALA A 1 172 ? 8.233 -1.568 -35.657 1.00 74.44 172 ALA A C 1
ATOM 1244 O O . ALA A 1 172 ? 7.606 -0.505 -35.675 1.00 74.44 172 ALA A O 1
ATOM 1245 N N . ASN A 1 173 ? 8.119 -2.448 -34.658 1.00 85.38 173 ASN A N 1
ATOM 1246 C CA . ASN A 1 173 ? 7.189 -2.290 -33.538 1.00 85.38 173 ASN A CA 1
ATOM 1247 C C . ASN A 1 173 ? 7.901 -2.035 -32.208 1.00 85.38 173 ASN A C 1
ATOM 1249 O O . ASN A 1 173 ? 9.026 -2.485 -31.986 1.00 85.38 173 ASN A O 1
ATOM 1253 N N . GLY A 1 174 ? 7.239 -1.301 -31.313 1.00 87.44 174 GLY A N 1
ATOM 1254 C CA . GLY A 1 174 ? 7.825 -0.831 -30.063 1.00 87.44 174 GLY A CA 1
ATOM 1255 C C . GLY A 1 174 ? 7.885 -1.925 -29.001 1.00 87.44 174 GLY A C 1
ATOM 1256 O O . GLY A 1 174 ? 6.914 -2.651 -28.791 1.00 87.44 174 GLY A O 1
ATOM 1257 N N . GLY A 1 175 ? 9.003 -2.013 -28.285 1.00 89.00 175 GLY A N 1
ATOM 1258 C CA . GLY A 1 175 ? 9.127 -2.880 -27.115 1.00 89.00 175 GLY A CA 1
ATOM 1259 C C . GLY A 1 175 ? 8.369 -2.328 -25.906 1.00 89.00 175 GLY A C 1
ATOM 1260 O O . GLY A 1 175 ? 8.187 -1.116 -25.762 1.00 89.00 175 GLY A O 1
ATOM 1261 N N . GLY A 1 176 ? 7.920 -3.206 -25.014 1.00 92.62 176 GLY A N 1
ATOM 1262 C CA . GLY A 1 176 ? 7.286 -2.816 -23.757 1.00 92.62 176 GLY A CA 1
ATOM 1263 C C . GLY A 1 176 ? 8.279 -2.222 -22.751 1.00 92.62 176 GLY A C 1
ATOM 1264 O O . GLY A 1 176 ? 9.463 -2.560 -22.749 1.00 92.62 176 GLY A O 1
ATOM 1265 N N . GLY A 1 177 ? 7.811 -1.338 -21.871 1.00 93.94 177 GLY A N 1
ATOM 1266 C CA . GLY A 1 177 ? 8.603 -0.845 -20.739 1.00 93.94 177 GLY A CA 1
ATOM 1267 C C . GLY A 1 177 ? 8.657 -1.845 -19.578 1.00 93.94 177 GLY A C 1
ATOM 1268 O O . GLY A 1 177 ? 7.698 -2.574 -19.351 1.00 93.94 177 GLY A O 1
ATOM 1269 N N . GLY A 1 178 ? 9.756 -1.875 -18.828 1.00 92.44 178 GLY A N 1
ATOM 1270 C CA . GLY A 1 178 ? 9.912 -2.649 -17.590 1.00 92.44 178 GLY A CA 1
ATOM 1271 C C . GLY A 1 178 ? 9.622 -1.826 -16.330 1.00 92.44 178 GLY A C 1
ATOM 1272 O O . GLY A 1 178 ? 9.113 -0.703 -16.398 1.00 92.44 178 GLY A O 1
ATOM 1273 N N . LEU A 1 179 ? 9.997 -2.347 -15.161 1.00 90.25 179 LEU A N 1
ATOM 1274 C CA . LEU A 1 179 ? 9.984 -1.591 -13.900 1.00 90.25 179 LEU A CA 1
ATOM 1275 C C . LEU A 1 179 ? 11.148 -0.579 -13.890 1.00 90.25 179 LEU A C 1
ATOM 1277 O O . LEU A 1 179 ? 12.247 -0.880 -13.437 1.00 90.25 179 LEU A O 1
ATOM 1281 N N . GLY A 1 180 ? 10.944 0.608 -14.464 1.00 90.25 180 GLY A N 1
ATOM 1282 C CA . GLY A 1 180 ? 11.977 1.647 -14.616 1.00 90.25 180 GLY A CA 1
ATOM 1283 C C . GLY A 1 180 ? 12.619 1.734 -15.997 1.00 90.25 180 GLY A C 1
ATOM 1284 O O . GLY A 1 180 ? 12.930 2.835 -16.447 1.00 90.25 180 GLY A O 1
ATOM 1285 N N . GLY A 1 181 ? 12.801 0.607 -16.685 1.00 90.56 181 GLY A N 1
ATOM 1286 C CA . GLY A 1 181 ? 13.468 0.554 -17.984 1.00 90.56 181 GLY A CA 1
ATOM 1287 C C . GLY A 1 181 ? 12.555 0.861 -19.167 1.00 90.56 181 GLY A C 1
ATOM 1288 O O . GLY A 1 181 ? 11.534 0.206 -19.343 1.00 90.56 181 GLY A O 1
ATOM 1289 N N . ALA A 1 182 ? 12.920 1.812 -20.024 1.00 92.69 182 ALA A N 1
ATOM 1290 C CA . ALA A 1 182 ? 12.179 2.100 -21.252 1.00 92.69 182 ALA A CA 1
ATOM 1291 C C . ALA A 1 182 ? 12.291 0.961 -22.280 1.00 92.69 182 ALA A C 1
ATOM 1293 O O . ALA A 1 182 ? 13.376 0.408 -22.479 1.00 92.69 182 ALA A O 1
ATOM 1294 N N . GLY A 1 183 ? 11.188 0.670 -22.972 1.00 88.62 183 GLY A N 1
ATOM 1295 C CA . GLY A 1 183 ? 11.199 -0.161 -24.174 1.00 88.62 183 GLY A CA 1
ATOM 1296 C C . GLY A 1 183 ? 11.835 0.573 -25.357 1.00 88.62 183 GLY A C 1
ATOM 1297 O O . GLY A 1 183 ? 11.777 1.805 -25.451 1.00 88.62 183 GLY A O 1
ATOM 1298 N N . ALA A 1 184 ? 12.457 -0.171 -26.268 1.00 85.50 184 ALA A N 1
ATOM 1299 C CA . ALA A 1 184 ? 13.051 0.403 -27.468 1.00 85.50 184 ALA A CA 1
ATOM 1300 C C . ALA A 1 184 ? 11.962 0.782 -28.482 1.00 85.50 184 ALA A C 1
ATOM 1302 O O . ALA A 1 184 ? 10.986 0.058 -28.678 1.00 85.50 184 ALA A O 1
ATOM 1303 N N . GLY A 1 185 ? 12.149 1.930 -29.127 1.00 78.50 185 GLY A N 1
ATOM 1304 C CA . GLY A 1 185 ? 11.317 2.416 -30.224 1.00 78.50 185 GLY A CA 1
ATOM 1305 C C . GLY A 1 185 ? 12.175 2.807 -31.423 1.00 78.50 185 GLY A C 1
ATOM 1306 O O . GLY A 1 185 ? 13.398 2.922 -31.295 1.00 78.50 185 GLY A O 1
ATOM 1307 N N . ASP A 1 186 ? 11.537 3.047 -32.564 1.00 67.75 186 ASP A N 1
ATOM 1308 C CA . ASP A 1 186 ? 12.233 3.383 -33.803 1.00 67.75 186 ASP A CA 1
ATOM 1309 C C . ASP A 1 186 ? 12.661 4.862 -33.821 1.00 67.75 186 ASP A C 1
ATOM 1311 O O . ASP A 1 186 ? 11.885 5.763 -33.482 1.00 67.75 186 ASP A O 1
ATOM 1315 N N . LYS A 1 187 ? 13.924 5.124 -34.179 1.00 52.41 187 LYS A N 1
ATOM 1316 C CA . LYS A 1 187 ? 14.438 6.486 -34.406 1.00 52.41 187 LYS A CA 1
ATOM 1317 C C . LYS A 1 187 ? 15.431 6.612 -35.564 1.00 52.41 187 LYS A C 1
ATOM 1319 O O . LYS A 1 187 ? 15.960 7.715 -35.724 1.00 52.41 187 LYS A O 1
ATOM 1324 N N . HIS A 1 188 ? 15.730 5.581 -36.360 1.00 45.84 188 HIS A N 1
ATOM 1325 C CA . HIS A 1 188 ? 16.822 5.684 -37.344 1.00 45.84 188 HIS A CA 1
ATOM 1326 C C . HIS A 1 188 ? 16.461 5.212 -38.755 1.00 45.84 188 HIS A C 1
ATOM 1328 O O . HIS A 1 188 ? 16.219 4.038 -39.007 1.00 45.84 188 HIS A O 1
ATOM 1334 N N . PHE A 1 189 ? 16.576 6.144 -39.707 1.00 42.91 189 PHE A N 1
ATOM 1335 C CA . PHE A 1 189 ? 16.763 5.835 -41.121 1.00 42.91 189 PHE A CA 1
ATOM 1336 C C . PHE A 1 189 ? 18.109 5.108 -41.303 1.00 42.91 189 PHE A C 1
ATOM 1338 O O . PHE A 1 189 ? 19.157 5.696 -41.039 1.00 42.91 189 PHE A O 1
ATOM 1345 N N . GLY A 1 190 ? 18.085 3.848 -41.756 1.00 43.75 190 GLY A N 1
ATOM 1346 C CA . GLY A 1 190 ? 19.277 3.137 -42.250 1.00 43.75 190 GLY A CA 1
ATOM 1347 C C . GLY A 1 190 ? 19.801 1.952 -41.425 1.00 43.75 190 GLY A C 1
ATOM 1348 O O . GLY A 1 190 ? 20.863 1.436 -41.762 1.00 43.75 190 GLY A O 1
ATOM 1349 N N . ALA A 1 191 ? 19.097 1.499 -40.380 1.00 48.31 191 ALA A N 1
ATOM 1350 C CA . ALA A 1 191 ? 19.402 0.239 -39.685 1.00 48.31 191 ALA A CA 1
ATOM 1351 C C . ALA A 1 191 ? 18.554 -0.931 -40.243 1.00 48.31 191 ALA A C 1
ATOM 1353 O O . ALA A 1 191 ? 17.504 -0.672 -40.838 1.00 48.31 191 ALA A O 1
ATOM 1354 N N . PRO A 1 192 ? 18.975 -2.205 -40.073 1.00 51.56 192 PRO A N 1
ATOM 1355 C CA . PRO A 1 192 ? 18.127 -3.357 -40.379 1.00 51.56 192 PRO A CA 1
ATOM 1356 C C . PRO A 1 192 ? 16.788 -3.238 -39.641 1.00 51.56 192 PRO A C 1
ATOM 1358 O O . PRO A 1 192 ? 16.756 -2.827 -38.482 1.00 51.56 192 PRO A O 1
ATOM 1361 N N . ILE A 1 193 ? 15.686 -3.565 -40.318 1.00 53.88 193 ILE A N 1
ATOM 1362 C CA . ILE A 1 193 ? 14.339 -3.541 -39.738 1.00 53.88 193 ILE A CA 1
ATOM 1363 C C . ILE A 1 193 ? 14.319 -4.597 -38.628 1.00 53.88 193 ILE A C 1
ATOM 1365 O O . ILE A 1 193 ? 14.412 -5.783 -38.926 1.00 53.88 193 ILE A O 1
ATOM 1369 N N . GLU A 1 194 ? 14.256 -4.184 -37.365 1.00 58.72 194 GLU A N 1
ATOM 1370 C CA . GLU A 1 194 ? 14.209 -5.069 -36.198 1.00 58.72 194 GLU A CA 1
ATOM 1371 C C . GLU A 1 194 ? 13.177 -4.531 -35.198 1.00 58.72 194 GLU A C 1
ATOM 1373 O O . GLU A 1 194 ? 13.064 -3.322 -34.994 1.00 58.72 194 GLU A O 1
ATOM 1378 N N . GLY A 1 195 ? 12.391 -5.421 -34.585 1.00 61.88 195 GLY A N 1
ATOM 1379 C CA . GLY A 1 195 ? 11.448 -5.041 -33.533 1.00 61.88 195 GLY A CA 1
ATOM 1380 C C . GLY A 1 195 ? 12.179 -4.593 -32.263 1.00 61.88 195 GLY A C 1
ATOM 1381 O O . GLY A 1 195 ? 13.237 -5.129 -31.925 1.00 61.88 195 GLY A O 1
ATOM 1382 N N . GLY A 1 196 ? 11.625 -3.609 -31.551 1.00 68.88 196 GLY A N 1
ATOM 1383 C CA . GLY A 1 196 ? 12.260 -3.025 -30.370 1.00 68.88 196 GLY A CA 1
ATOM 1384 C C . GLY A 1 196 ? 12.321 -3.986 -29.178 1.00 68.88 196 GLY A C 1
ATOM 1385 O O . GLY A 1 196 ? 11.324 -4.619 -28.831 1.00 68.88 196 GLY A O 1
ATOM 1386 N N . GLY A 1 197 ? 13.473 -4.060 -28.505 1.00 74.19 197 GLY A N 1
ATOM 1387 C CA . GLY A 1 197 ? 13.631 -4.793 -27.245 1.00 74.19 197 GLY A CA 1
ATOM 1388 C C . GLY A 1 197 ? 12.806 -4.212 -26.087 1.00 74.19 197 GLY A C 1
ATOM 1389 O O . GLY A 1 197 ? 12.475 -3.022 -26.063 1.00 74.19 197 GLY A O 1
ATOM 1390 N N . GLY A 1 198 ? 12.477 -5.052 -25.106 1.00 79.19 198 GLY A N 1
ATOM 1391 C CA . GLY A 1 198 ? 11.767 -4.646 -23.892 1.00 79.19 198 GLY A CA 1
ATOM 1392 C C . GLY A 1 198 ? 12.699 -4.068 -22.822 1.00 79.19 198 GLY A C 1
ATOM 1393 O O . GLY A 1 198 ? 13.829 -4.524 -22.656 1.00 79.19 198 GLY A O 1
ATOM 1394 N N . GLY A 1 199 ? 12.241 -3.052 -22.088 1.00 81.75 199 GLY A N 1
ATOM 1395 C CA . GLY A 1 199 ? 13.001 -2.484 -20.968 1.00 81.75 199 GLY A CA 1
ATOM 1396 C C . GLY A 1 199 ? 13.015 -3.418 -19.755 1.00 81.75 199 GLY A C 1
ATOM 1397 O O . GLY A 1 199 ? 12.065 -4.163 -19.548 1.00 81.75 199 GLY A O 1
ATOM 1398 N N . GLY A 1 200 ? 14.073 -3.394 -18.946 1.00 82.50 200 GLY A N 1
ATOM 1399 C CA . GLY A 1 200 ? 14.232 -4.213 -17.739 1.00 82.50 200 GLY A CA 1
ATOM 1400 C C . GLY A 1 200 ? 13.969 -3.460 -16.430 1.00 82.50 200 GLY A C 1
ATOM 1401 O O . GLY A 1 200 ? 13.443 -2.343 -16.414 1.00 82.50 200 GLY A O 1
ATOM 1402 N N . LEU A 1 201 ? 14.383 -4.065 -15.312 1.00 87.50 201 LEU A N 1
ATOM 1403 C CA . LEU A 1 201 ? 14.441 -3.401 -14.007 1.00 87.50 201 LEU A CA 1
ATOM 1404 C C . LEU A 1 201 ? 15.486 -2.279 -14.066 1.00 87.50 201 LEU A C 1
ATOM 1406 O O . LEU A 1 201 ? 16.675 -2.553 -14.223 1.00 87.50 201 LEU A O 1
ATOM 1410 N N . TYR A 1 202 ? 15.033 -1.025 -14.025 1.00 84.31 202 TYR A N 1
ATOM 1411 C CA . TYR A 1 202 ? 15.842 0.203 -14.118 1.00 84.31 202 TYR A CA 1
ATOM 1412 C C . TYR A 1 202 ? 16.815 0.290 -15.311 1.00 84.31 202 TYR A C 1
ATOM 1414 O O . TYR A 1 202 ? 17.700 1.144 -15.337 1.00 84.31 202 TYR A O 1
ATOM 1422 N N . THR A 1 203 ? 16.646 -0.563 -16.322 1.00 82.06 203 THR A N 1
ATOM 1423 C CA . THR A 1 203 ? 17.562 -0.709 -17.458 1.00 82.06 203 THR A CA 1
ATOM 1424 C C . THR A 1 203 ? 16.796 -0.543 -18.761 1.00 82.06 203 THR A C 1
ATOM 1426 O O . THR A 1 203 ? 15.826 -1.244 -19.024 1.00 82.06 203 THR A O 1
ATOM 1429 N N . ASN A 1 204 ? 17.196 0.419 -19.588 1.00 80.50 204 ASN A N 1
ATOM 1430 C CA . ASN A 1 204 ? 16.552 0.624 -20.886 1.00 80.50 204 ASN A CA 1
ATOM 1431 C C . ASN A 1 204 ? 16.927 -0.503 -21.856 1.00 80.50 204 ASN A C 1
ATOM 1433 O O . ASN A 1 204 ? 18.041 -1.022 -21.795 1.00 80.50 204 ASN A O 1
ATOM 1437 N N . ALA A 1 205 ? 16.020 -0.831 -22.772 1.00 69.12 205 ALA A N 1
ATOM 1438 C CA . ALA A 1 205 ? 16.291 -1.771 -23.852 1.00 69.12 205 ALA A CA 1
ATOM 1439 C C . ALA A 1 205 ? 17.428 -1.288 -24.775 1.00 69.12 205 ALA A C 1
ATOM 1441 O O . ALA A 1 205 ? 17.546 -0.085 -25.049 1.00 69.12 205 ALA A O 1
ATOM 1442 N N . ASP A 1 206 ? 18.233 -2.224 -25.293 1.00 62.09 206 ASP A N 1
ATOM 1443 C CA . ASP A 1 206 ? 19.178 -1.938 -26.381 1.00 62.09 206 ASP A CA 1
ATOM 1444 C C . ASP A 1 206 ? 18.408 -1.723 -27.695 1.00 62.09 206 ASP A C 1
ATOM 1446 O O . ASP A 1 206 ? 17.398 -2.367 -27.972 1.00 62.09 206 ASP A O 1
ATOM 1450 N N . LYS A 1 207 ? 18.886 -0.780 -28.506 1.00 52.47 207 LYS A N 1
ATOM 1451 C CA . LYS A 1 207 ? 18.283 -0.372 -29.780 1.00 52.47 207 LYS A CA 1
ATOM 1452 C C . LYS A 1 207 ? 18.774 -1.193 -30.976 1.00 52.47 207 LYS A C 1
ATOM 1454 O O . LYS A 1 207 ? 18.240 -1.009 -32.061 1.00 52.47 207 LYS A O 1
ATOM 1459 N N . ARG A 1 208 ? 19.835 -1.996 -30.815 1.00 44.00 208 ARG A N 1
ATOM 1460 C CA . ARG A 1 208 ? 20.572 -2.644 -31.924 1.00 44.00 208 ARG A CA 1
ATOM 1461 C C . ARG A 1 208 ? 20.460 -4.170 -31.970 1.00 44.00 208 ARG A C 1
ATOM 1463 O O . ARG A 1 208 ? 21.204 -4.787 -32.722 1.00 44.00 208 ARG A O 1
ATOM 1470 N N . ILE A 1 209 ? 19.617 -4.768 -31.133 1.00 39.94 209 ILE A N 1
ATOM 1471 C CA . ILE A 1 209 ? 19.464 -6.221 -31.071 1.00 39.94 209 ILE A CA 1
ATOM 1472 C C . ILE A 1 209 ? 17.974 -6.541 -31.110 1.00 39.94 209 ILE A C 1
ATOM 1474 O O . ILE A 1 209 ? 17.262 -6.336 -30.125 1.00 39.94 209 ILE A O 1
ATOM 1478 N N . GLY A 1 210 ? 17.506 -7.007 -32.264 1.00 39.53 210 GLY A N 1
ATOM 1479 C CA . GLY A 1 210 ? 16.140 -7.446 -32.478 1.00 39.53 210 GLY A CA 1
ATOM 1480 C C . GLY A 1 210 ? 15.709 -8.441 -31.415 1.00 39.53 210 GLY A C 1
ATOM 1481 O O . GLY A 1 210 ? 16.418 -9.404 -31.147 1.00 39.53 210 GLY A O 1
ATOM 1482 N N . GLY A 1 211 ? 14.559 -8.176 -30.790 1.00 39.03 211 GLY A N 1
ATOM 1483 C CA . GLY A 1 211 ? 13.841 -9.126 -29.933 1.00 39.03 211 GLY A CA 1
ATOM 1484 C C . GLY A 1 211 ? 14.611 -9.743 -28.757 1.00 39.03 211 GLY A C 1
ATOM 1485 O O . GLY A 1 211 ? 14.074 -10.639 -28.121 1.00 39.03 211 GLY A O 1
ATOM 1486 N N . GLY A 1 212 ? 15.829 -9.296 -28.438 1.00 34.44 212 GLY A N 1
ATOM 1487 C CA . GLY A 1 212 ? 16.638 -9.881 -27.375 1.00 34.44 212 GLY A CA 1
ATOM 1488 C C . GLY A 1 212 ? 16.043 -9.575 -26.007 1.00 34.44 212 GLY A C 1
ATOM 1489 O O . GLY A 1 212 ? 16.132 -8.437 -25.547 1.00 34.44 212 GLY A O 1
ATOM 1490 N N . SER A 1 213 ? 15.406 -10.590 -25.416 1.00 37.03 213 SER A N 1
ATOM 1491 C CA . SER A 1 213 ? 15.220 -10.826 -23.979 1.00 37.03 213 SER A CA 1
ATOM 1492 C C . SER A 1 213 ? 15.173 -9.572 -23.097 1.00 37.03 213 SER A C 1
ATOM 1494 O O . SER A 1 213 ? 16.196 -8.966 -22.773 1.00 37.03 213 SER A O 1
ATOM 1496 N N . GLY A 1 214 ? 13.976 -9.247 -22.587 1.00 40.66 214 GLY A N 1
ATOM 1497 C CA . GLY A 1 214 ? 13.862 -8.401 -21.396 1.00 40.66 214 GLY A CA 1
ATOM 1498 C C . GLY A 1 214 ? 14.846 -8.914 -20.335 1.00 40.66 214 GLY A C 1
ATOM 1499 O O . GLY A 1 214 ? 14.786 -10.094 -19.998 1.00 40.66 214 GLY A O 1
ATOM 1500 N N . GLY A 1 215 ? 15.786 -8.054 -19.915 1.00 32.44 215 GLY A N 1
ATOM 1501 C CA . GLY A 1 215 ? 17.065 -8.408 -19.269 1.00 32.44 215 GLY A CA 1
ATOM 1502 C C . GLY A 1 215 ? 17.010 -9.607 -18.310 1.00 32.44 215 GLY A C 1
ATOM 1503 O O . GLY A 1 215 ? 16.107 -9.722 -17.487 1.00 32.44 215 GLY A O 1
ATOM 1504 N N . ASN A 1 216 ? 17.941 -10.557 -18.416 1.00 31.06 216 ASN A N 1
ATOM 1505 C CA . ASN A 1 216 ? 19.323 -10.375 -17.966 1.00 31.06 216 ASN A CA 1
ATOM 1506 C C . ASN A 1 216 ? 20.374 -10.849 -18.985 1.00 31.06 216 ASN A C 1
ATOM 1508 O O . ASN A 1 216 ? 20.387 -12.017 -19.349 1.00 31.06 216 ASN A O 1
ATOM 1512 N N . GLY A 1 217 ? 21.334 -9.975 -19.308 1.00 28.83 217 GLY A N 1
ATOM 1513 C CA . GLY A 1 217 ? 22.666 -10.377 -19.776 1.00 28.83 217 GLY A CA 1
ATOM 1514 C C . GLY A 1 217 ? 22.789 -10.805 -21.245 1.00 28.83 217 GLY A C 1
ATOM 1515 O O . GLY A 1 217 ? 22.398 -11.893 -21.623 1.00 28.83 217 GLY A O 1
ATOM 1516 N N . GLN A 1 218 ? 23.459 -9.948 -22.018 1.00 29.48 218 GLN A N 1
ATOM 1517 C CA . GLN A 1 218 ? 24.284 -10.240 -23.201 1.00 29.48 218 GLN A CA 1
ATOM 1518 C C . GLN A 1 218 ? 23.703 -11.108 -24.341 1.00 29.48 218 GLN A C 1
ATOM 1520 O O . GLN A 1 218 ? 23.633 -12.326 -24.267 1.00 29.48 218 GLN A O 1
ATOM 1525 N N . ASN A 1 219 ? 23.535 -10.437 -25.486 1.00 30.00 219 ASN A N 1
ATOM 1526 C CA . ASN A 1 219 ? 23.819 -10.952 -26.829 1.00 30.00 219 ASN A CA 1
ATOM 1527 C C . ASN A 1 219 ? 22.990 -12.172 -27.284 1.00 30.00 219 ASN A C 1
ATOM 1529 O O . ASN A 1 219 ? 23.490 -13.292 -27.337 1.00 30.00 219 ASN A O 1
ATOM 1533 N N . ALA A 1 220 ? 21.747 -11.935 -27.708 1.00 29.72 220 ALA A N 1
ATOM 1534 C CA . ALA A 1 220 ? 20.971 -12.912 -28.468 1.00 29.72 220 ALA A CA 1
ATOM 1535 C C . ALA A 1 220 ? 20.576 -12.318 -29.827 1.00 29.72 220 ALA A C 1
ATOM 1537 O O . ALA A 1 220 ? 19.761 -11.405 -29.902 1.00 29.72 220 ALA A O 1
ATOM 1538 N N . VAL A 1 221 ? 21.184 -12.828 -30.899 1.00 28.28 221 VAL A N 1
ATOM 1539 C CA . VAL A 1 221 ? 20.779 -12.589 -32.289 1.00 28.28 221 VAL A CA 1
ATOM 1540 C C . VAL A 1 221 ? 19.857 -13.723 -32.731 1.00 28.28 221 VAL A C 1
ATOM 1542 O O . VAL A 1 221 ? 20.266 -14.882 -32.727 1.00 28.28 221 VAL A O 1
ATOM 1545 N N . GLY A 1 222 ? 18.640 -13.362 -33.146 1.00 36.25 222 GLY A N 1
ATOM 1546 C CA . GLY A 1 222 ? 17.692 -14.232 -33.845 1.00 36.25 222 GLY A CA 1
ATOM 1547 C C . GLY A 1 222 ? 16.757 -15.044 -32.944 1.00 36.25 222 GLY A C 1
ATOM 1548 O O . GLY A 1 222 ? 17.067 -16.178 -32.601 1.00 36.25 222 GLY A O 1
ATOM 1549 N N . ALA A 1 223 ? 15.573 -14.505 -32.642 1.00 29.64 223 ALA A N 1
ATOM 1550 C CA . ALA A 1 223 ? 14.408 -15.254 -32.160 1.00 29.64 223 ALA A CA 1
ATOM 1551 C C . ALA A 1 223 ? 13.135 -14.395 -32.301 1.00 29.64 223 ALA A C 1
ATOM 1553 O O . ALA A 1 223 ? 13.219 -13.192 -32.535 1.00 29.64 223 ALA A O 1
ATOM 1554 N N . GLY A 1 224 ? 11.963 -15.032 -32.246 1.00 40.72 224 GLY A N 1
ATOM 1555 C CA . GLY A 1 224 ? 10.654 -14.391 -32.377 1.00 40.72 224 GLY A CA 1
ATOM 1556 C C . GLY A 1 224 ? 10.268 -13.496 -31.182 1.00 40.72 224 GLY A C 1
ATOM 1557 O O . GLY A 1 224 ? 11.126 -12.958 -30.492 1.00 40.72 224 GLY A O 1
ATOM 1558 N N . PRO A 1 225 ? 8.965 -13.279 -30.937 1.00 45.81 225 PRO A N 1
ATOM 1559 C CA . PRO A 1 225 ? 8.502 -12.419 -29.852 1.00 45.81 225 PRO A CA 1
ATOM 1560 C C . PRO A 1 225 ? 8.690 -13.090 -28.491 1.00 45.81 225 PRO A C 1
ATOM 1562 O O . PRO A 1 225 ? 7.821 -13.818 -28.010 1.00 45.81 225 PRO A O 1
ATOM 1565 N N . ASP A 1 226 ? 9.837 -12.849 -27.872 1.00 48.09 226 ASP A N 1
ATOM 1566 C CA . ASP A 1 226 ? 10.162 -13.427 -26.576 1.00 48.09 226 ASP A CA 1
ATOM 1567 C C . ASP A 1 226 ? 9.411 -12.715 -25.433 1.00 48.09 226 ASP A C 1
ATOM 1569 O O . ASP A 1 226 ? 9.165 -11.502 -25.453 1.00 48.09 226 ASP A O 1
ATOM 1573 N N . ASN A 1 227 ? 9.014 -13.494 -24.420 1.00 51.22 227 ASN A N 1
ATOM 1574 C CA . ASN A 1 227 ? 8.419 -12.972 -23.188 1.00 51.22 227 ASN A CA 1
ATOM 1575 C C . ASN A 1 227 ? 9.482 -12.195 -22.387 1.00 51.22 227 ASN A C 1
ATOM 1577 O O . ASN A 1 227 ? 10.636 -12.616 -22.311 1.00 51.22 227 ASN A O 1
ATOM 1581 N N . GLY A 1 228 ? 9.099 -11.084 -21.758 1.00 47.50 228 GLY A N 1
ATOM 1582 C CA . GLY A 1 228 ? 9.987 -10.330 -20.876 1.00 47.50 228 GLY A CA 1
ATOM 1583 C C . GLY A 1 228 ? 10.462 -11.163 -19.677 1.00 47.50 228 GLY A C 1
ATOM 1584 O O . GLY A 1 228 ? 9.722 -12.006 -19.164 1.00 47.50 228 GLY A O 1
ATOM 1585 N N . GLY A 1 229 ? 11.694 -10.915 -19.209 1.00 56.03 229 GLY A N 1
ATOM 1586 C CA . GLY A 1 229 ? 12.200 -11.439 -17.932 1.00 56.03 229 GLY A CA 1
ATOM 1587 C C . GLY A 1 229 ? 11.351 -10.986 -16.732 1.00 56.03 229 GLY A C 1
ATOM 1588 O O . GLY A 1 229 ? 10.408 -10.218 -16.898 1.00 56.03 229 GLY A O 1
ATOM 1589 N N . ALA A 1 230 ? 11.679 -11.420 -15.508 1.00 71.88 230 ALA A N 1
ATOM 1590 C CA . ALA A 1 230 ? 10.819 -11.251 -14.321 1.00 71.88 230 ALA A CA 1
ATOM 1591 C C . ALA A 1 230 ? 10.230 -9.834 -14.135 1.00 71.88 230 ALA A C 1
ATOM 1593 O O . ALA A 1 230 ? 9.065 -9.734 -13.773 1.00 71.88 230 ALA A O 1
ATOM 1594 N N . PHE A 1 231 ? 10.989 -8.774 -14.453 1.00 84.06 231 PHE A N 1
ATOM 1595 C CA . PHE A 1 231 ? 10.551 -7.364 -14.420 1.00 84.06 231 PHE A CA 1
ATOM 1596 C C . PHE A 1 231 ? 10.568 -6.652 -15.788 1.00 84.06 231 PHE A C 1
ATOM 1598 O O . PHE A 1 231 ? 10.491 -5.420 -15.862 1.00 84.06 231 PHE A O 1
ATOM 1605 N N . GLY A 1 232 ? 10.765 -7.411 -16.867 1.00 84.12 232 GLY A N 1
ATOM 1606 C CA . GLY A 1 232 ? 11.043 -6.898 -18.203 1.00 84.12 232 GLY A CA 1
ATOM 1607 C C . GLY A 1 232 ? 9.797 -6.727 -19.067 1.00 84.12 232 GLY A C 1
ATOM 1608 O O . GLY A 1 232 ? 8.835 -7.485 -18.955 1.00 84.12 232 GLY A O 1
ATOM 1609 N N . GLY A 1 233 ? 9.822 -5.750 -19.968 1.00 86.00 233 GLY A N 1
ATOM 1610 C CA . GLY A 1 233 ? 8.849 -5.631 -21.047 1.00 86.00 233 GLY A CA 1
ATOM 1611 C C . GLY A 1 233 ? 9.049 -6.701 -22.124 1.00 86.00 233 GLY A C 1
ATOM 1612 O O . GLY A 1 233 ? 10.134 -7.267 -22.263 1.00 86.00 233 GLY A O 1
ATOM 1613 N N . GLY A 1 234 ? 7.997 -6.977 -22.891 1.00 84.00 234 GLY A N 1
ATOM 1614 C CA . GLY A 1 234 ? 8.066 -7.862 -24.052 1.00 84.00 234 GLY A CA 1
ATOM 1615 C C . GLY A 1 234 ? 8.615 -7.159 -25.297 1.00 84.00 234 GLY A C 1
ATOM 1616 O O . GLY A 1 234 ? 8.451 -5.947 -25.455 1.00 84.00 234 GLY A O 1
ATOM 1617 N N . GLY A 1 235 ? 9.262 -7.911 -26.190 1.00 82.31 235 GLY A N 1
ATOM 1618 C CA . GLY A 1 235 ? 9.792 -7.381 -27.452 1.00 82.31 235 GLY A CA 1
ATOM 1619 C C . GLY A 1 235 ? 8.702 -7.071 -28.488 1.00 82.31 235 GLY A C 1
ATOM 1620 O O . GLY A 1 235 ? 7.667 -7.739 -28.535 1.00 82.31 235 GLY A O 1
ATOM 1621 N N . GLY A 1 236 ? 8.926 -6.055 -29.322 1.00 78.56 236 GLY A N 1
ATOM 1622 C CA . GLY A 1 236 ? 8.112 -5.771 -30.507 1.00 78.56 236 GLY A CA 1
ATOM 1623 C C . GLY A 1 236 ? 8.463 -6.687 -31.685 1.00 78.56 236 GLY A C 1
ATOM 1624 O O . GLY A 1 236 ? 9.539 -7.283 -31.721 1.00 78.56 236 GLY A O 1
ATOM 1625 N N . THR A 1 237 ? 7.566 -6.805 -32.664 1.00 76.94 237 THR A N 1
ATOM 1626 C CA . THR A 1 237 ? 7.780 -7.655 -33.852 1.00 76.94 237 THR A CA 1
ATOM 1627 C C . THR A 1 237 ? 8.398 -6.901 -35.035 1.00 76.94 237 THR A C 1
ATOM 1629 O O . THR A 1 237 ? 8.388 -5.669 -35.085 1.00 76.94 237 THR A O 1
ATOM 1632 N N . ASN A 1 238 ? 8.929 -7.661 -35.998 1.00 71.44 238 ASN A N 1
ATOM 1633 C CA . ASN A 1 238 ? 9.488 -7.194 -37.270 1.00 71.44 238 ASN A CA 1
ATOM 1634 C C . ASN A 1 238 ? 8.615 -7.678 -38.447 1.00 71.44 238 ASN A C 1
ATOM 1636 O O . ASN A 1 238 ? 8.166 -8.825 -38.432 1.00 71.44 238 ASN A O 1
ATOM 1640 N N . GLU A 1 239 ? 8.414 -6.848 -39.475 1.00 60.72 239 GLU A N 1
ATOM 1641 C CA . GLU A 1 239 ? 7.663 -7.206 -40.685 1.00 60.72 239 GLU A CA 1
ATOM 1642 C C . GLU A 1 239 ? 8.411 -8.065 -41.713 1.00 60.72 239 GLU A C 1
ATOM 1644 O O . GLU A 1 239 ? 7.753 -8.708 -42.533 1.00 60.72 239 GLU A O 1
ATOM 1649 N N . VAL A 1 240 ? 9.749 -8.141 -41.681 1.00 54.69 240 VAL A N 1
ATOM 1650 C CA . VAL A 1 240 ? 10.552 -8.705 -42.795 1.00 54.69 240 VAL A CA 1
ATOM 1651 C C . VAL A 1 240 ? 10.270 -10.188 -43.101 1.00 54.69 240 VAL A C 1
ATOM 1653 O O . VAL A 1 240 ? 10.758 -10.705 -44.100 1.00 54.69 240 VAL A O 1
ATOM 1656 N N . ASN A 1 241 ? 9.442 -10.890 -42.317 1.00 45.28 241 ASN A N 1
ATOM 1657 C CA . ASN A 1 241 ? 9.159 -12.302 -42.572 1.00 45.28 241 ASN A CA 1
ATOM 1658 C C . ASN A 1 241 ? 7.705 -12.768 -42.390 1.00 45.28 241 ASN A C 1
ATOM 1660 O O . ASN A 1 241 ? 7.516 -13.918 -42.020 1.00 45.28 241 ASN A O 1
ATOM 1664 N N . ALA A 1 242 ? 6.691 -11.923 -42.641 1.00 44.16 242 ALA A N 1
ATOM 1665 C CA . ALA A 1 242 ? 5.297 -12.299 -42.984 1.00 44.16 242 ALA A CA 1
ATOM 1666 C C . ALA A 1 242 ? 4.606 -13.467 -42.211 1.00 44.16 242 ALA A C 1
ATOM 1668 O O . ALA A 1 242 ? 3.641 -14.055 -42.701 1.00 44.16 242 ALA A O 1
ATOM 1669 N N . LEU A 1 243 ? 5.055 -13.815 -41.002 1.00 53.53 243 LEU A N 1
ATOM 1670 C CA . LEU A 1 243 ? 4.618 -14.988 -40.239 1.00 53.53 243 LEU A CA 1
ATOM 1671 C C . LEU A 1 243 ? 3.993 -14.565 -38.904 1.00 53.53 243 LEU A C 1
ATOM 1673 O O . LEU A 1 243 ? 4.576 -14.831 -37.869 1.00 53.53 243 LEU A O 1
ATOM 1677 N N . ASN A 1 244 ? 2.817 -13.922 -38.889 1.00 58.19 244 ASN A N 1
ATOM 1678 C CA . ASN A 1 244 ? 1.905 -13.830 -37.722 1.00 58.19 244 ASN A CA 1
ATOM 1679 C C . ASN A 1 244 ? 2.546 -13.699 -36.308 1.00 58.19 244 ASN A C 1
ATOM 1681 O O . ASN A 1 244 ? 2.036 -14.270 -35.335 1.00 58.19 244 ASN A O 1
ATOM 1685 N N . HIS A 1 245 ? 3.662 -12.984 -36.149 1.00 70.00 245 HIS A N 1
ATOM 1686 C CA . HIS A 1 245 ? 4.375 -12.950 -34.876 1.00 70.00 245 HIS A CA 1
ATOM 1687 C C . HIS A 1 245 ? 3.660 -11.975 -33.947 1.00 70.00 245 HIS A C 1
ATOM 1689 O O . HIS A 1 245 ? 3.609 -10.781 -34.223 1.00 70.00 245 HIS A O 1
ATOM 1695 N N . LYS A 1 246 ? 3.068 -12.489 -32.864 1.00 81.75 246 LYS A N 1
ATOM 1696 C CA . LYS A 1 246 ? 2.450 -11.661 -31.815 1.00 81.75 246 LYS A CA 1
ATOM 1697 C C . LYS A 1 246 ? 3.503 -10.796 -31.133 1.00 81.75 246 LYS A C 1
ATOM 1699 O O . LYS A 1 246 ? 4.661 -11.158 -31.164 1.00 81.75 246 LYS A O 1
ATOM 1704 N N . GLY A 1 247 ? 3.131 -9.713 -30.466 1.00 83.19 247 GLY A N 1
ATOM 1705 C CA . GLY A 1 247 ? 4.069 -8.999 -29.596 1.00 83.19 247 GLY A CA 1
ATOM 1706 C C . GLY A 1 247 ? 4.468 -9.863 -28.396 1.00 83.19 247 GLY A C 1
ATOM 1707 O O . GLY A 1 247 ? 3.667 -10.675 -27.921 1.00 83.19 247 GLY A O 1
ATOM 1708 N N . GLY A 1 248 ? 5.689 -9.690 -27.889 1.00 86.19 248 GLY A N 1
ATOM 1709 C CA . GLY A 1 248 ? 6.141 -10.365 -26.673 1.00 86.19 248 GLY A CA 1
ATOM 1710 C C . GLY A 1 248 ? 5.323 -9.911 -25.463 1.00 86.19 248 GLY A C 1
ATOM 1711 O O . GLY A 1 248 ? 4.987 -8.729 -25.343 1.00 86.19 248 GLY A O 1
ATOM 1712 N N . ASN A 1 249 ? 4.987 -10.825 -24.552 1.00 91.31 249 ASN A N 1
ATOM 1713 C CA . ASN A 1 249 ? 4.308 -10.443 -23.311 1.00 91.31 249 ASN A CA 1
ATOM 1714 C C . ASN A 1 249 ? 5.305 -9.838 -22.316 1.00 91.31 249 ASN A C 1
ATOM 1716 O O . ASN A 1 249 ? 6.467 -10.236 -22.286 1.00 91.31 249 ASN A O 1
ATOM 1720 N N . GLY A 1 250 ? 4.851 -8.917 -21.472 1.00 89.75 250 GLY A N 1
ATOM 1721 C CA . GLY A 1 250 ? 5.648 -8.432 -20.347 1.00 89.75 250 GLY A CA 1
ATOM 1722 C C . GLY A 1 250 ? 5.729 -9.448 -19.203 1.00 89.75 250 GLY A C 1
ATOM 1723 O O . GLY A 1 250 ? 4.786 -10.206 -18.964 1.00 89.75 250 GLY A O 1
ATOM 1724 N N . GLY A 1 251 ? 6.843 -9.433 -18.471 1.00 88.94 251 GLY A N 1
ATOM 1725 C CA . GLY A 1 251 ? 6.959 -10.066 -17.157 1.00 88.94 251 GLY A CA 1
ATOM 1726 C C . GLY A 1 251 ? 6.184 -9.294 -16.085 1.00 88.94 251 GLY A C 1
ATOM 1727 O O . GLY A 1 251 ? 5.437 -8.363 -16.387 1.00 88.94 251 GLY A O 1
ATOM 1728 N N . PHE A 1 252 ? 6.350 -9.641 -14.806 1.00 90.12 252 PHE A N 1
ATOM 1729 C CA . PHE A 1 252 ? 5.743 -8.865 -13.718 1.00 90.12 252 PHE A CA 1
ATOM 1730 C C . PHE A 1 252 ? 6.146 -7.385 -13.847 1.00 90.12 252 PHE A C 1
ATOM 1732 O O . PHE A 1 252 ? 7.300 -7.091 -14.125 1.00 90.12 252 PHE A O 1
ATOM 1739 N N . ALA A 1 253 ? 5.209 -6.443 -13.700 1.00 94.00 253 ALA A N 1
ATOM 1740 C CA . ALA A 1 253 ? 5.421 -5.012 -13.960 1.00 94.00 253 ALA A CA 1
ATOM 1741 C C . ALA A 1 253 ? 5.764 -4.618 -15.417 1.00 94.00 253 ALA A C 1
ATOM 1743 O O . ALA A 1 253 ? 5.774 -3.426 -15.719 1.00 94.00 253 ALA A O 1
ATOM 1744 N N . GLY A 1 254 ? 6.026 -5.559 -16.325 1.00 95.19 254 GLY A N 1
ATOM 1745 C CA . GLY A 1 254 ? 6.428 -5.289 -17.703 1.00 95.19 254 GLY A CA 1
ATOM 1746 C C . GLY A 1 254 ? 5.249 -5.046 -18.647 1.00 95.19 254 GLY A C 1
ATOM 1747 O O . GLY A 1 254 ? 4.225 -5.725 -18.577 1.00 95.19 254 GLY A O 1
ATOM 1748 N N . GLY A 1 255 ? 5.396 -4.096 -19.566 1.00 96.19 255 GLY A N 1
ATOM 1749 C CA . GLY A 1 255 ? 4.469 -3.873 -20.673 1.00 96.19 255 GLY A CA 1
ATOM 1750 C C . GLY A 1 255 ? 4.663 -4.877 -21.814 1.00 96.19 255 GLY A C 1
ATOM 1751 O O . GLY A 1 255 ? 5.746 -5.436 -21.985 1.00 96.19 255 GLY A O 1
ATOM 1752 N N . GLY A 1 256 ? 3.621 -5.107 -22.610 1.00 94.44 256 GLY A N 1
ATOM 1753 C CA . GLY A 1 256 ? 3.696 -5.952 -23.807 1.00 94.44 256 GLY A CA 1
ATOM 1754 C C . GLY A 1 256 ? 4.268 -5.219 -25.025 1.00 94.44 256 GLY A C 1
ATOM 1755 O O . GLY A 1 256 ? 4.142 -4.001 -25.133 1.00 94.44 256 GLY A O 1
ATOM 1756 N N . GLY A 1 257 ? 4.887 -5.944 -25.956 1.00 91.50 257 GLY A N 1
ATOM 1757 C CA . GLY A 1 257 ? 5.400 -5.385 -27.212 1.00 91.50 257 GLY A CA 1
ATOM 1758 C C . GLY A 1 257 ? 4.302 -5.110 -28.245 1.00 91.50 257 GLY A C 1
ATOM 1759 O O . GLY A 1 257 ? 3.272 -5.788 -28.268 1.00 91.50 257 GLY A O 1
ATOM 1760 N N . GLY A 1 258 ? 4.509 -4.112 -29.104 1.00 90.25 258 GLY A N 1
ATOM 1761 C CA . GLY A 1 258 ? 3.639 -3.829 -30.249 1.00 90.25 258 GLY A CA 1
ATOM 1762 C C . GLY A 1 258 ? 3.760 -4.893 -31.345 1.00 90.25 258 GLY A C 1
ATOM 1763 O O . GLY A 1 258 ? 4.781 -5.585 -31.434 1.00 90.25 258 GLY A O 1
ATOM 1764 N N . ALA A 1 259 ? 2.725 -5.031 -32.177 1.00 87.12 259 ALA A N 1
ATOM 1765 C CA . ALA A 1 259 ? 2.746 -5.988 -33.281 1.00 87.12 259 ALA A CA 1
ATOM 1766 C C . ALA A 1 259 ? 1.850 -5.614 -34.462 1.00 87.12 259 ALA A C 1
ATOM 1768 O O . ALA A 1 259 ? 0.638 -5.437 -34.309 1.00 87.12 259 ALA A O 1
ATOM 1769 N N . GLN A 1 260 ? 2.429 -5.682 -35.657 1.00 81.19 260 GLN A N 1
ATOM 1770 C CA . GLN A 1 260 ? 1.699 -5.583 -36.917 1.00 81.19 260 GLN A CA 1
ATOM 1771 C C . GLN A 1 260 ? 1.271 -6.950 -37.436 1.00 81.19 260 GLN A C 1
ATOM 1773 O O . GLN A 1 260 ? 1.952 -7.952 -37.218 1.00 81.19 260 GLN A O 1
ATOM 1778 N N . HIS A 1 261 ? 0.117 -6.999 -38.109 1.00 78.75 261 HIS A N 1
ATOM 1779 C CA . HIS A 1 261 ? -0.461 -8.209 -38.715 1.00 78.75 261 HIS A CA 1
ATOM 1780 C C . HIS A 1 261 ? -0.676 -9.388 -37.744 1.00 78.75 261 HIS A C 1
ATOM 1782 O O . HIS A 1 261 ? -1.056 -10.484 -38.145 1.00 78.75 261 HIS A O 1
ATOM 1788 N N . ALA A 1 262 ? -0.505 -9.149 -36.447 1.00 82.94 262 ALA A N 1
ATOM 1789 C CA . ALA A 1 262 ? -0.643 -10.112 -35.370 1.00 82.94 262 ALA A CA 1
ATOM 1790 C C . ALA A 1 262 ? -1.042 -9.391 -34.082 1.00 82.94 262 ALA A C 1
ATOM 1792 O O . ALA A 1 262 ? -1.084 -8.163 -34.036 1.00 82.94 262 ALA A O 1
ATOM 1793 N N . GLN A 1 263 ? -1.393 -10.151 -33.048 1.00 88.94 263 GLN A N 1
ATOM 1794 C CA . GLN A 1 263 ? -1.896 -9.591 -31.792 1.00 88.94 263 GLN A CA 1
ATOM 1795 C C . GLN A 1 263 ? -0.770 -8.884 -31.029 1.00 88.94 263 GLN A C 1
ATOM 1797 O O . GLN A 1 263 ? 0.331 -9.425 -30.942 1.00 88.94 263 GLN A O 1
ATOM 1802 N N . GLY A 1 264 ? -1.058 -7.730 -30.429 1.00 91.00 264 GLY A N 1
ATOM 1803 C CA . GLY A 1 264 ? -0.131 -7.068 -29.510 1.00 91.00 264 GLY A CA 1
ATOM 1804 C C . GLY A 1 264 ? 0.162 -7.943 -28.287 1.00 91.00 264 GLY A C 1
ATOM 1805 O O . GLY A 1 264 ? -0.672 -8.753 -27.871 1.00 91.00 264 GLY A O 1
ATOM 1806 N N . GLY A 1 265 ? 1.349 -7.783 -27.709 1.00 93.25 265 GLY A N 1
ATOM 1807 C CA . GLY A 1 265 ? 1.746 -8.490 -26.497 1.00 93.25 265 GLY A CA 1
ATOM 1808 C C . GLY A 1 265 ? 0.925 -8.037 -25.294 1.00 93.25 265 GLY A C 1
ATOM 1809 O O . GLY A 1 265 ? 0.605 -6.854 -25.155 1.00 93.25 265 GLY A O 1
ATOM 1810 N N . ASN A 1 266 ? 0.580 -8.961 -24.401 1.00 95.69 266 ASN A N 1
ATOM 1811 C CA . ASN A 1 266 ? -0.079 -8.599 -23.150 1.00 95.69 266 ASN A CA 1
ATOM 1812 C C . ASN A 1 266 ? 0.940 -8.006 -22.169 1.00 95.69 266 ASN A C 1
ATOM 1814 O O . ASN A 1 266 ? 2.090 -8.442 -22.121 1.00 95.69 266 ASN A O 1
ATOM 1818 N N . GLY A 1 267 ? 0.520 -7.043 -21.353 1.00 95.50 267 GLY A N 1
ATOM 1819 C CA . GLY A 1 267 ? 1.304 -6.646 -20.187 1.00 95.50 267 GLY A CA 1
ATOM 1820 C C . GLY A 1 267 ? 1.265 -7.736 -19.114 1.00 95.50 267 GLY A C 1
ATOM 1821 O O . GLY A 1 267 ? 0.251 -8.423 -18.962 1.00 95.50 267 GLY A O 1
ATOM 1822 N N . GLY A 1 268 ? 2.344 -7.885 -18.348 1.00 94.00 268 GLY A N 1
ATOM 1823 C CA . GLY A 1 268 ? 2.284 -8.620 -17.086 1.00 94.00 268 GLY A CA 1
ATOM 1824 C C . GLY A 1 268 ? 1.666 -7.755 -15.987 1.00 94.00 268 GLY A C 1
ATOM 1825 O O . GLY A 1 268 ? 1.240 -6.633 -16.247 1.00 94.00 268 GLY A O 1
ATOM 1826 N N . THR A 1 269 ? 1.560 -8.261 -14.756 1.00 94.56 269 THR A N 1
ATOM 1827 C CA . THR A 1 269 ? 0.839 -7.591 -13.655 1.00 94.56 269 THR A CA 1
ATOM 1828 C C . THR A 1 269 ? 1.178 -6.100 -13.543 1.00 94.56 269 THR A C 1
ATOM 1830 O O . THR A 1 269 ? 2.323 -5.746 -13.274 1.00 94.56 269 THR A O 1
ATOM 1833 N N . GLY A 1 270 ? 0.183 -5.234 -13.762 1.00 96.06 270 GLY A N 1
ATOM 1834 C CA . GLY A 1 270 ? 0.331 -3.778 -13.725 1.00 96.06 270 GLY A CA 1
ATOM 1835 C C . GLY A 1 270 ? 0.943 -3.138 -14.981 1.00 96.06 270 GLY A C 1
ATOM 1836 O O . GLY A 1 270 ? 0.898 -1.920 -15.100 1.00 96.06 270 GLY A O 1
ATOM 1837 N N . GLY A 1 271 ? 1.482 -3.900 -15.931 1.00 97.62 271 GLY A N 1
ATOM 1838 C CA . GLY A 1 271 ? 2.005 -3.401 -17.206 1.00 97.62 271 GLY A CA 1
ATOM 1839 C C . GLY A 1 271 ? 0.923 -3.232 -18.277 1.00 97.62 271 GLY A C 1
ATOM 1840 O O . GLY A 1 271 ? -0.066 -3.962 -18.312 1.00 97.62 271 GLY A O 1
ATOM 1841 N N . GLY A 1 272 ? 1.089 -2.255 -19.164 1.00 98.00 272 GLY A N 1
ATOM 1842 C CA . GLY A 1 272 ? 0.177 -1.987 -20.276 1.00 98.00 272 GLY A CA 1
ATOM 1843 C C . GLY A 1 272 ? 0.317 -2.991 -21.426 1.00 98.00 272 GLY A C 1
ATOM 1844 O O . GLY A 1 272 ? 1.380 -3.575 -21.631 1.00 98.00 272 GLY A O 1
ATOM 1845 N N . GLY A 1 273 ? -0.752 -3.188 -22.197 1.00 97.38 273 GLY A N 1
ATOM 1846 C CA . GLY A 1 273 ? -0.726 -4.026 -23.401 1.00 97.38 273 GLY A CA 1
ATOM 1847 C C . GLY A 1 273 ? -0.127 -3.307 -24.614 1.00 97.38 273 GLY A C 1
ATOM 1848 O O . GLY A 1 273 ? -0.209 -2.084 -24.713 1.00 97.38 273 GLY A O 1
ATOM 1849 N N . GLY A 1 274 ? 0.460 -4.047 -25.552 1.00 95.81 274 GLY A N 1
ATOM 1850 C CA . GLY A 1 274 ? 0.983 -3.499 -26.807 1.00 95.81 274 GLY A CA 1
ATOM 1851 C C . GLY A 1 274 ? -0.119 -3.110 -27.799 1.00 95.81 274 GLY A C 1
ATOM 1852 O O . GLY A 1 274 ? -1.184 -3.736 -27.844 1.00 95.81 274 GLY A O 1
ATOM 1853 N N . GLY A 1 275 ? 0.131 -2.070 -28.598 1.00 94.62 275 GLY A N 1
ATOM 1854 C CA . GLY A 1 275 ? -0.702 -1.701 -29.743 1.00 94.62 275 GLY A CA 1
ATOM 1855 C C . GLY A 1 275 ? -0.614 -2.736 -30.868 1.00 94.62 275 GLY A C 1
ATOM 1856 O O . GLY A 1 275 ? 0.336 -3.522 -30.927 1.00 94.62 275 GLY A O 1
ATOM 1857 N N . SER A 1 276 ? -1.626 -2.775 -31.734 1.00 92.25 276 SER A N 1
ATOM 1858 C CA . SER A 1 276 ? -1.632 -3.685 -32.882 1.00 92.25 276 SER A CA 1
ATOM 1859 C C . SER A 1 276 ? -2.640 -3.307 -33.965 1.00 92.25 276 SER A C 1
ATOM 1861 O O . SER A 1 276 ? -3.730 -2.797 -33.678 1.00 92.25 276 SER A O 1
ATOM 1863 N N . THR A 1 277 ? -2.324 -3.690 -35.203 1.00 86.88 277 THR A N 1
ATOM 1864 C CA . THR A 1 277 ? -3.219 -3.594 -36.367 1.00 86.88 277 THR A CA 1
ATOM 1865 C C . THR A 1 277 ? -4.239 -4.724 -36.523 1.00 86.88 277 THR A C 1
ATOM 1867 O O . THR A 1 277 ? -5.096 -4.639 -37.402 1.00 86.88 277 THR A O 1
ATOM 1870 N N . THR A 1 278 ? -4.201 -5.775 -35.690 1.00 86.31 278 THR A N 1
ATOM 1871 C CA . THR A 1 278 ? -5.165 -6.903 -35.749 1.00 86.31 278 THR A CA 1
ATOM 1872 C C . THR A 1 278 ? -5.949 -7.107 -34.458 1.00 86.31 278 THR A C 1
ATOM 1874 O O . THR A 1 278 ? -7.155 -7.352 -34.499 1.00 86.31 278 THR A O 1
ATOM 1877 N N . LYS A 1 279 ? -5.284 -7.010 -33.302 1.00 92.00 279 LYS A N 1
ATOM 1878 C CA . LYS A 1 279 ? -5.906 -7.111 -31.981 1.00 92.00 279 LYS A CA 1
ATOM 1879 C C . LYS A 1 279 ? -4.967 -6.542 -30.928 1.00 92.00 279 LYS A C 1
ATOM 1881 O O . LYS A 1 279 ? -3.840 -7.012 -30.790 1.00 92.00 279 LYS A O 1
ATOM 1886 N N . ALA A 1 280 ? -5.469 -5.598 -30.142 1.00 94.25 280 ALA A N 1
ATOM 1887 C CA . ALA A 1 280 ? -4.742 -5.031 -29.015 1.00 94.25 280 ALA A CA 1
ATOM 1888 C C . ALA A 1 280 ? -4.269 -6.097 -28.014 1.00 94.25 280 ALA A C 1
ATOM 1890 O O . ALA A 1 280 ? -4.999 -7.049 -27.714 1.00 94.25 280 ALA A O 1
ATOM 1891 N N . GLY A 1 281 ? -3.083 -5.880 -27.449 1.00 96.12 281 GLY A N 1
ATOM 1892 C CA . GLY A 1 281 ? -2.649 -6.570 -26.244 1.00 96.12 281 GLY A CA 1
ATOM 1893 C C . GLY A 1 281 ? -3.456 -6.107 -25.031 1.00 96.12 281 GLY A C 1
ATOM 1894 O O . GLY A 1 281 ? -3.789 -4.924 -24.894 1.00 96.12 281 GLY A O 1
ATOM 1895 N N . ASN A 1 282 ? -3.759 -7.030 -24.125 1.00 96.94 282 ASN A N 1
ATOM 1896 C CA . ASN A 1 282 ? -4.426 -6.700 -22.871 1.00 96.94 282 ASN A CA 1
ATOM 1897 C C . ASN A 1 282 ? -3.425 -6.095 -21.879 1.00 96.94 282 ASN A C 1
ATOM 1899 O O . ASN A 1 282 ? -2.279 -6.535 -21.793 1.00 96.94 282 ASN A O 1
ATOM 1903 N N . GLY A 1 283 ? -3.864 -5.113 -21.096 1.00 97.25 283 GLY A N 1
ATOM 1904 C CA . GLY A 1 283 ? -3.117 -4.645 -19.933 1.00 97.25 283 GLY A CA 1
ATOM 1905 C C . GLY A 1 283 ? -3.165 -5.686 -18.821 1.00 97.25 283 GLY A C 1
ATOM 1906 O O . GLY A 1 283 ? -4.225 -6.249 -18.535 1.00 97.25 283 GLY A O 1
ATOM 1907 N N . GLY A 1 284 ? -2.027 -5.944 -18.186 1.00 96.75 284 GLY A N 1
ATOM 1908 C CA . GLY A 1 284 ? -1.930 -6.933 -17.126 1.00 96.75 284 GLY A CA 1
ATOM 1909 C C . GLY A 1 284 ? -2.633 -6.457 -15.863 1.00 96.75 284 GLY A C 1
ATOM 1910 O O . GLY A 1 284 ? -2.350 -5.381 -15.322 1.00 96.75 284 GLY A O 1
ATOM 1911 N N . LYS A 1 285 ? -3.581 -7.266 -15.396 1.00 95.94 285 LYS A N 1
ATOM 1912 C CA . LYS A 1 285 ? -4.389 -6.977 -14.210 1.00 95.94 285 LYS A CA 1
ATOM 1913 C C . LYS A 1 285 ? -3.700 -7.476 -12.954 1.00 95.94 285 LYS A C 1
ATOM 1915 O O . LYS A 1 285 ? -2.940 -8.442 -12.998 1.00 95.94 285 LYS A O 1
ATOM 1920 N N . PHE A 1 286 ? -3.970 -6.817 -11.832 1.00 93.06 286 PHE A N 1
ATOM 1921 C CA . PHE A 1 286 ? -3.617 -7.408 -10.550 1.00 93.06 286 PHE A CA 1
ATOM 1922 C C . PHE A 1 286 ? -4.473 -8.661 -10.329 1.00 93.06 286 PHE A C 1
ATOM 1924 O O . PHE A 1 286 ? -5.671 -8.626 -10.644 1.00 93.06 286 PHE A O 1
ATOM 1931 N N . PRO A 1 287 ? -3.883 -9.756 -9.814 1.00 85.62 287 PRO A N 1
ATOM 1932 C CA . PRO A 1 287 ? -4.616 -10.965 -9.451 1.00 85.62 287 PRO A CA 1
ATOM 1933 C C . PRO A 1 287 ? -5.897 -10.646 -8.672 1.00 85.62 287 PRO A C 1
ATOM 1935 O O . PRO A 1 287 ? -5.916 -9.668 -7.937 1.00 85.62 287 PRO A O 1
ATOM 1938 N N . GLY A 1 288 ? -6.985 -11.392 -8.885 1.00 80.31 288 GLY A N 1
ATOM 1939 C CA . GLY A 1 288 ? -8.278 -11.161 -8.219 1.00 80.31 288 GLY A CA 1
ATOM 1940 C C . GLY A 1 288 ? -9.056 -9.905 -8.656 1.00 80.31 288 GLY A C 1
ATOM 1941 O O . GLY A 1 288 ? -10.139 -9.654 -8.134 1.00 80.31 288 GLY A O 1
ATOM 1942 N N . THR A 1 289 ? -8.555 -9.121 -9.620 1.00 83.00 289 THR A N 1
ATOM 1943 C CA . THR A 1 289 ? -9.258 -7.946 -10.169 1.00 83.00 289 THR A CA 1
ATOM 1944 C C . THR A 1 289 ? -9.570 -8.122 -11.655 1.00 83.00 289 THR A C 1
ATOM 1946 O O . THR A 1 289 ? -8.831 -8.779 -12.385 1.00 83.00 289 THR A O 1
ATOM 1949 N N . THR A 1 290 ? -10.665 -7.523 -12.128 1.00 78.69 290 THR A N 1
ATOM 1950 C CA . THR A 1 290 ? -11.053 -7.566 -13.551 1.00 78.69 290 THR A CA 1
ATOM 1951 C C . THR A 1 290 ? -10.682 -6.291 -14.311 1.00 78.69 290 THR A C 1
ATOM 1953 O O . THR A 1 290 ? -10.470 -6.329 -15.522 1.00 78.69 290 THR A O 1
ATOM 1956 N N . SER A 1 291 ? -10.567 -5.156 -13.616 1.00 83.06 291 SER A N 1
ATOM 1957 C CA . SER A 1 291 ? -10.333 -3.838 -14.221 1.00 83.06 291 SER A CA 1
ATOM 1958 C C . SER A 1 291 ? -9.026 -3.175 -13.780 1.00 83.06 291 SER A C 1
ATOM 1960 O O . SER A 1 291 ? -8.423 -2.456 -14.582 1.00 83.06 291 SER A O 1
ATOM 1962 N N . PHE A 1 292 ? -8.545 -3.454 -12.566 1.00 93.38 292 PHE A N 1
ATOM 1963 C CA . PHE A 1 292 ? -7.403 -2.771 -11.962 1.00 93.38 292 PHE A CA 1
ATOM 1964 C C . PHE A 1 292 ? -6.050 -3.302 -12.467 1.00 93.38 292 PHE A C 1
ATOM 1966 O O . PHE A 1 292 ? -5.767 -4.499 -12.427 1.00 93.38 292 PHE A O 1
ATOM 1973 N N . GLY A 1 293 ? -5.194 -2.403 -12.952 1.00 95.88 293 GLY A N 1
ATOM 1974 C CA . GLY A 1 293 ? -3.858 -2.735 -13.453 1.00 95.88 293 GLY A CA 1
ATOM 1975 C C . GLY A 1 293 ? -3.470 -1.904 -14.668 1.00 95.88 293 GLY A C 1
ATOM 1976 O O . GLY A 1 293 ? -3.825 -0.728 -14.759 1.00 95.88 293 GLY A O 1
ATOM 1977 N N . GLY A 1 294 ? -2.740 -2.510 -15.602 1.00 97.69 294 GLY A N 1
ATOM 1978 C CA . GLY A 1 294 ? -2.368 -1.859 -16.853 1.00 97.69 294 GLY A CA 1
ATOM 1979 C C . GLY A 1 294 ? -3.565 -1.606 -17.773 1.00 97.69 294 GLY A C 1
ATOM 1980 O O . GLY A 1 294 ? -4.587 -2.308 -17.724 1.00 97.69 294 GLY A O 1
ATOM 1981 N N . GLY A 1 295 ? -3.423 -0.595 -18.625 1.00 98.00 295 GLY A N 1
ATOM 1982 C CA . GLY A 1 295 ? -4.347 -0.286 -19.708 1.00 98.00 295 GLY A CA 1
ATOM 1983 C C . GLY A 1 295 ? -4.131 -1.210 -20.902 1.00 98.00 295 GLY A C 1
ATOM 1984 O O . GLY A 1 295 ? -3.013 -1.658 -21.164 1.00 98.00 295 GLY A O 1
ATOM 1985 N N . ASN A 1 296 ? -5.197 -1.500 -21.642 1.00 97.62 296 ASN A N 1
ATOM 1986 C CA . ASN A 1 296 ? -5.083 -2.239 -22.897 1.00 97.62 296 ASN A CA 1
ATOM 1987 C C . ASN A 1 296 ? -4.398 -1.380 -23.970 1.00 97.62 296 ASN A C 1
ATOM 1989 O O . ASN A 1 296 ? -4.545 -0.153 -23.981 1.00 97.62 296 ASN A O 1
ATOM 1993 N N . GLY A 1 297 ? -3.685 -2.029 -24.892 1.00 96.94 297 GLY A N 1
ATOM 1994 C CA . GLY A 1 297 ? -3.251 -1.389 -26.130 1.00 96.94 297 GLY A CA 1
ATOM 1995 C C . GLY A 1 297 ? -4.441 -0.995 -27.006 1.00 96.94 297 GLY A C 1
ATOM 1996 O O . GLY A 1 297 ? -5.592 -1.344 -26.726 1.00 96.94 297 GLY A O 1
ATOM 1997 N N . ALA A 1 298 ? -4.178 -0.256 -28.077 1.00 95.75 298 ALA A N 1
ATOM 1998 C CA . ALA A 1 298 ? -5.195 0.082 -29.060 1.00 95.75 298 ALA A CA 1
ATOM 1999 C C . ALA A 1 298 ? -5.222 -0.928 -30.214 1.00 95.75 298 ALA A C 1
ATOM 2001 O O . ALA A 1 298 ? -4.215 -1.559 -30.536 1.00 95.75 298 ALA A O 1
ATOM 2002 N N . PHE A 1 299 ? -6.388 -1.054 -30.846 1.00 91.88 299 PHE A N 1
ATOM 2003 C CA . PHE A 1 299 ? -6.547 -1.753 -32.116 1.00 91.88 299 PHE A CA 1
ATOM 2004 C C . PHE A 1 299 ? -6.691 -0.716 -33.230 1.00 91.88 299 PHE A C 1
ATOM 2006 O O . PHE A 1 299 ? -7.693 -0.003 -33.289 1.00 91.88 299 PHE A O 1
ATOM 2013 N N . GLY A 1 300 ? -5.681 -0.610 -34.087 1.00 79.00 300 GLY A N 1
ATOM 2014 C CA . GLY A 1 300 ? -5.678 0.285 -35.240 1.00 79.00 300 GLY A CA 1
ATOM 2015 C C . GLY A 1 300 ? -5.914 -0.505 -36.517 1.00 79.00 300 GLY A C 1
ATOM 2016 O O . GLY A 1 300 ? -4.962 -0.911 -37.171 1.00 79.00 300 GLY A O 1
ATOM 2017 N N . LYS A 1 301 ? -7.174 -0.763 -36.887 1.00 74.94 301 LYS A N 1
ATOM 2018 C CA . LYS A 1 301 ? -7.460 -1.454 -38.154 1.00 74.94 301 LYS A CA 1
ATOM 2019 C C . LYS A 1 301 ? -6.797 -0.692 -39.309 1.00 74.94 301 LYS A C 1
ATOM 2021 O O . LYS A 1 301 ? -7.149 0.458 -39.557 1.00 74.94 301 LYS A O 1
ATOM 2026 N N . ASP A 1 302 ? -5.850 -1.349 -39.977 1.00 67.38 302 ASP A N 1
ATOM 2027 C CA . ASP A 1 302 ? -5.088 -0.823 -41.115 1.00 67.38 302 ASP A CA 1
ATOM 2028 C C . ASP A 1 302 ? -4.298 0.480 -40.802 1.00 67.38 302 ASP A C 1
ATOM 2030 O O . ASP A 1 302 ? -3.979 1.244 -41.712 1.00 67.38 302 ASP A O 1
ATOM 2034 N N . ALA A 1 303 ? -3.992 0.762 -39.520 1.00 76.69 303 ALA A N 1
ATOM 2035 C CA . ALA A 1 303 ? -3.298 1.980 -39.073 1.00 76.69 303 ALA A CA 1
ATOM 2036 C C . ALA A 1 303 ? -2.514 1.806 -37.751 1.00 76.69 303 ALA A C 1
ATOM 2038 O O . ALA A 1 303 ? -2.851 0.966 -36.926 1.00 76.69 303 ALA A O 1
ATOM 2039 N N . PHE A 1 304 ? -1.526 2.668 -37.496 1.00 85.12 304 PHE A N 1
ATOM 2040 C CA . PHE A 1 304 ? -0.682 2.649 -36.290 1.00 85.12 304 PHE A CA 1
ATOM 2041 C C . PHE A 1 304 ? -1.460 2.840 -34.969 1.00 85.12 304 PHE A C 1
ATOM 2043 O O . PHE A 1 304 ? -2.256 3.781 -34.804 1.00 85.12 304 PHE A O 1
ATOM 2050 N N . ALA A 1 305 ? -1.196 1.968 -33.993 1.00 92.12 305 ALA A N 1
ATOM 2051 C CA . ALA A 1 305 ? -1.884 1.901 -32.707 1.00 92.12 305 ALA A CA 1
ATOM 2052 C C . ALA A 1 305 ? -0.982 2.270 -31.516 1.00 92.12 305 ALA A C 1
ATOM 2054 O O . ALA A 1 305 ? 0.183 1.887 -31.436 1.00 92.12 305 ALA A O 1
ATOM 2055 N N . GLY A 1 306 ? -1.538 2.991 -30.537 1.00 95.38 306 GLY A N 1
ATOM 2056 C CA . GLY A 1 306 ? -0.841 3.280 -29.280 1.00 95.38 306 GLY A CA 1
ATOM 2057 C C . GLY A 1 306 ? -0.857 2.102 -28.299 1.00 95.38 306 GLY A C 1
ATOM 2058 O O . GLY A 1 306 ? -1.852 1.382 -28.194 1.00 95.38 306 GLY A O 1
ATOM 2059 N N . GLY A 1 307 ? 0.220 1.936 -27.530 1.00 97.19 307 GLY A N 1
ATOM 2060 C CA . GLY A 1 307 ? 0.276 0.986 -26.416 1.00 97.19 307 GLY A CA 1
ATOM 2061 C C . GLY A 1 307 ? -0.505 1.471 -25.190 1.00 97.19 307 GLY A C 1
ATOM 2062 O O . GLY A 1 307 ? -0.759 2.662 -25.023 1.00 97.19 307 GLY A O 1
ATOM 2063 N N . GLY A 1 308 ? -0.897 0.563 -24.304 1.00 98.19 308 GLY A N 1
ATOM 2064 C CA . GLY A 1 308 ? -1.550 0.883 -23.037 1.00 98.19 308 GLY A CA 1
ATOM 2065 C C . GLY A 1 308 ? -0.569 1.426 -21.995 1.00 98.19 308 GLY A C 1
ATOM 2066 O O . GLY A 1 308 ? 0.621 1.115 -22.021 1.00 98.19 308 GLY A O 1
ATOM 2067 N N . GLY A 1 309 ? -1.056 2.244 -21.064 1.00 98.44 309 GLY A N 1
ATOM 2068 C CA . GLY A 1 309 ? -0.266 2.740 -19.937 1.00 98.44 309 GLY A CA 1
ATOM 2069 C C . GLY A 1 309 ? -0.135 1.716 -18.806 1.00 98.44 309 GLY A C 1
ATOM 2070 O O . GLY A 1 309 ? -1.031 0.901 -18.589 1.00 98.44 309 GLY A O 1
ATOM 2071 N N . GLY A 1 310 ? 0.971 1.760 -18.067 1.00 98.31 310 GLY A N 1
ATOM 2072 C CA . GLY A 1 310 ? 1.178 0.940 -16.873 1.00 98.31 310 GLY A CA 1
ATOM 2073 C C . GLY A 1 310 ? 0.509 1.518 -15.623 1.00 98.31 310 GLY A C 1
ATOM 2074 O O . GLY A 1 310 ? 0.082 2.671 -15.599 1.00 98.31 310 GLY A O 1
ATOM 2075 N N . ALA A 1 311 ? 0.405 0.718 -14.569 1.00 98.12 311 ALA A N 1
ATOM 2076 C CA . ALA A 1 311 ? -0.182 1.103 -13.292 1.00 98.12 311 ALA A CA 1
ATOM 2077 C C . ALA A 1 311 ? 0.817 1.852 -12.394 1.00 98.12 311 ALA A C 1
ATOM 2079 O O . ALA A 1 311 ? 2.022 1.626 -12.488 1.00 98.12 311 ALA A O 1
ATOM 2080 N N . GLY A 1 312 ? 0.318 2.718 -11.512 1.00 97.69 312 GLY A N 1
ATOM 2081 C CA . GLY A 1 312 ? 1.090 3.322 -10.419 1.00 97.69 312 GLY A CA 1
ATOM 2082 C C . GLY A 1 312 ? 0.572 2.838 -9.066 1.00 97.69 312 GLY A C 1
ATOM 2083 O O . GLY A 1 312 ? -0.594 3.061 -8.759 1.00 97.69 312 GLY A O 1
ATOM 2084 N N . VAL A 1 313 ? 1.394 2.164 -8.261 1.00 97.12 313 VAL A N 1
ATOM 2085 C CA . VAL A 1 313 ? 0.938 1.550 -6.998 1.00 97.12 313 VAL A CA 1
ATOM 2086 C C . VAL A 1 313 ? 1.941 1.700 -5.864 1.00 97.12 313 VAL A C 1
ATOM 2088 O O . VAL A 1 313 ? 3.142 1.593 -6.083 1.00 97.12 313 VAL A O 1
ATOM 2091 N N . GLY A 1 314 ? 1.476 1.904 -4.631 1.00 95.88 314 GLY A N 1
ATOM 2092 C CA . GLY A 1 314 ? 2.372 1.931 -3.472 1.00 95.88 314 GLY A CA 1
ATOM 2093 C C . GLY A 1 314 ? 3.359 3.096 -3.530 1.00 95.88 314 GLY A C 1
ATOM 2094 O O . GLY A 1 314 ? 4.558 2.879 -3.696 1.00 95.88 314 GLY A O 1
ATOM 2095 N N . GLY A 1 315 ? 2.865 4.333 -3.449 1.00 95.94 315 GLY A N 1
ATOM 2096 C CA . GLY A 1 315 ? 3.699 5.538 -3.561 1.00 95.94 315 GLY A CA 1
ATOM 2097 C C . GLY A 1 315 ? 4.863 5.536 -2.568 1.00 95.94 315 GLY A C 1
ATOM 2098 O O . GLY A 1 315 ? 6.018 5.650 -2.979 1.00 95.94 315 GLY A O 1
ATOM 2099 N N . ALA A 1 316 ? 4.580 5.290 -1.288 1.00 97.19 316 ALA A N 1
ATOM 2100 C CA . ALA A 1 316 ? 5.619 5.015 -0.300 1.00 97.19 316 ALA A CA 1
ATOM 2101 C C . ALA A 1 316 ? 6.103 3.560 -0.372 1.00 97.19 316 ALA A C 1
ATOM 2103 O O . ALA A 1 316 ? 7.307 3.336 -0.503 1.00 97.19 316 ALA A O 1
ATOM 2104 N N . ILE A 1 317 ? 5.199 2.575 -0.305 1.00 98.44 317 ILE A N 1
ATOM 2105 C CA . ILE A 1 317 ? 5.578 1.159 -0.194 1.00 98.44 317 ILE A CA 1
ATOM 2106 C C . ILE A 1 317 ? 4.749 0.264 -1.115 1.00 98.44 317 ILE A C 1
ATOM 2108 O O . ILE A 1 317 ? 3.521 0.327 -1.133 1.00 98.44 317 ILE A O 1
ATOM 2112 N N . PHE A 1 318 ? 5.418 -0.653 -1.809 1.00 98.12 318 PHE A N 1
ATOM 2113 C CA . PHE A 1 318 ? 4.780 -1.769 -2.503 1.00 98.12 318 PHE A CA 1
ATOM 2114 C C . PHE A 1 318 ? 5.238 -3.098 -1.901 1.00 98.12 318 PHE A C 1
ATOM 2116 O O . PHE A 1 318 ? 6.439 -3.320 -1.753 1.00 98.12 318 PHE A O 1
ATOM 2123 N N . VAL A 1 319 ? 4.290 -3.983 -1.579 1.00 97.69 319 VAL A N 1
ATOM 2124 C CA . VAL A 1 319 ? 4.566 -5.333 -1.070 1.00 97.69 319 VAL A CA 1
ATOM 2125 C C . VAL A 1 319 ? 4.001 -6.367 -2.035 1.00 97.69 319 VAL A C 1
ATOM 2127 O O . VAL A 1 319 ? 2.783 -6.467 -2.220 1.00 97.69 319 VAL A O 1
ATOM 2130 N N . ARG A 1 320 ? 4.898 -7.134 -2.660 1.00 94.38 320 ARG A N 1
ATOM 2131 C CA . ARG A 1 320 ? 4.545 -8.204 -3.594 1.00 94.38 320 ARG A CA 1
ATOM 2132 C C . ARG A 1 320 ? 4.028 -9.443 -2.849 1.00 94.38 320 ARG A C 1
ATOM 2134 O O . ARG A 1 320 ? 4.244 -9.601 -1.646 1.00 94.38 320 ARG A O 1
ATOM 2141 N N . GLU A 1 321 ? 3.321 -10.313 -3.569 1.00 90.75 321 GLU A N 1
ATOM 2142 C CA . GLU A 1 321 ? 2.927 -11.637 -3.067 1.00 90.75 321 GLU A CA 1
ATOM 2143 C C . GLU A 1 321 ? 4.165 -12.378 -2.541 1.00 90.75 321 GLU A C 1
ATOM 2145 O O . GLU A 1 321 ? 5.216 -12.310 -3.171 1.00 90.75 321 GLU A O 1
ATOM 2150 N N . GLY A 1 322 ? 4.058 -13.000 -1.362 1.00 88.81 322 GLY A N 1
ATOM 2151 C CA . GLY A 1 322 ? 5.160 -13.707 -0.695 1.00 88.81 322 GLY A CA 1
ATOM 2152 C C . GLY A 1 322 ? 6.106 -12.823 0.130 1.00 88.81 322 GLY A C 1
ATOM 2153 O O . GLY A 1 322 ? 6.794 -13.334 1.013 1.00 88.81 322 GLY A O 1
ATOM 2154 N N . GLY A 1 323 ? 6.126 -11.506 -0.099 1.00 93.50 323 GLY A N 1
ATOM 2155 C CA . GLY A 1 323 ? 6.890 -10.561 0.717 1.00 93.50 323 GLY A CA 1
ATOM 2156 C C . GLY A 1 323 ? 6.239 -10.301 2.080 1.00 93.50 323 GLY A C 1
ATOM 2157 O O . GLY A 1 323 ? 5.024 -10.382 2.230 1.00 93.50 323 GLY A O 1
ATOM 2158 N N . THR A 1 324 ? 7.032 -9.939 3.086 1.00 94.56 324 THR A N 1
ATOM 2159 C CA . THR A 1 324 ? 6.555 -9.587 4.432 1.00 94.56 324 THR A CA 1
ATOM 2160 C C . THR A 1 324 ? 7.081 -8.223 4.862 1.00 94.56 324 THR A C 1
ATOM 2162 O O . THR A 1 324 ? 8.234 -7.866 4.609 1.00 94.56 324 THR A O 1
ATOM 2165 N N . LEU A 1 325 ? 6.223 -7.455 5.536 1.00 97.56 325 LEU A N 1
ATOM 2166 C CA . LEU A 1 325 ? 6.564 -6.146 6.084 1.00 97.56 325 LEU A CA 1
ATOM 2167 C C . LEU A 1 325 ? 6.148 -6.057 7.551 1.00 97.56 325 LEU A C 1
ATOM 2169 O O . LEU A 1 325 ? 4.962 -6.146 7.871 1.00 97.56 325 LEU A O 1
ATOM 2173 N N . THR A 1 326 ? 7.111 -5.795 8.432 1.00 97.81 326 THR A N 1
ATOM 2174 C CA . THR A 1 326 ? 6.857 -5.298 9.788 1.00 97.81 326 THR A CA 1
ATOM 2175 C C . THR A 1 326 ? 7.074 -3.791 9.815 1.00 97.81 326 THR A C 1
ATOM 2177 O O . THR A 1 326 ? 8.169 -3.303 9.541 1.00 97.81 326 THR A O 1
ATOM 2180 N N . PHE A 1 327 ? 6.029 -3.043 10.152 1.00 97.12 327 PHE A N 1
ATOM 2181 C CA . PHE A 1 327 ? 5.984 -1.593 10.058 1.00 97.12 327 PHE A CA 1
ATOM 2182 C C . PHE A 1 327 ? 5.815 -0.951 11.440 1.00 97.12 327 PHE A C 1
ATOM 2184 O O . PHE A 1 327 ? 4.787 -1.102 12.103 1.00 97.12 327 PHE A O 1
ATOM 2191 N N . ASN A 1 328 ? 6.842 -0.221 11.867 1.00 95.81 328 ASN A N 1
ATOM 2192 C CA . ASN A 1 328 ? 6.893 0.571 13.096 1.00 95.81 328 ASN A CA 1
ATOM 2193 C C . ASN A 1 328 ? 7.303 2.015 12.776 1.00 95.81 328 ASN A C 1
ATOM 2195 O O . ASN A 1 328 ? 8.314 2.528 13.260 1.00 95.81 328 ASN A O 1
ATOM 2199 N N . SER A 1 329 ? 6.575 2.636 11.860 1.00 95.50 329 SER A N 1
ATOM 2200 C CA . SER A 1 329 ? 6.945 3.900 11.225 1.00 95.50 329 SER A CA 1
ATOM 2201 C C . SER A 1 329 ? 5.691 4.717 10.911 1.00 95.50 329 SER A C 1
ATOM 2203 O O . SER A 1 329 ? 4.576 4.204 11.061 1.00 95.50 329 SER A O 1
ATOM 2205 N N . ASP A 1 330 ? 5.888 5.970 10.501 1.00 90.88 330 ASP A N 1
ATOM 2206 C CA . ASP A 1 330 ? 4.816 6.880 10.095 1.00 90.88 330 ASP A CA 1
ATOM 2207 C C . ASP A 1 330 ? 4.852 7.104 8.578 1.00 90.88 330 ASP A C 1
ATOM 2209 O O . ASP A 1 330 ? 5.920 7.114 7.960 1.00 90.88 330 ASP A O 1
ATOM 2213 N N . ILE A 1 331 ? 3.678 7.294 7.977 1.00 93.12 331 ILE A N 1
ATOM 2214 C CA . ILE A 1 331 ? 3.544 7.785 6.600 1.00 93.12 331 ILE A CA 1
ATOM 2215 C C . ILE A 1 331 ? 2.641 9.011 6.651 1.00 93.12 331 ILE A C 1
ATOM 2217 O O . ILE A 1 331 ? 1.514 8.940 7.155 1.00 93.12 331 ILE A O 1
ATOM 2221 N N . ASP A 1 332 ? 3.142 10.140 6.158 1.00 89.69 332 ASP A N 1
ATOM 2222 C CA . ASP A 1 332 ? 2.335 11.346 6.032 1.00 89.69 332 ASP A CA 1
ATOM 2223 C C . ASP A 1 332 ? 1.393 11.269 4.811 1.00 89.69 332 ASP A C 1
ATOM 2225 O O . ASP A 1 332 ? 1.349 10.289 4.067 1.00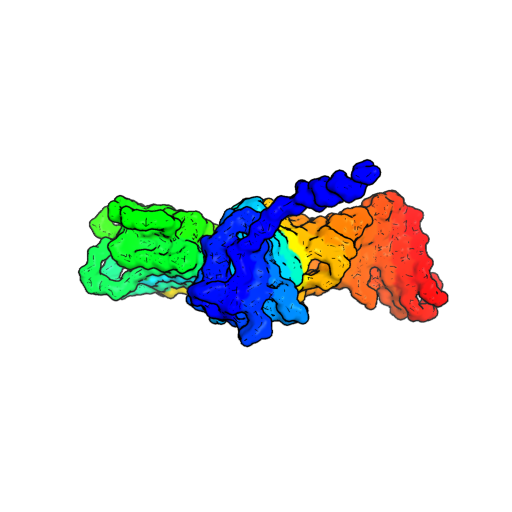 89.69 332 ASP A O 1
ATOM 2229 N N . ASN A 1 333 ? 0.622 12.324 4.592 1.00 87.94 333 ASN A N 1
ATOM 2230 C CA . ASN A 1 333 ? -0.340 12.410 3.496 1.00 87.94 333 ASN A CA 1
ATOM 2231 C C . ASN A 1 333 ? 0.267 12.838 2.148 1.00 87.94 333 ASN A C 1
ATOM 2233 O O . ASN A 1 333 ? -0.456 12.927 1.167 1.00 87.94 333 ASN A O 1
ATOM 2237 N N . SER A 1 334 ? 1.575 13.083 2.058 1.00 92.62 334 SER A N 1
ATOM 2238 C CA . SER A 1 334 ? 2.198 13.667 0.862 1.00 92.62 334 SER A CA 1
ATOM 2239 C C . SER A 1 334 ? 2.541 12.649 -0.236 1.00 92.62 334 SER A C 1
ATOM 2241 O O . SER A 1 334 ? 3.091 13.000 -1.283 1.00 92.62 334 SER A O 1
ATOM 2243 N N . GLN A 1 335 ? 2.223 11.373 -0.011 1.00 94.94 335 GLN A N 1
ATOM 2244 C CA . GLN A 1 335 ? 2.511 10.286 -0.946 1.00 94.94 335 GLN A CA 1
ATOM 2245 C C . GLN A 1 335 ? 1.518 10.291 -2.108 1.00 94.94 335 GLN A C 1
ATOM 2247 O O . GLN A 1 335 ? 0.341 10.588 -1.921 1.00 94.94 335 GLN A O 1
ATOM 2252 N N . SER A 1 336 ? 1.955 9.904 -3.309 1.00 95.38 336 SER A N 1
ATOM 2253 C CA . SER A 1 336 ? 1.065 9.893 -4.483 1.00 95.38 336 SER A CA 1
ATOM 2254 C C . SER A 1 336 ? 1.305 8.721 -5.431 1.00 95.38 336 SER A C 1
ATOM 2256 O O . SER A 1 336 ? 2.387 8.141 -5.509 1.00 95.38 336 SER A O 1
ATOM 2258 N N . VAL A 1 337 ? 0.270 8.375 -6.191 1.00 96.56 337 VAL A N 1
ATOM 2259 C CA . VAL A 1 337 ? 0.325 7.385 -7.269 1.00 96.56 337 VAL A CA 1
ATOM 2260 C C . VAL A 1 337 ? -0.308 7.971 -8.519 1.00 96.56 337 VAL A C 1
ATOM 2262 O O . VAL A 1 337 ? -1.323 8.656 -8.441 1.00 96.56 337 VAL A O 1
ATOM 2265 N N . THR A 1 338 ? 0.284 7.718 -9.685 1.00 97.12 338 THR A N 1
ATOM 2266 C CA . THR A 1 338 ? -0.272 8.176 -10.967 1.00 97.12 338 THR A CA 1
ATOM 2267 C C . THR A 1 338 ? -0.270 7.046 -11.980 1.00 97.12 338 THR A C 1
ATOM 2269 O O . THR A 1 338 ? 0.730 6.350 -12.153 1.00 97.12 338 THR A O 1
ATOM 2272 N N . ALA A 1 339 ? -1.383 6.877 -12.688 1.00 97.56 339 ALA A N 1
ATOM 2273 C CA . ALA A 1 339 ? -1.478 5.924 -13.780 1.00 97.56 339 ALA A CA 1
ATOM 2274 C C . ALA A 1 339 ? -0.647 6.387 -14.982 1.00 97.56 339 ALA A C 1
ATOM 2276 O O . ALA A 1 339 ? -0.629 7.567 -15.338 1.00 97.56 339 ALA A O 1
ATOM 2277 N N . GLY A 1 340 ? -0.014 5.440 -15.663 1.00 98.19 340 GLY A N 1
ATOM 2278 C CA . GLY A 1 340 ? 0.581 5.680 -16.965 1.00 98.19 340 GLY A CA 1
ATOM 2279 C C . GLY A 1 340 ? -0.497 6.012 -17.989 1.00 98.19 340 GLY A C 1
ATOM 2280 O O . GLY A 1 340 ? -1.537 5.355 -18.057 1.00 98.19 340 GLY A O 1
ATOM 2281 N N . THR A 1 341 ? -0.260 7.031 -18.809 1.00 98.44 341 THR A N 1
ATOM 2282 C CA . THR A 1 341 ? -1.171 7.365 -19.908 1.00 98.44 341 THR A CA 1
ATOM 2283 C C . THR A 1 341 ? -1.028 6.360 -21.043 1.00 98.44 341 THR A C 1
ATOM 2285 O O . THR A 1 341 ? 0.089 5.935 -21.342 1.00 98.44 341 THR A O 1
ATOM 2288 N N . GLY A 1 342 ? -2.120 6.038 -21.728 1.00 97.88 342 GLY A N 1
ATOM 2289 C CA . GLY A 1 342 ? -2.050 5.319 -22.996 1.00 97.88 342 GLY A CA 1
ATOM 2290 C C . GLY A 1 342 ? -1.281 6.114 -24.054 1.00 97.88 342 GLY A C 1
ATOM 2291 O O . GLY A 1 342 ? -1.328 7.348 -24.092 1.00 97.88 342 GLY A O 1
ATOM 2292 N N . GLY A 1 343 ? -0.552 5.400 -24.902 1.00 96.88 343 GLY A N 1
ATOM 2293 C CA . GLY A 1 343 ? 0.152 5.955 -26.046 1.00 96.88 343 GLY A CA 1
ATOM 2294 C C . GLY A 1 343 ? -0.817 6.499 -27.090 1.00 96.88 343 GLY A C 1
ATOM 2295 O O . GLY A 1 343 ? -1.938 6.004 -27.247 1.00 96.88 343 GLY A O 1
ATOM 2296 N N . LYS A 1 344 ? -0.391 7.541 -27.805 1.00 94.19 344 LYS A N 1
ATOM 2297 C CA . LYS A 1 344 ? -1.176 8.134 -28.894 1.00 94.19 344 LYS A CA 1
ATOM 2298 C C . LYS A 1 344 ? -1.026 7.295 -30.160 1.00 94.19 344 LYS A C 1
ATOM 2300 O O . LYS A 1 344 ? -0.016 6.645 -30.356 1.00 94.19 344 LYS A O 1
ATOM 2305 N N . GLY A 1 345 ? -2.016 7.334 -31.030 1.00 87.62 345 GLY A N 1
ATOM 2306 C CA . GLY A 1 345 ? -1.991 6.688 -32.340 1.00 87.62 345 GLY A CA 1
ATOM 2307 C C . GLY A 1 345 ? -3.255 7.072 -33.093 1.00 87.62 345 GLY A C 1
ATOM 2308 O O . GLY A 1 345 ? -4.038 7.891 -32.595 1.00 87.62 345 GLY A O 1
ATOM 2309 N N . LYS A 1 346 ? -3.512 6.451 -34.249 1.00 89.94 346 LYS A N 1
ATOM 2310 C CA . LYS A 1 346 ? -4.834 6.573 -34.888 1.00 89.94 346 LYS A CA 1
ATOM 2311 C C . LYS A 1 346 ? -5.943 6.073 -33.964 1.00 89.94 346 LYS A C 1
ATOM 2313 O O . LYS A 1 346 ? -7.020 6.658 -33.930 1.00 89.94 346 LYS A O 1
ATOM 2318 N N . SER A 1 347 ? -5.624 5.059 -33.165 1.00 92.31 347 SER A N 1
ATOM 2319 C CA . SER A 1 347 ? -6.336 4.718 -31.937 1.00 92.31 347 SER A CA 1
ATOM 2320 C C . SER A 1 347 ? -5.372 4.823 -30.755 1.00 92.31 347 SER A C 1
ATOM 2322 O O . SER A 1 347 ? -4.223 4.387 -30.842 1.00 92.31 347 SER A O 1
ATOM 2324 N N . SER A 1 348 ? -5.823 5.442 -29.662 1.00 94.94 348 SER A N 1
ATOM 2325 C CA . SER A 1 348 ? -5.010 5.609 -28.450 1.00 94.94 348 SER A CA 1
ATOM 2326 C C . SER A 1 348 ? -5.177 4.414 -27.521 1.00 94.94 348 SER A C 1
ATOM 2328 O O . SER A 1 348 ? -6.286 3.895 -27.377 1.00 94.94 348 SER A O 1
ATOM 2330 N N . GLY A 1 349 ? -4.084 3.997 -26.883 1.00 97.12 349 GLY A N 1
ATOM 2331 C CA . GLY A 1 349 ? -4.144 2.991 -25.829 1.00 97.12 349 GLY A CA 1
ATOM 2332 C C . GLY A 1 349 ? -4.917 3.511 -24.619 1.00 97.12 349 GLY A C 1
ATOM 2333 O O . GLY A 1 349 ? -5.141 4.714 -24.458 1.00 97.12 349 GLY A O 1
ATOM 2334 N N . GLN A 1 350 ? -5.323 2.600 -23.745 1.00 97.88 350 GLN A N 1
ATOM 2335 C CA . GLN A 1 350 ? -5.980 2.959 -22.494 1.00 97.88 350 GLN A CA 1
ATOM 2336 C C . GLN A 1 350 ? -4.944 3.361 -21.442 1.00 97.88 350 GLN A C 1
ATOM 2338 O O . GLN A 1 350 ? -3.810 2.878 -21.443 1.00 97.88 350 GLN A O 1
ATOM 2343 N N . ASN A 1 351 ? -5.341 4.231 -20.516 1.00 98.19 351 ASN A N 1
ATOM 2344 C CA . ASN A 1 351 ? -4.534 4.527 -19.336 1.00 98.19 351 ASN A CA 1
ATOM 2345 C C . ASN A 1 351 ? -4.464 3.298 -18.417 1.00 98.19 351 ASN A C 1
ATOM 2347 O O . ASN A 1 351 ? -5.373 2.466 -18.409 1.00 98.19 351 ASN A O 1
ATOM 2351 N N . GLY A 1 352 ? -3.396 3.209 -17.628 1.00 97.75 352 GLY A N 1
ATOM 2352 C CA . GLY A 1 352 ? -3.337 2.289 -16.499 1.00 97.75 352 GLY A CA 1
ATOM 2353 C C . GLY A 1 352 ? -4.232 2.736 -15.342 1.00 97.75 352 GLY A C 1
ATOM 2354 O O . GLY A 1 352 ? -5.002 3.691 -15.443 1.00 97.75 352 GLY A O 1
ATOM 2355 N N . SER A 1 353 ? -4.100 2.047 -14.215 1.00 97.12 353 SER A N 1
ATOM 2356 C CA . SER A 1 353 ? -4.778 2.371 -12.955 1.00 97.12 353 SER A CA 1
ATOM 2357 C C . SER A 1 353 ? -3.791 2.909 -11.916 1.00 97.12 353 SER A C 1
ATOM 2359 O O . SER A 1 353 ? -2.583 2.706 -12.045 1.00 97.12 353 SER A O 1
ATOM 2361 N N . ALA A 1 354 ? -4.291 3.575 -10.876 1.00 95.69 354 ALA A N 1
ATOM 2362 C CA . ALA A 1 354 ? -3.483 3.992 -9.735 1.00 95.69 354 ALA A CA 1
ATOM 2363 C C . ALA A 1 354 ? -4.207 3.707 -8.419 1.00 95.69 354 ALA A C 1
ATOM 2365 O O . ALA A 1 354 ? -5.410 3.948 -8.341 1.00 95.69 354 ALA A O 1
ATOM 2366 N N . ASP A 1 355 ? -3.496 3.170 -7.425 1.00 93.81 355 ASP A N 1
ATOM 2367 C CA . ASP A 1 355 ? -4.060 2.898 -6.096 1.00 93.81 355 ASP A CA 1
ATOM 2368 C C . ASP A 1 355 ? -2.975 2.777 -5.013 1.00 93.81 355 ASP A C 1
ATOM 2370 O O . ASP A 1 355 ? -1.831 2.412 -5.295 1.00 93.81 355 ASP A O 1
ATOM 2374 N N . GLY A 1 356 ? -3.349 3.050 -3.764 1.00 93.50 356 GLY A N 1
ATOM 2375 C CA . GLY A 1 356 ? -2.512 2.852 -2.582 1.00 93.50 356 GLY A CA 1
ATOM 2376 C C . GLY A 1 356 ? -1.331 3.810 -2.527 1.00 93.50 356 GLY A C 1
ATOM 2377 O O . GLY A 1 356 ? -0.182 3.376 -2.616 1.00 93.50 356 GLY A O 1
ATOM 2378 N N . ALA A 1 357 ? -1.576 5.119 -2.392 1.00 94.25 357 ALA A N 1
ATOM 2379 C CA . ALA A 1 357 ? -0.472 6.077 -2.345 1.00 94.25 357 ALA A CA 1
ATOM 2380 C C . ALA A 1 357 ? 0.459 5.857 -1.147 1.00 94.25 357 ALA A C 1
ATOM 2382 O O . ALA A 1 357 ? 1.665 6.052 -1.282 1.00 94.25 357 ALA A O 1
ATOM 2383 N N . ALA A 1 358 ? -0.061 5.393 -0.006 1.00 95.38 358 ALA A N 1
ATOM 2384 C CA . ALA A 1 358 ? 0.793 4.980 1.101 1.00 95.38 358 ALA A CA 1
ATOM 2385 C C . ALA A 1 358 ? 1.356 3.578 0.846 1.00 95.38 358 ALA A 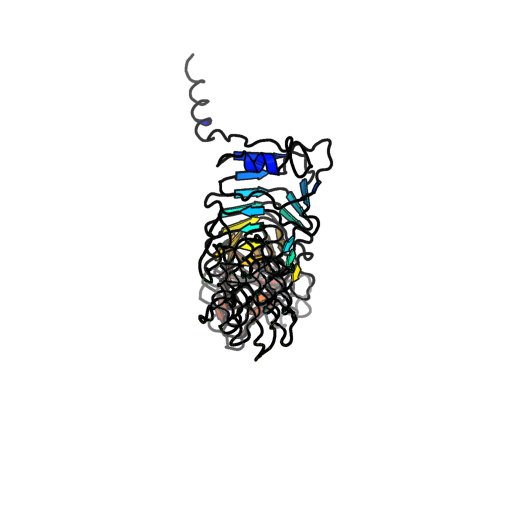C 1
ATOM 2387 O O . ALA A 1 358 ? 2.550 3.423 0.593 1.00 95.38 358 ALA A O 1
ATOM 2388 N N . ILE A 1 359 ? 0.505 2.551 0.898 1.00 97.12 359 ILE A N 1
ATOM 2389 C CA . ILE A 1 359 ? 0.945 1.156 0.802 1.00 97.12 359 ILE A CA 1
ATOM 2390 C C . ILE A 1 359 ? 0.034 0.395 -0.155 1.00 97.12 359 ILE A C 1
ATOM 2392 O O . ILE A 1 359 ? -1.185 0.445 -0.021 1.00 97.12 359 ILE A O 1
ATOM 2396 N N . TYR A 1 360 ? 0.615 -0.375 -1.070 1.00 97.31 360 TYR A N 1
ATOM 2397 C CA . TYR A 1 360 ? -0.122 -1.381 -1.834 1.00 97.31 360 TYR A CA 1
ATOM 2398 C C . TYR A 1 360 ? 0.344 -2.788 -1.443 1.00 97.31 360 TYR A C 1
ATOM 2400 O O . TYR A 1 360 ? 1.537 -3.088 -1.526 1.00 97.31 360 TYR A O 1
ATOM 2408 N N . ILE A 1 361 ? -0.591 -3.648 -1.026 1.00 96.25 361 ILE A N 1
ATOM 2409 C CA . ILE A 1 361 ? -0.334 -5.015 -0.555 1.00 96.25 361 ILE A CA 1
ATOM 2410 C C . ILE A 1 361 ? -0.972 -6.007 -1.529 1.00 96.25 361 ILE A C 1
ATOM 2412 O O . ILE A 1 361 ? -2.197 -6.069 -1.671 1.00 96.25 361 ILE A O 1
ATOM 2416 N N . MET A 1 362 ? -0.158 -6.812 -2.206 1.00 94.75 362 MET A N 1
ATOM 2417 C CA . MET A 1 362 ? -0.678 -7.878 -3.062 1.00 94.75 362 MET A CA 1
ATOM 2418 C C . MET A 1 362 ? -1.406 -8.970 -2.261 1.00 94.75 362 MET A C 1
ATOM 2420 O O . MET A 1 362 ? -1.313 -9.051 -1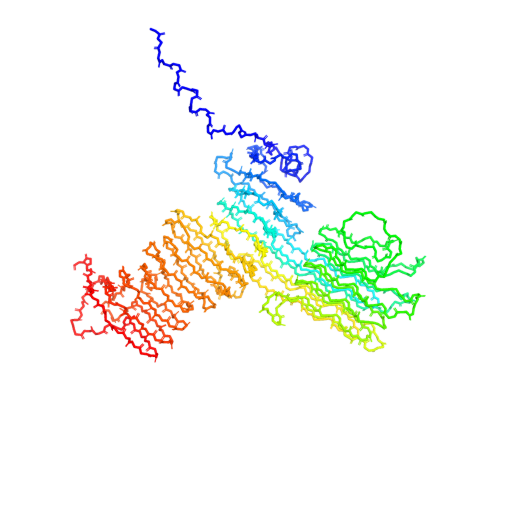.037 1.00 94.75 362 MET A O 1
ATOM 2424 N N . GLN A 1 363 ? -2.171 -9.796 -2.977 1.00 90.88 363 GLN A N 1
ATOM 2425 C CA . GLN A 1 363 ? -2.872 -10.950 -2.413 1.00 90.88 363 GLN A CA 1
ATOM 2426 C C . GLN A 1 363 ? -1.926 -11.906 -1.673 1.00 90.88 363 GLN A C 1
ATOM 2428 O O . GLN A 1 363 ? -0.718 -11.892 -1.901 1.00 90.88 363 GLN A O 1
ATOM 2433 N N . ASN A 1 364 ? -2.493 -12.757 -0.813 1.00 87.00 364 ASN A N 1
ATOM 2434 C CA . ASN A 1 364 ? -1.771 -13.778 -0.038 1.00 87.00 364 ASN A CA 1
ATOM 2435 C C . ASN A 1 364 ? -0.640 -13.237 0.858 1.00 87.00 364 ASN A C 1
ATOM 2437 O O . ASN A 1 364 ? 0.170 -14.005 1.369 1.00 87.00 364 ASN A O 1
ATOM 2441 N N . THR A 1 365 ? -0.627 -11.927 1.107 1.00 89.81 365 THR A N 1
ATOM 2442 C CA . THR A 1 365 ? 0.337 -11.245 1.968 1.00 89.81 365 THR A CA 1
ATOM 2443 C C . THR A 1 365 ? -0.395 -10.456 3.052 1.00 89.81 365 THR A C 1
ATOM 2445 O O . THR A 1 365 ? -1.549 -10.060 2.898 1.00 89.81 365 THR A O 1
ATOM 2448 N N . SER A 1 366 ? 0.255 -10.222 4.190 1.00 91.19 366 SER A N 1
ATOM 2449 C CA . SER A 1 366 ? -0.197 -9.247 5.185 1.00 91.19 366 SER A CA 1
ATOM 2450 C C . SER A 1 366 ? 0.968 -8.395 5.663 1.00 91.19 366 SER A C 1
ATOM 2452 O O . SER A 1 366 ? 2.103 -8.868 5.734 1.00 91.19 366 SER A O 1
ATOM 2454 N N . ILE A 1 367 ? 0.683 -7.150 6.031 1.00 96.31 367 ILE A N 1
ATOM 2455 C CA . ILE A 1 367 ? 1.651 -6.306 6.738 1.00 96.31 367 ILE A CA 1
ATOM 2456 C C . ILE A 1 367 ? 1.369 -6.348 8.239 1.00 96.31 367 ILE A C 1
ATOM 2458 O O . ILE A 1 367 ? 0.217 -6.448 8.662 1.00 96.31 367 ILE A O 1
ATOM 2462 N N . THR A 1 368 ? 2.415 -6.243 9.053 1.00 97.88 368 THR A N 1
ATOM 2463 C CA . THR A 1 368 ? 2.303 -6.190 10.512 1.00 97.88 368 THR A CA 1
ATOM 2464 C C . THR A 1 368 ? 2.617 -4.788 11.012 1.00 97.88 368 THR A C 1
ATOM 2466 O O . THR A 1 368 ? 3.767 -4.365 11.000 1.00 97.88 368 THR A O 1
ATOM 2469 N N . LEU A 1 369 ? 1.610 -4.075 11.505 1.00 96.94 369 LEU A N 1
ATOM 2470 C CA . LEU A 1 369 ? 1.758 -2.809 12.215 1.00 96.94 369 LEU A CA 1
ATOM 2471 C C . LEU A 1 369 ? 2.175 -3.122 13.656 1.00 96.94 369 LEU A C 1
ATOM 2473 O O . LEU A 1 369 ? 1.356 -3.596 14.442 1.00 96.94 369 LEU A O 1
ATOM 2477 N N . SER A 1 370 ? 3.442 -2.906 14.007 1.00 94.00 370 SER A N 1
ATOM 2478 C CA . SER A 1 370 ? 3.987 -3.281 15.318 1.00 94.00 370 SER A CA 1
ATOM 2479 C C . SER A 1 370 ? 4.670 -2.097 15.978 1.00 94.00 370 SER A C 1
ATOM 2481 O O . SER A 1 370 ? 5.791 -1.751 15.629 1.00 94.00 370 SER A O 1
ATOM 2483 N N . THR A 1 371 ? 4.016 -1.494 16.967 1.00 90.75 371 THR A N 1
ATOM 2484 C CA . THR A 1 371 ? 4.574 -0.365 17.718 1.00 90.75 371 THR A CA 1
ATOM 2485 C C . THR A 1 371 ? 4.307 -0.509 19.213 1.00 90.75 371 THR A C 1
ATOM 2487 O O . THR A 1 371 ? 3.323 -1.132 19.618 1.00 90.75 371 THR A O 1
ATOM 2490 N N . SER A 1 372 ? 5.192 0.051 20.038 1.00 90.50 372 SER A N 1
ATOM 2491 C CA . SER A 1 372 ? 4.990 0.245 21.481 1.00 90.50 372 SER A CA 1
ATOM 2492 C C . SER A 1 372 ? 4.521 1.664 21.825 1.00 90.50 372 SER A C 1
ATOM 2494 O O . SER A 1 372 ? 4.049 1.889 22.935 1.00 90.50 372 SER A O 1
ATOM 2496 N N . GLY A 1 373 ? 4.639 2.607 20.883 1.00 93.19 373 GLY A N 1
ATOM 2497 C CA . GLY A 1 373 ? 4.202 3.995 21.023 1.00 93.19 373 GLY A CA 1
ATOM 2498 C C . GLY A 1 373 ? 2.945 4.281 20.206 1.00 93.19 373 GLY A C 1
ATOM 2499 O O . GLY A 1 373 ? 2.139 3.386 19.959 1.00 93.19 373 GLY A O 1
ATOM 2500 N N . THR A 1 374 ? 2.790 5.528 19.769 1.00 94.75 374 THR A N 1
ATOM 2501 C CA . THR A 1 374 ? 1.752 5.920 18.810 1.00 94.75 374 THR A CA 1
ATOM 2502 C C . THR A 1 374 ? 2.393 6.155 17.449 1.00 94.75 374 THR A C 1
ATOM 2504 O O . THR A 1 374 ? 3.362 6.907 17.356 1.00 94.75 374 THR A O 1
ATOM 2507 N N . LYS A 1 375 ? 1.855 5.507 16.416 1.00 94.69 375 LYS A N 1
ATOM 2508 C CA . LYS A 1 375 ? 2.247 5.663 15.008 1.00 94.69 375 LYS A CA 1
ATOM 2509 C C . LYS A 1 375 ? 1.009 5.760 14.122 1.00 94.69 375 LYS A C 1
ATOM 2511 O O . LYS A 1 375 ? -0.084 5.388 14.557 1.00 94.69 375 LYS A O 1
ATOM 2516 N N . GLY A 1 376 ? 1.153 6.229 12.891 1.00 92.06 376 GLY A N 1
ATOM 2517 C CA . GLY A 1 376 ? 0.022 6.291 11.977 1.00 92.06 376 GLY A CA 1
ATOM 2518 C C . GLY A 1 376 ? 0.358 6.493 10.508 1.00 92.06 376 GLY A C 1
ATOM 2519 O O . GLY A 1 376 ? 1.459 6.878 10.125 1.00 92.06 376 GLY A O 1
ATOM 2520 N N . ILE A 1 377 ? -0.659 6.234 9.690 1.00 90.75 377 ILE A N 1
ATOM 2521 C CA . ILE A 1 377 ? -0.689 6.553 8.265 1.00 90.75 377 ILE A CA 1
ATOM 2522 C C . ILE A 1 377 ? -1.794 7.591 8.075 1.00 90.75 377 ILE A C 1
ATOM 2524 O O . ILE A 1 377 ? -2.968 7.329 8.370 1.00 90.75 377 ILE A O 1
ATOM 2528 N N . SER A 1 378 ? -1.390 8.784 7.642 1.00 86.94 378 SER A N 1
ATOM 2529 C CA . SER A 1 378 ? -2.246 9.972 7.596 1.00 86.94 378 SER A CA 1
ATOM 2530 C C . SER A 1 378 ? -2.721 10.287 6.177 1.00 86.94 378 SER A C 1
ATOM 2532 O O . SER A 1 378 ? -1.954 10.183 5.229 1.00 86.94 378 SER A O 1
ATOM 2534 N N . ALA A 1 379 ? -3.968 10.739 6.046 1.00 81.62 379 ALA A N 1
ATOM 2535 C CA . ALA A 1 379 ? -4.619 11.218 4.822 1.00 81.62 379 ALA A CA 1
ATOM 2536 C C . ALA A 1 379 ? -5.293 12.591 5.049 1.00 81.62 379 ALA A C 1
ATOM 2538 O O . ALA A 1 379 ? -5.698 12.887 6.176 1.00 81.62 379 ALA A O 1
ATOM 2539 N N . THR A 1 380 ? -5.469 13.406 3.996 1.00 63.00 380 THR A N 1
ATOM 2540 C CA . THR A 1 380 ? -6.131 14.738 4.045 1.00 63.00 380 THR A CA 1
ATOM 2541 C C . THR A 1 380 ? -7.642 14.727 3.776 1.00 63.00 380 THR A C 1
ATOM 2543 O O . THR A 1 380 ? -8.227 15.780 3.557 1.00 63.00 380 THR A O 1
ATOM 2546 N N . THR A 1 381 ? -8.318 13.580 3.872 1.00 55.28 381 THR A N 1
ATOM 2547 C CA . THR A 1 381 ? -9.771 13.367 3.643 1.00 55.28 381 THR A CA 1
ATOM 2548 C C . THR A 1 381 ? -10.271 13.266 2.190 1.00 55.28 381 THR A C 1
ATOM 2550 O O . THR A 1 381 ? -11.413 12.843 2.023 1.00 55.28 381 THR A O 1
ATOM 2553 N N . ILE A 1 382 ? -9.461 13.512 1.143 1.00 44.62 382 ILE A N 1
ATOM 2554 C CA . ILE A 1 382 ? -9.873 13.319 -0.270 1.00 44.62 382 ILE A CA 1
ATOM 2555 C C . ILE A 1 382 ? -8.770 12.622 -1.098 1.00 44.62 382 ILE A C 1
ATOM 2557 O O . ILE A 1 382 ? -7.619 13.028 -1.066 1.00 44.62 382 ILE A O 1
ATOM 2561 N N . ASP A 1 383 ? -9.181 11.558 -1.799 1.00 54.00 383 ASP A N 1
ATOM 2562 C CA . ASP A 1 383 ? -8.531 10.733 -2.832 1.00 54.00 383 ASP A CA 1
ATOM 2563 C C . ASP A 1 383 ? -7.045 10.334 -2.696 1.00 54.00 383 ASP A C 1
ATOM 2565 O O . ASP A 1 383 ? -6.119 11.118 -2.857 1.00 54.00 383 ASP A O 1
ATOM 2569 N N . GLN A 1 384 ? -6.847 9.014 -2.553 1.00 59.00 384 GLN A N 1
ATOM 2570 C CA . GLN A 1 384 ? -5.599 8.244 -2.693 1.00 59.00 384 GLN A CA 1
ATOM 2571 C C . GLN A 1 384 ? -4.471 8.525 -1.684 1.00 59.00 384 GLN A C 1
ATOM 2573 O O . GLN A 1 384 ? -3.714 7.601 -1.388 1.00 59.00 384 GLN A O 1
ATOM 2578 N N . GLU A 1 385 ? -4.378 9.716 -1.094 1.00 69.38 385 GLU A N 1
ATOM 2579 C CA . GLU A 1 385 ? -3.382 10.063 -0.070 1.00 69.38 385 GLU A CA 1
ATOM 2580 C C . GLU A 1 385 ? -3.549 9.225 1.208 1.00 69.38 385 GLU A C 1
ATOM 2582 O O . GLU A 1 385 ? -4.659 9.048 1.712 1.00 69.38 385 GLU A O 1
ATOM 2587 N N . GLY A 1 386 ? -2.451 8.695 1.760 1.00 72.06 386 GLY A N 1
ATOM 2588 C CA . GLY A 1 386 ? -2.503 7.936 3.018 1.00 72.06 386 GLY A CA 1
ATOM 2589 C C . GLY A 1 386 ? -3.294 6.620 2.959 1.00 72.06 386 GLY A C 1
ATOM 2590 O O . GLY A 1 386 ? -3.682 6.094 4.002 1.00 72.06 386 GLY A O 1
ATOM 2591 N N . VAL A 1 387 ? -3.585 6.095 1.763 1.00 88.31 387 VAL A N 1
ATOM 2592 C CA . VAL A 1 387 ? -4.403 4.886 1.578 1.00 88.31 387 VAL A CA 1
ATOM 2593 C C . VAL A 1 387 ? -3.532 3.628 1.554 1.00 88.31 387 VAL A C 1
ATOM 2595 O O . VAL A 1 387 ? -2.552 3.548 0.806 1.00 88.31 387 VAL A O 1
ATOM 2598 N N . ILE A 1 388 ? -3.922 2.630 2.353 1.00 93.94 388 ILE A N 1
ATOM 2599 C CA . ILE A 1 388 ? -3.507 1.233 2.187 1.00 93.94 388 ILE A CA 1
ATOM 2600 C C . ILE A 1 388 ? -4.503 0.530 1.259 1.00 93.94 388 ILE A C 1
ATOM 2602 O O . ILE A 1 388 ? -5.708 0.508 1.542 1.00 93.94 388 ILE A O 1
ATOM 2606 N N . SER A 1 389 ? -3.982 -0.093 0.205 1.00 93.31 389 SER A N 1
ATOM 2607 C CA . SER A 1 389 ? -4.774 -0.747 -0.837 1.00 93.31 389 SER A CA 1
ATOM 2608 C C . SER A 1 389 ? -4.288 -2.151 -1.181 1.00 93.31 389 SER A C 1
ATOM 2610 O O . SER A 1 389 ? -3.233 -2.600 -0.728 1.00 93.31 389 SER A O 1
ATOM 2612 N N . GLY A 1 390 ? -5.060 -2.838 -2.023 1.00 93.00 390 GLY A N 1
ATOM 2613 C CA . GLY A 1 390 ? -4.743 -4.163 -2.547 1.00 93.00 390 GLY A CA 1
ATOM 2614 C C . GLY A 1 390 ? -5.516 -5.286 -1.857 1.00 93.00 390 GLY A C 1
ATOM 2615 O O . GLY A 1 390 ? -6.551 -5.067 -1.239 1.00 93.00 390 GLY A O 1
ATOM 2616 N N . GLN A 1 391 ? -5.057 -6.522 -2.009 1.00 93.44 391 GLN A N 1
ATOM 2617 C CA . GLN A 1 391 ? -5.801 -7.697 -1.536 1.00 93.44 391 GLN A CA 1
ATOM 2618 C C . GLN A 1 391 ? -5.216 -8.338 -0.285 1.00 93.44 391 GLN A C 1
ATOM 2620 O O . GLN A 1 391 ? -5.836 -9.225 0.299 1.00 93.44 391 GLN A O 1
ATOM 2625 N N . GLY A 1 392 ? -4.035 -7.890 0.134 1.00 94.69 392 GLY A N 1
ATOM 2626 C CA . GLY A 1 392 ? -3.426 -8.339 1.371 1.00 94.69 392 GLY A CA 1
ATOM 2627 C C . GLY A 1 392 ? -4.116 -7.792 2.620 1.00 94.69 392 GLY A C 1
ATOM 2628 O O . GLY A 1 392 ? -4.952 -6.888 2.559 1.00 94.69 392 GLY A O 1
ATOM 2629 N N . GLY A 1 393 ? -3.776 -8.388 3.762 1.00 96.31 393 GLY A N 1
ATOM 2630 C CA . GLY A 1 393 ? -4.337 -8.058 5.072 1.00 96.31 393 GLY A CA 1
ATOM 2631 C C . GLY A 1 393 ? -3.456 -7.146 5.924 1.00 96.31 393 GLY A C 1
ATOM 2632 O O . GLY A 1 393 ? -2.312 -6.827 5.586 1.00 96.31 393 GLY A O 1
ATOM 2633 N N . VAL A 1 394 ? -3.991 -6.762 7.082 1.00 98.31 394 VAL A N 1
ATOM 2634 C CA . VAL A 1 394 ? -3.299 -5.939 8.082 1.00 98.31 394 VAL A CA 1
ATOM 2635 C C . VAL A 1 394 ? -3.363 -6.623 9.440 1.00 98.31 394 VAL A C 1
ATOM 2637 O O . VAL A 1 394 ? -4.437 -6.935 9.948 1.00 98.31 394 VAL A O 1
ATOM 2640 N N . ILE A 1 395 ? -2.209 -6.801 10.073 1.00 98.38 395 ILE A N 1
ATOM 2641 C CA . ILE A 1 395 ? -2.096 -7.327 11.431 1.00 98.38 395 ILE A CA 1
ATOM 2642 C C . ILE A 1 395 ? -1.624 -6.197 12.340 1.00 98.38 395 ILE A C 1
ATOM 2644 O O . ILE A 1 395 ? -0.527 -5.674 12.169 1.00 98.38 395 ILE A O 1
ATOM 2648 N N . LYS A 1 396 ? -2.424 -5.821 13.337 1.00 98.12 396 LYS A N 1
ATOM 2649 C CA . LYS A 1 396 ? -2.003 -4.927 14.414 1.00 98.12 396 LYS A CA 1
ATOM 2650 C C . LYS A 1 396 ? -1.452 -5.752 15.578 1.00 98.12 396 LYS A C 1
ATOM 2652 O O . LYS A 1 396 ? -2.179 -6.483 16.251 1.00 98.12 396 LYS A O 1
ATOM 2657 N N . SER A 1 397 ? -0.161 -5.565 15.821 1.00 94.94 397 SER A N 1
ATOM 2658 C CA . SER A 1 397 ? 0.627 -6.173 16.891 1.00 94.94 397 SER A CA 1
ATOM 2659 C C . SER A 1 397 ? 1.317 -5.091 17.730 1.00 94.94 397 SER A C 1
ATOM 2661 O O . SER A 1 397 ? 1.213 -3.891 17.456 1.00 94.94 397 SER A O 1
ATOM 2663 N N . GLY A 1 398 ? 2.003 -5.499 18.796 1.00 95.38 398 GLY A N 1
ATOM 2664 C CA . GLY A 1 398 ? 2.603 -4.571 19.756 1.00 95.38 398 GLY A CA 1
ATOM 2665 C C . GLY A 1 398 ? 1.567 -3.890 20.657 1.00 95.38 398 GLY A C 1
ATOM 2666 O O . GLY A 1 398 ? 0.380 -3.823 20.344 1.00 95.38 398 GLY A O 1
ATOM 2667 N N . THR A 1 399 ? 2.019 -3.405 21.807 1.00 95.88 399 THR A N 1
ATOM 2668 C CA . THR A 1 399 ? 1.155 -2.839 22.857 1.00 95.88 399 THR A CA 1
ATOM 2669 C C . THR A 1 399 ? 0.698 -1.408 22.573 1.00 95.88 399 THR A C 1
ATOM 2671 O O . THR A 1 399 ? -0.227 -0.925 23.217 1.00 95.88 399 THR A O 1
ATOM 2674 N N . GLY A 1 400 ? 1.331 -0.733 21.613 1.00 97.19 400 GLY A N 1
ATOM 2675 C CA . GLY A 1 400 ? 1.063 0.656 21.270 1.00 97.19 400 GLY A CA 1
ATOM 2676 C C . GLY A 1 400 ? -0.186 0.862 20.414 1.00 97.19 400 GLY A C 1
ATOM 2677 O O . GLY A 1 400 ? -0.950 -0.067 20.120 1.00 97.19 400 GLY A O 1
ATOM 2678 N N . THR A 1 401 ? -0.360 2.106 19.982 1.00 97.56 401 THR A N 1
ATOM 2679 C CA . THR A 1 401 ? -1.481 2.571 19.165 1.00 97.56 401 THR A CA 1
ATOM 2680 C C . THR A 1 401 ? -1.042 2.785 17.724 1.00 97.56 401 THR A C 1
ATOM 2682 O O . THR A 1 401 ? -0.027 3.427 17.468 1.00 97.56 401 THR A O 1
ATOM 2685 N N . TYR A 1 402 ? -1.832 2.285 16.778 1.00 97.62 402 TYR A N 1
ATOM 2686 C CA . TYR A 1 402 ? -1.668 2.606 15.365 1.00 97.62 402 TYR A CA 1
ATOM 2687 C C . TYR A 1 402 ? -2.907 3.328 14.840 1.00 97.62 402 TYR A C 1
ATOM 2689 O O . TYR A 1 402 ? -4.021 2.896 15.129 1.00 97.62 402 TYR A O 1
ATOM 2697 N N . ILE A 1 403 ? -2.722 4.417 14.095 1.00 96.31 403 ILE A N 1
ATOM 2698 C CA . ILE A 1 403 ? -3.805 5.278 13.606 1.00 96.31 403 ILE A CA 1
ATOM 2699 C C . ILE A 1 403 ? -3.881 5.203 12.080 1.00 96.31 403 ILE A C 1
ATOM 2701 O O . ILE A 1 403 ? -2.889 5.433 11.395 1.00 96.31 403 ILE A O 1
ATOM 2705 N N . LEU A 1 404 ? -5.067 4.908 11.550 1.00 96.19 404 LEU A N 1
ATOM 2706 C CA . LEU A 1 404 ? -5.375 4.953 10.122 1.00 96.19 404 LEU A CA 1
ATOM 2707 C C . LEU A 1 404 ? -6.442 6.022 9.879 1.00 96.19 404 LEU A C 1
ATOM 2709 O O . LEU A 1 404 ? -7.553 5.893 10.398 1.00 96.19 404 LEU A O 1
ATOM 2713 N N . THR A 1 405 ? -6.133 7.062 9.100 1.00 93.62 405 THR A N 1
ATOM 2714 C CA . THR A 1 405 ? -7.108 8.135 8.803 1.00 93.62 405 THR A CA 1
ATOM 2715 C C . THR A 1 405 ? -7.644 8.111 7.367 1.00 93.62 405 THR A C 1
ATOM 2717 O O . THR A 1 405 ? -8.665 8.729 7.080 1.00 93.62 405 THR A O 1
ATOM 2720 N N . GLY A 1 406 ? -7.002 7.368 6.460 1.00 92.19 406 GLY A N 1
ATOM 2721 C CA . GLY A 1 406 ? -7.426 7.260 5.062 1.00 92.19 406 GLY A CA 1
ATOM 2722 C C . GLY A 1 406 ? -8.630 6.334 4.814 1.00 92.19 406 GLY A C 1
ATOM 2723 O O . GLY A 1 406 ? -8.980 5.494 5.657 1.00 92.19 406 GLY A O 1
ATOM 2724 N N . PRO A 1 407 ? -9.263 6.432 3.630 1.00 92.75 407 PRO A N 1
ATOM 2725 C CA . PRO A 1 407 ? -10.259 5.475 3.155 1.00 92.75 407 PRO A CA 1
ATOM 2726 C C . PRO A 1 407 ? -9.588 4.191 2.634 1.00 92.75 407 PRO A C 1
ATOM 2728 O O . PRO A 1 407 ? -9.657 3.878 1.448 1.00 92.75 407 PRO A O 1
ATOM 2731 N N . ASN A 1 408 ? -8.926 3.445 3.520 1.00 95.00 408 ASN A N 1
ATOM 2732 C CA . ASN A 1 408 ? -8.239 2.203 3.164 1.00 95.00 408 ASN A CA 1
ATOM 2733 C C . ASN A 1 408 ? -9.213 1.209 2.513 1.00 95.00 408 ASN A C 1
ATOM 2735 O O . ASN A 1 408 ? -10.300 0.936 3.040 1.00 95.00 408 ASN A O 1
ATOM 2739 N N . ASN A 1 409 ? -8.821 0.683 1.355 1.00 93.19 409 ASN A N 1
ATOM 2740 C CA . ASN A 1 409 ? -9.673 -0.153 0.510 1.00 93.19 409 ASN A CA 1
ATOM 2741 C C . ASN A 1 409 ? -9.151 -1.594 0.382 1.00 93.19 409 ASN A C 1
ATOM 2743 O O . ASN A 1 409 ? -9.712 -2.364 -0.400 1.00 93.19 409 ASN A O 1
ATOM 2747 N N . TYR A 1 410 ? -8.119 -1.958 1.155 1.00 95.75 410 TYR A N 1
ATOM 2748 C CA . TYR A 1 410 ? -7.592 -3.315 1.156 1.00 95.75 410 TYR A CA 1
ATOM 2749 C C . TYR A 1 410 ? -8.666 -4.341 1.546 1.00 95.75 410 TYR A C 1
ATOM 2751 O O . TYR A 1 410 ? -9.536 -4.068 2.378 1.00 95.75 410 TYR A O 1
ATOM 2759 N N . THR A 1 411 ? -8.616 -5.521 0.928 1.00 95.75 411 THR A N 1
ATOM 2760 C CA . THR A 1 411 ? -9.663 -6.547 1.094 1.00 95.75 411 THR A CA 1
ATOM 2761 C C . THR A 1 411 ? -9.252 -7.719 1.979 1.00 95.75 411 THR A C 1
ATOM 2763 O O . THR A 1 411 ? -10.112 -8.488 2.406 1.00 95.75 411 THR A O 1
ATOM 2766 N N . GLY A 1 412 ? -7.957 -7.896 2.251 1.00 96.94 412 GLY A N 1
ATOM 2767 C CA . GLY A 1 412 ? -7.494 -8.924 3.178 1.00 96.94 412 GLY A CA 1
ATOM 2768 C C . GLY A 1 412 ? -7.870 -8.580 4.619 1.00 96.94 412 GLY A C 1
ATOM 2769 O O . GLY A 1 412 ? -8.031 -7.414 4.972 1.00 96.94 412 GLY A O 1
ATOM 2770 N N . ALA A 1 413 ? -8.004 -9.601 5.465 1.00 97.94 413 ALA A N 1
ATOM 2771 C CA . ALA A 1 413 ? -8.512 -9.433 6.822 1.00 97.94 413 ALA A CA 1
ATOM 2772 C C . ALA A 1 413 ? -7.653 -8.491 7.687 1.00 97.94 413 ALA A C 1
ATOM 2774 O O . ALA A 1 413 ? -6.420 -8.493 7.621 1.00 97.94 413 ALA A O 1
ATOM 2775 N N . THR A 1 414 ? -8.321 -7.748 8.569 1.00 98.69 414 THR A N 1
ATOM 2776 C CA . THR A 1 414 ? -7.693 -6.954 9.626 1.00 98.69 414 THR A CA 1
ATOM 2777 C C . THR A 1 414 ? -7.729 -7.737 10.935 1.00 98.69 414 THR A C 1
ATOM 2779 O O . THR A 1 414 ? -8.804 -8.024 11.461 1.00 98.69 414 THR A O 1
ATOM 2782 N N . GLN A 1 415 ? -6.563 -8.055 11.496 1.00 98.75 415 GLN A N 1
ATOM 2783 C CA . GLN A 1 415 ? -6.432 -8.753 12.778 1.00 98.75 415 GLN A CA 1
ATOM 2784 C C . GLN A 1 415 ? -5.792 -7.833 13.814 1.00 98.75 415 GLN A C 1
ATOM 2786 O O . GLN A 1 415 ? -4.643 -7.428 13.660 1.00 98.75 415 GLN A O 1
ATOM 2791 N N . ILE A 1 416 ? -6.511 -7.497 14.882 1.00 98.75 416 ILE A N 1
ATOM 2792 C CA . ILE A 1 416 ? -5.991 -6.681 15.985 1.00 98.75 416 ILE A CA 1
ATOM 2793 C C . ILE A 1 416 ? -5.623 -7.619 17.127 1.00 98.75 416 ILE A C 1
ATOM 2795 O O . ILE A 1 416 ? -6.439 -7.907 17.998 1.00 98.75 416 ILE A O 1
ATOM 2799 N N . ASN A 1 417 ? -4.391 -8.119 17.102 1.00 98.44 417 ASN A N 1
ATOM 2800 C CA . ASN A 1 417 ? -3.916 -9.120 18.054 1.00 98.44 417 ASN A CA 1
ATOM 2801 C C . ASN A 1 417 ? -3.530 -8.495 19.399 1.00 98.44 417 ASN A C 1
ATOM 2803 O O . ASN A 1 417 ? -3.706 -9.126 20.440 1.00 98.44 417 ASN A O 1
ATOM 2807 N N . ASN A 1 418 ? -2.997 -7.267 19.386 1.00 98.00 418 ASN A N 1
ATOM 2808 C CA . ASN A 1 418 ? -2.573 -6.560 20.595 1.00 98.00 418 ASN A CA 1
ATOM 2809 C C . ASN A 1 418 ? -2.593 -5.028 20.424 1.00 98.00 418 ASN A C 1
ATOM 2811 O O . ASN A 1 418 ? -2.464 -4.503 19.310 1.00 98.00 418 ASN A O 1
ATOM 2815 N N . GLY A 1 419 ? -2.704 -4.310 21.542 1.00 98.19 419 GLY A N 1
ATOM 2816 C CA . GLY A 1 419 ? -2.726 -2.848 21.585 1.00 98.19 419 GLY A CA 1
ATOM 2817 C C . GLY A 1 419 ? -3.961 -2.264 20.899 1.00 98.19 419 GLY A C 1
ATOM 2818 O O . GLY A 1 419 ? -5.007 -2.909 20.822 1.00 98.19 419 GLY A O 1
ATOM 2819 N N . THR A 1 420 ? -3.837 -1.045 20.374 1.00 98.38 420 THR A N 1
ATOM 2820 C CA . THR A 1 420 ? -4.984 -0.299 19.830 1.00 98.38 420 THR A CA 1
ATOM 2821 C C . THR A 1 420 ? -4.818 -0.013 18.344 1.00 98.38 420 THR A C 1
ATOM 2823 O O . THR A 1 420 ? -3.804 0.548 17.929 1.00 98.38 420 THR A O 1
ATOM 2826 N N . LEU A 1 421 ? -5.829 -0.339 17.539 1.00 98.50 421 LEU A N 1
ATOM 2827 C CA . LEU A 1 421 ? -5.996 0.215 16.197 1.00 98.50 421 LEU A CA 1
ATOM 2828 C C . LEU A 1 421 ? -7.071 1.307 16.251 1.00 98.50 421 LEU A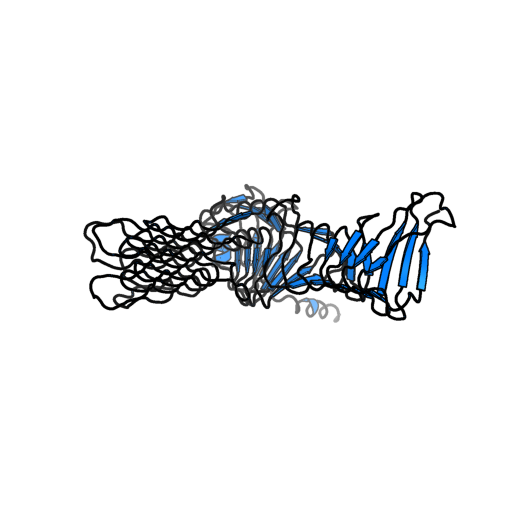 C 1
ATOM 2830 O O . LEU A 1 421 ? -8.230 1.021 16.556 1.00 98.50 421 LEU A O 1
ATOM 2834 N N . ILE A 1 422 ? -6.685 2.548 15.960 1.00 97.50 422 ILE A N 1
ATOM 2835 C CA . ILE A 1 422 ? -7.615 3.660 15.765 1.00 97.50 422 ILE A CA 1
ATOM 2836 C C . ILE A 1 422 ? -7.882 3.800 14.271 1.00 97.50 422 ILE A C 1
ATOM 2838 O O . ILE A 1 422 ? -6.957 4.011 13.490 1.00 97.50 422 ILE A O 1
ATOM 2842 N N . VAL A 1 423 ? -9.149 3.727 13.878 1.00 96.56 423 VAL A N 1
ATOM 2843 C CA . VAL A 1 423 ? -9.594 3.992 12.510 1.00 96.56 423 VAL A CA 1
ATOM 2844 C C . VAL A 1 423 ? -10.435 5.266 12.521 1.00 96.56 423 VAL A C 1
ATOM 2846 O O . VAL A 1 423 ? -11.540 5.290 13.052 1.00 96.56 423 VAL A O 1
ATOM 2849 N N . ASN A 1 424 ? -9.902 6.331 11.932 1.00 93.81 424 ASN A N 1
ATOM 2850 C CA . ASN A 1 424 ? -10.582 7.611 11.709 1.00 93.81 424 ASN A CA 1
ATOM 2851 C C . ASN A 1 424 ? -10.773 7.822 10.200 1.00 93.81 424 ASN A C 1
ATOM 2853 O O . ASN A 1 424 ? -10.374 8.839 9.646 1.00 93.81 424 ASN A O 1
ATOM 2857 N N . GLY A 1 425 ? -11.294 6.790 9.543 1.00 92.69 425 GLY A N 1
ATOM 2858 C CA . GLY A 1 425 ? -11.396 6.648 8.096 1.00 92.69 425 GLY A CA 1
ATOM 2859 C C . GLY A 1 425 ? -12.208 5.397 7.764 1.00 92.69 425 GLY A C 1
ATOM 2860 O O . GLY A 1 425 ? -13.195 5.090 8.439 1.00 92.69 425 GLY A O 1
ATOM 2861 N N . SER A 1 426 ? -11.785 4.629 6.761 1.00 94.69 426 SER A N 1
ATOM 2862 C CA . SER A 1 426 ? -12.475 3.391 6.375 1.00 94.69 426 SER A CA 1
ATOM 2863 C C . SER A 1 426 ? -11.517 2.208 6.251 1.00 94.69 426 SER A C 1
ATOM 2865 O O . SER A 1 426 ? -10.394 2.369 5.790 1.00 94.69 426 SER A O 1
ATOM 2867 N N . ILE A 1 427 ? -12.002 1.026 6.641 1.00 97.44 427 ILE A N 1
ATOM 2868 C CA . ILE A 1 427 ? -11.486 -0.317 6.309 1.00 97.44 427 ILE A CA 1
ATOM 2869 C C . ILE A 1 427 ? -12.655 -1.242 5.909 1.00 97.44 427 ILE A C 1
ATOM 2871 O O . ILE A 1 427 ? -12.661 -2.438 6.189 1.00 97.44 427 ILE A O 1
ATOM 2875 N N . LYS A 1 428 ? -13.705 -0.673 5.299 1.00 97.19 428 LYS A N 1
ATOM 2876 C CA . LYS A 1 428 ? -14.999 -1.337 5.047 1.00 97.19 428 LYS A CA 1
ATOM 2877 C C . LYS A 1 428 ? -14.938 -2.615 4.206 1.00 97.19 428 LYS A C 1
ATOM 2879 O O . LYS A 1 428 ? -15.834 -3.445 4.299 1.00 97.19 428 LYS A O 1
ATOM 2884 N N . SER A 1 429 ? -13.909 -2.743 3.371 1.00 96.00 429 SER A N 1
ATOM 2885 C CA . SER A 1 429 ? -13.716 -3.889 2.477 1.00 96.00 429 SER A CA 1
ATOM 2886 C C . SER A 1 429 ? -13.031 -5.077 3.162 1.00 96.00 429 SER A C 1
ATOM 2888 O O . SER A 1 429 ? -12.907 -6.131 2.547 1.00 96.00 429 SER A O 1
ATOM 2890 N N . SER A 1 430 ? -12.594 -4.915 4.414 1.00 98.00 430 SER A N 1
ATOM 2891 C CA . SER A 1 430 ? -11.905 -5.933 5.203 1.00 98.00 430 SER A CA 1
ATOM 2892 C C . SER A 1 430 ? -12.815 -6.501 6.292 1.00 98.00 430 SER A C 1
ATOM 2894 O O . SER A 1 430 ? -13.532 -5.768 6.978 1.00 98.00 430 SER A O 1
ATOM 2896 N N . THR A 1 431 ? -12.742 -7.814 6.505 1.00 98.38 431 THR A N 1
ATOM 2897 C CA . THR A 1 431 ? -13.262 -8.442 7.725 1.00 98.38 431 THR A CA 1
ATOM 2898 C C . THR A 1 431 ? -12.344 -8.127 8.901 1.00 98.38 431 THR A C 1
ATOM 2900 O O . THR A 1 431 ? -11.137 -8.371 8.828 1.00 98.38 431 THR A O 1
ATOM 2903 N N . VAL A 1 432 ? -12.908 -7.657 10.010 1.00 98.88 432 VAL A N 1
ATOM 2904 C CA . VAL A 1 432 ? -12.150 -7.202 11.178 1.00 98.88 432 VAL A CA 1
ATOM 2905 C C . VAL A 1 432 ? -12.331 -8.165 12.345 1.00 98.88 432 VAL A C 1
ATOM 2907 O O . VAL A 1 432 ? -13.450 -8.441 12.773 1.00 98.88 432 VAL A O 1
ATOM 2910 N N . THR A 1 433 ? -11.218 -8.643 12.898 1.00 98.88 433 THR A N 1
ATOM 2911 C CA . THR A 1 433 ? -11.195 -9.436 14.133 1.00 98.88 433 THR A CA 1
ATOM 2912 C C . THR A 1 433 ? -10.377 -8.724 15.200 1.00 98.88 433 THR A C 1
ATOM 2914 O O . THR A 1 433 ? -9.214 -8.385 14.980 1.00 98.88 433 THR A O 1
ATOM 2917 N N . VAL A 1 434 ? -10.968 -8.527 16.377 1.00 98.88 434 VAL A N 1
ATOM 2918 C CA . VAL A 1 434 ? -10.285 -7.985 17.555 1.00 98.88 434 VAL A CA 1
ATOM 2919 C C . VAL A 1 434 ? -9.956 -9.131 18.504 1.00 98.88 434 VAL A C 1
ATOM 2921 O O . VAL A 1 434 ? -10.855 -9.700 19.119 1.00 98.88 434 VAL A O 1
ATOM 2924 N N . GLY A 1 435 ? -8.677 -9.484 18.624 1.00 98.75 435 GLY A N 1
ATOM 2925 C CA . GLY A 1 435 ? -8.203 -10.481 19.583 1.00 98.75 435 GLY A CA 1
ATOM 2926 C C . GLY A 1 435 ? -8.371 -10.012 21.031 1.00 98.75 435 GLY A C 1
ATOM 2927 O O . GLY A 1 435 ? -8.596 -8.832 21.279 1.00 98.75 435 GLY A O 1
ATOM 2928 N N . ALA A 1 436 ? -8.239 -10.926 21.997 1.00 98.38 436 ALA A N 1
ATOM 2929 C CA . ALA A 1 436 ? -8.502 -10.653 23.418 1.00 98.38 436 ALA A CA 1
ATOM 2930 C C . ALA A 1 436 ? -7.694 -9.474 24.001 1.00 98.38 436 ALA A C 1
ATOM 2932 O O . ALA A 1 436 ? -8.200 -8.733 24.840 1.00 98.38 436 ALA A O 1
ATOM 2933 N N . SER A 1 437 ? -6.466 -9.261 23.518 1.00 98.25 437 SER A N 1
ATOM 2934 C CA . SER A 1 437 ? -5.595 -8.143 23.926 1.00 98.25 437 SER A CA 1
ATOM 2935 C C . SER A 1 437 ? -5.677 -6.928 22.992 1.00 98.25 437 SER A C 1
ATOM 2937 O O . SER A 1 437 ? -4.929 -5.964 23.152 1.00 98.25 437 SER A O 1
ATOM 2939 N N . GLY A 1 438 ? -6.540 -6.983 21.978 1.00 98.62 438 GLY A N 1
ATOM 2940 C CA . GLY A 1 438 ? -6.726 -5.937 20.986 1.00 98.62 438 GLY A CA 1
ATOM 2941 C C . GLY A 1 438 ? -7.837 -4.959 21.359 1.00 98.62 438 GLY A C 1
ATOM 2942 O O . GLY A 1 438 ? -8.814 -5.308 22.022 1.00 98.62 438 GLY A O 1
ATOM 2943 N N . THR A 1 439 ? -7.705 -3.725 20.881 1.00 98.69 439 THR A N 1
ATOM 2944 C CA . THR A 1 439 ? -8.747 -2.697 20.943 1.00 98.69 439 THR A CA 1
ATOM 2945 C C . THR A 1 439 ? -8.953 -2.071 19.567 1.00 98.69 439 THR A C 1
ATOM 2947 O O . THR A 1 439 ? -7.997 -1.590 18.957 1.00 98.69 439 THR A O 1
ATOM 2950 N N . LEU A 1 440 ? -10.199 -2.033 19.093 1.00 98.62 440 LEU A N 1
ATOM 2951 C CA . LEU A 1 440 ? -10.615 -1.202 17.959 1.00 98.62 440 LEU A CA 1
ATOM 2952 C C . LEU A 1 440 ? -11.240 0.098 18.478 1.00 98.62 440 LEU A C 1
ATOM 2954 O O . LEU A 1 440 ? -12.155 0.051 19.301 1.00 98.62 440 LEU A O 1
ATOM 2958 N N . ARG A 1 441 ? -10.784 1.251 17.978 1.00 96.56 441 ARG A N 1
ATOM 2959 C CA . ARG A 1 441 ? -11.322 2.575 18.332 1.00 96.56 441 ARG A CA 1
ATOM 2960 C C . ARG A 1 441 ? -11.455 3.499 17.115 1.00 96.56 441 ARG A C 1
ATOM 2962 O O . ARG A 1 441 ? -10.868 3.226 16.074 1.00 96.56 441 ARG A O 1
ATOM 2969 N N . GLY A 1 442 ? -12.191 4.601 17.258 1.00 94.94 442 GLY A N 1
ATOM 2970 C CA . GLY A 1 442 ? -12.184 5.739 16.328 1.00 94.94 442 GLY A CA 1
ATOM 2971 C C . GLY A 1 442 ? -13.545 6.027 15.697 1.00 94.94 442 GLY A C 1
ATOM 2972 O O . GLY A 1 442 ? -14.544 5.393 16.037 1.00 94.94 442 GLY A O 1
ATOM 2973 N N . ALA A 1 443 ? -13.593 7.015 14.805 1.00 92.19 443 ALA A N 1
ATOM 2974 C CA . ALA A 1 443 ? -14.772 7.334 13.995 1.00 92.19 443 ALA A CA 1
ATOM 2975 C C . ALA A 1 443 ? -14.668 6.618 12.637 1.00 92.19 443 ALA A C 1
ATOM 2977 O O . ALA A 1 443 ? -14.194 7.187 11.654 1.00 92.19 443 ALA A O 1
ATOM 2978 N N . ALA A 1 444 ? -15.030 5.335 12.615 1.00 90.06 444 ALA A N 1
ATOM 2979 C CA . ALA A 1 444 ? -14.662 4.416 11.539 1.00 90.06 444 ALA A CA 1
ATOM 2980 C C . ALA A 1 444 ? -15.854 3.948 10.700 1.00 90.06 444 ALA A C 1
ATOM 2982 O O . ALA A 1 444 ? -16.951 3.751 11.220 1.00 90.06 444 ALA A O 1
ATOM 2983 N N . THR A 1 445 ? -15.595 3.622 9.433 1.00 96.56 445 THR A N 1
ATOM 2984 C CA . THR A 1 445 ? -16.387 2.625 8.692 1.00 96.56 445 THR A CA 1
ATOM 2985 C C . THR A 1 445 ? -15.576 1.339 8.567 1.00 96.56 445 THR A C 1
ATOM 2987 O O . THR A 1 445 ? -14.494 1.339 7.980 1.00 96.56 445 THR A O 1
ATOM 2990 N N . VAL A 1 446 ? -16.076 0.234 9.107 1.00 98.50 446 VAL A N 1
ATOM 2991 C CA . VAL A 1 446 ? -15.410 -1.077 9.092 1.00 98.50 446 VAL A CA 1
ATOM 2992 C C . VAL A 1 446 ? -16.278 -2.115 8.387 1.00 98.50 446 VAL A C 1
ATOM 2994 O O . VAL A 1 446 ? -17.483 -1.913 8.252 1.00 98.50 446 VAL A O 1
ATOM 2997 N N . GLY A 1 447 ? -15.678 -3.201 7.892 1.00 98.62 447 GLY A N 1
ATOM 2998 C CA . GLY A 1 447 ? -16.438 -4.336 7.364 1.00 98.62 447 GLY A CA 1
ATOM 2999 C C . GLY A 1 447 ? -17.042 -5.178 8.493 1.00 98.62 447 GLY A C 1
ATOM 3000 O O . GLY A 1 447 ? -17.174 -4.684 9.618 1.00 98.62 447 GLY A O 1
ATOM 3001 N N . PRO A 1 448 ? -17.397 -6.450 8.242 1.00 98.81 448 PRO A N 1
ATOM 3002 C CA . PRO A 1 448 ? -17.889 -7.345 9.287 1.00 98.81 448 PRO A CA 1
ATOM 3003 C C . PRO A 1 448 ? -16.922 -7.395 10.475 1.00 98.81 448 PRO A C 1
ATOM 3005 O O . PRO A 1 448 ? -15.711 -7.505 10.275 1.00 98.81 448 PRO A O 1
ATOM 3008 N N . LEU A 1 449 ? -17.450 -7.308 11.697 1.00 98.88 449 LEU A N 1
ATOM 3009 C CA . LEU A 1 449 ? -16.657 -7.095 12.909 1.00 98.88 449 LEU A CA 1
ATOM 3010 C C . LEU A 1 449 ? -16.912 -8.191 13.948 1.00 98.88 449 LEU A C 1
ATOM 3012 O O . LEU A 1 449 ? -18.025 -8.322 14.454 1.00 98.88 449 LEU A O 1
ATOM 3016 N N . THR A 1 450 ? -15.854 -8.906 14.328 1.00 98.88 450 THR A N 1
ATOM 3017 C CA . THR A 1 450 ? -15.856 -9.890 15.420 1.00 98.88 450 THR A CA 1
ATOM 3018 C C . THR A 1 450 ? -14.933 -9.426 16.543 1.00 98.88 450 THR A C 1
ATOM 3020 O O . THR A 1 450 ? -13.756 -9.149 16.310 1.00 98.88 450 THR A O 1
ATOM 3023 N N . VAL A 1 451 ? -15.438 -9.358 17.776 1.00 98.88 451 VAL A N 1
ATOM 3024 C CA . VAL A 1 451 ? -14.706 -8.802 18.925 1.00 98.88 451 VAL A CA 1
ATOM 3025 C C . VAL A 1 451 ? -14.553 -9.839 20.029 1.00 98.88 451 VAL A C 1
ATOM 3027 O O . VAL A 1 451 ? -15.536 -10.254 20.632 1.00 98.88 451 VAL A O 1
ATOM 3030 N N . SER A 1 452 ? -13.309 -10.208 20.331 1.00 98.75 452 SER A N 1
ATOM 3031 C CA . SER A 1 452 ? -12.912 -10.967 21.526 1.00 98.75 452 SER A CA 1
ATOM 3032 C C . SER A 1 452 ? -12.165 -10.104 22.555 1.00 98.75 452 SER A C 1
ATOM 3034 O O . SER A 1 452 ? -12.030 -10.522 23.698 1.00 98.75 452 SER A O 1
ATOM 3036 N N . GLY A 1 453 ? -11.681 -8.920 22.161 1.00 98.69 453 GLY A N 1
ATOM 3037 C CA . GLY A 1 453 ? -11.062 -7.917 23.038 1.00 98.69 453 GLY A CA 1
ATOM 3038 C C . GLY A 1 453 ? -11.995 -6.747 23.331 1.00 98.69 453 GLY A C 1
ATOM 3039 O O . GLY A 1 453 ? -13.063 -6.931 23.914 1.00 98.69 453 GLY A O 1
ATOM 3040 N N . LYS A 1 454 ? -11.604 -5.533 22.922 1.00 98.62 454 LYS A N 1
ATOM 3041 C CA . LYS A 1 454 ? -12.391 -4.311 23.151 1.00 98.62 454 LYS A CA 1
ATOM 3042 C C . LYS A 1 454 ? -12.780 -3.589 21.864 1.00 98.62 454 LYS A C 1
ATOM 3044 O O . LYS A 1 454 ? -11.987 -3.487 20.928 1.00 98.62 454 LYS A O 1
ATOM 3049 N N . VAL A 1 455 ? -13.973 -3.001 21.850 1.00 98.56 455 VAL A N 1
ATOM 3050 C CA . VAL A 1 455 ? -14.389 -2.021 20.836 1.00 98.56 455 VAL A CA 1
ATOM 3051 C C . VAL A 1 455 ? -14.864 -0.739 21.516 1.00 98.56 455 VAL A C 1
ATOM 3053 O O . VAL A 1 455 ? -15.675 -0.793 22.436 1.00 98.56 455 VAL A O 1
ATOM 3056 N N . LYS A 1 456 ? -14.341 0.413 21.082 1.00 97.06 456 LYS A N 1
ATOM 3057 C CA . LYS A 1 456 ? -14.652 1.741 21.632 1.00 97.06 456 LYS A CA 1
ATOM 3058 C C . LYS A 1 456 ? -14.921 2.750 20.505 1.00 97.06 456 LYS A C 1
ATOM 3060 O O . LYS A 1 456 ? -13.974 3.314 19.961 1.00 97.06 456 LYS A O 1
ATOM 3065 N N . PRO A 1 457 ? -16.179 2.995 20.115 1.00 97.00 457 PRO A N 1
ATOM 3066 C CA . PRO A 1 457 ? -16.510 3.991 19.109 1.00 97.00 457 PRO A CA 1
ATOM 3067 C C . PRO A 1 457 ? -16.114 5.413 19.503 1.00 97.00 457 PRO A C 1
ATOM 3069 O O . PRO A 1 457 ? -16.289 5.835 20.644 1.00 97.00 457 PRO A O 1
ATOM 3072 N N . GLY A 1 458 ? -15.614 6.150 18.513 1.00 87.88 458 GLY A N 1
ATOM 3073 C CA . GLY A 1 458 ? -15.268 7.560 18.607 1.00 87.88 458 GLY A CA 1
ATOM 3074 C C . GLY A 1 458 ? -13.892 7.876 19.201 1.00 87.88 458 GLY A C 1
ATOM 3075 O O . GLY A 1 458 ? -13.196 7.047 19.796 1.00 87.88 458 GLY A O 1
ATOM 3076 N N . ASN A 1 459 ? -13.527 9.151 19.067 1.00 81.44 459 ASN A N 1
ATOM 3077 C CA . ASN A 1 459 ? -12.474 9.797 19.855 1.00 81.44 459 ASN A CA 1
ATOM 3078 C C . ASN A 1 459 ? -13.065 10.503 21.092 1.00 81.44 459 ASN A C 1
ATOM 3080 O O . ASN A 1 459 ? -12.408 11.381 21.636 1.00 81.44 459 ASN A O 1
ATOM 3084 N N . SER A 1 460 ? -14.254 10.049 21.530 1.00 80.44 460 SER A N 1
ATOM 3085 C CA . SER A 1 460 ? -15.082 10.581 22.625 1.00 80.44 460 SER A CA 1
ATOM 3086 C C . SER A 1 460 ? -15.811 11.891 22.268 1.00 80.44 460 SER A C 1
ATOM 3088 O O . SER A 1 460 ? -15.201 12.950 22.331 1.00 80.44 460 SER A O 1
ATOM 3090 N N . ILE A 1 461 ? -17.098 11.914 21.885 1.00 88.81 461 ILE A N 1
ATOM 3091 C CA . ILE A 1 461 ? -18.064 10.845 21.522 1.00 88.81 461 ILE A CA 1
ATOM 3092 C C . ILE A 1 461 ? -18.009 10.556 20.003 1.00 88.81 461 ILE A C 1
ATOM 3094 O O . ILE A 1 461 ? -17.617 11.418 19.218 1.00 88.81 461 ILE A O 1
ATOM 3098 N N . GLY A 1 462 ? -18.375 9.349 19.543 1.00 92.31 462 GLY A N 1
ATOM 3099 C CA . GLY A 1 462 ? -18.466 9.074 18.100 1.00 92.31 462 GLY A CA 1
ATOM 3100 C C . GLY A 1 462 ? -19.059 7.721 17.702 1.00 92.31 462 GLY A C 1
ATOM 3101 O O . GLY A 1 462 ? -19.428 6.903 18.539 1.00 92.31 462 GLY A O 1
ATOM 3102 N N . THR A 1 463 ? -19.155 7.481 16.392 1.00 95.38 463 THR A N 1
ATOM 3103 C CA . THR A 1 463 ? -19.769 6.268 15.822 1.00 95.38 463 THR A CA 1
ATOM 3104 C C . THR A 1 463 ? -18.743 5.406 15.091 1.00 95.38 463 THR A C 1
ATOM 3106 O O . THR A 1 463 ? -17.903 5.926 14.359 1.00 95.38 463 THR A O 1
ATOM 3109 N N . ILE A 1 464 ? -18.854 4.085 15.241 1.00 98.25 464 ILE A N 1
ATOM 3110 C CA . ILE A 1 464 ? -18.279 3.109 14.309 1.00 98.25 464 ILE A CA 1
ATOM 3111 C C . ILE A 1 464 ? -19.434 2.508 13.509 1.00 98.25 464 ILE A C 1
ATOM 3113 O O . ILE A 1 464 ? -20.361 1.924 14.076 1.00 98.25 464 ILE A O 1
ATOM 3117 N N . GLN A 1 465 ? -19.372 2.653 12.188 1.00 98.25 465 GLN A N 1
ATOM 3118 C CA . GLN A 1 465 ? -20.278 1.991 11.261 1.00 98.25 465 GLN A CA 1
ATOM 3119 C C . GLN A 1 465 ? -19.709 0.625 10.871 1.00 98.25 465 GLN A C 1
ATOM 3121 O O . GLN A 1 465 ? -18.586 0.539 10.381 1.00 98.25 465 GLN A O 1
ATOM 3126 N N . VAL A 1 466 ? -20.494 -0.433 11.059 1.00 98.75 466 VAL A N 1
ATOM 3127 C CA . VAL A 1 466 ? -20.154 -1.809 10.678 1.00 98.75 466 VAL A CA 1
ATOM 3128 C C . VAL A 1 466 ? -20.949 -2.173 9.427 1.00 98.75 466 VAL A C 1
ATOM 3130 O O . VAL A 1 466 ? -22.177 -2.286 9.471 1.00 98.75 466 VAL A O 1
ATOM 3133 N N . ILE A 1 467 ? -20.250 -2.348 8.306 1.00 98.50 467 ILE A N 1
ATOM 3134 C CA . ILE A 1 467 ? -20.812 -2.811 7.036 1.00 98.50 467 ILE A CA 1
ATOM 3135 C C . ILE A 1 467 ? -20.832 -4.340 7.057 1.00 98.50 467 ILE A C 1
ATOM 3137 O O . ILE A 1 467 ? -19.855 -5.000 6.711 1.00 98.50 467 ILE A O 1
ATOM 3141 N N . GLY A 1 468 ? -21.954 -4.899 7.499 1.00 98.56 468 GLY A N 1
ATOM 3142 C CA . GLY A 1 468 ? -22.150 -6.332 7.691 1.00 98.56 468 GLY A CA 1
ATOM 3143 C C . GLY A 1 468 ? -22.570 -6.661 9.119 1.00 98.56 468 GLY A C 1
ATOM 3144 O O . GLY A 1 468 ? -23.198 -5.850 9.799 1.00 98.56 468 GLY A O 1
ATOM 3145 N N . ASN A 1 469 ? -22.244 -7.875 9.556 1.00 98.75 469 ASN A N 1
ATOM 3146 C CA . ASN A 1 469 ? -22.624 -8.373 10.874 1.00 98.75 469 ASN A CA 1
ATOM 3147 C C . ASN A 1 469 ? -21.603 -7.973 11.946 1.00 98.75 469 ASN A C 1
ATOM 3149 O O . ASN A 1 469 ? -20.405 -7.861 11.677 1.00 98.75 469 ASN A O 1
ATOM 3153 N N . TYR A 1 470 ? -22.100 -7.814 13.169 1.00 98.88 470 TYR A N 1
ATOM 3154 C CA . TYR A 1 470 ? -21.312 -7.625 14.380 1.00 98.88 470 TYR A CA 1
ATOM 3155 C C . TYR A 1 470 ? -21.463 -8.842 15.291 1.00 98.88 470 TYR A C 1
ATOM 3157 O O . TYR A 1 470 ? -22.586 -9.259 15.582 1.00 98.88 470 TYR A O 1
ATOM 3165 N N . ILE A 1 471 ? -20.342 -9.381 15.765 1.00 98.81 471 ILE A N 1
ATOM 3166 C CA . ILE A 1 471 ? -20.300 -10.460 16.752 1.00 98.81 471 ILE A CA 1
ATOM 3167 C C . ILE A 1 471 ? -19.455 -10.000 17.934 1.00 98.81 471 ILE A C 1
ATOM 3169 O O . ILE A 1 471 ? -18.265 -9.717 17.791 1.00 98.81 471 ILE A O 1
ATOM 3173 N N . GLN A 1 472 ? -20.056 -9.990 19.118 1.00 98.69 472 GLN A N 1
ATOM 3174 C CA . GLN A 1 472 ? -19.350 -9.810 20.377 1.00 98.69 472 GLN A CA 1
ATOM 3175 C C . GLN A 1 472 ? -19.187 -11.168 21.059 1.00 98.69 472 GLN A C 1
ATOM 3177 O O . GLN A 1 472 ? -20.174 -11.832 21.375 1.00 98.69 472 GLN A O 1
ATOM 3182 N N . ASN A 1 473 ? -17.945 -11.612 21.245 1.00 98.62 473 ASN A N 1
ATOM 3183 C CA . ASN A 1 473 ? -17.628 -12.915 21.826 1.00 98.62 473 ASN A CA 1
ATOM 3184 C C . ASN A 1 473 ? -17.625 -12.878 23.366 1.00 98.62 473 ASN A C 1
ATOM 3186 O O . ASN A 1 473 ? -17.497 -11.803 23.965 1.00 98.62 473 ASN A O 1
ATOM 3190 N N . PRO A 1 474 ? -17.739 -14.042 24.030 1.00 98.25 474 PRO A N 1
ATOM 3191 C CA . PRO A 1 474 ? -17.591 -14.143 25.482 1.00 98.25 474 PRO A CA 1
ATOM 3192 C C . PRO A 1 474 ? -16.280 -13.511 25.978 1.00 98.25 474 PRO A C 1
ATOM 3194 O O . PRO A 1 474 ? -15.236 -13.683 25.351 1.00 98.25 474 PRO A O 1
ATOM 3197 N N . GLY A 1 475 ? -16.327 -12.782 27.096 1.00 97.06 475 GLY A N 1
ATOM 3198 C CA . GLY A 1 475 ? -15.163 -12.125 27.706 1.00 97.06 475 GLY A CA 1
ATOM 3199 C C . GLY A 1 475 ? -14.741 -10.795 27.067 1.00 97.06 475 GLY A C 1
ATOM 3200 O O . GLY A 1 475 ? -13.814 -10.161 27.564 1.00 97.06 475 GLY A O 1
ATOM 3201 N N . SER A 1 476 ? -15.410 -10.356 25.997 1.00 98.56 476 SER A N 1
ATOM 3202 C CA . SER A 1 476 ? -15.113 -9.089 25.317 1.00 98.56 476 SER A CA 1
ATOM 3203 C C . SER A 1 476 ? -15.922 -7.906 25.859 1.00 98.56 476 SER A C 1
ATOM 3205 O O . SER A 1 476 ? -17.019 -8.077 26.401 1.00 98.56 476 SER A O 1
ATOM 3207 N N . THR A 1 477 ? -15.414 -6.691 25.640 1.00 98.50 477 THR A N 1
ATOM 3208 C CA . THR A 1 477 ? -16.013 -5.444 26.139 1.00 98.50 477 THR A CA 1
ATOM 3209 C C . THR A 1 477 ? -16.381 -4.487 25.004 1.00 98.50 477 THR A C 1
ATOM 3211 O O . THR A 1 477 ? -15.536 -4.113 24.186 1.00 98.50 477 THR A O 1
ATOM 3214 N N . TYR A 1 478 ? -17.619 -3.993 25.024 1.00 98.44 478 TYR A N 1
ATOM 3215 C CA . TYR A 1 478 ? -18.039 -2.811 24.275 1.00 98.44 478 TYR A CA 1
ATOM 3216 C C . TYR A 1 478 ? -17.996 -1.580 25.191 1.00 98.44 478 TYR A C 1
ATOM 3218 O O . TYR A 1 478 ? -18.721 -1.524 26.180 1.00 98.44 478 TYR A O 1
ATOM 3226 N N . GLN A 1 479 ? -17.136 -0.608 24.881 1.00 97.31 479 GLN A N 1
ATOM 3227 C CA . GLN A 1 479 ? -16.992 0.627 25.653 1.00 97.31 479 GLN A CA 1
ATOM 3228 C C . GLN A 1 479 ? -17.772 1.776 25.011 1.00 97.31 479 GLN A C 1
ATOM 3230 O O . GLN A 1 479 ? -17.606 2.071 23.824 1.00 97.31 479 GLN A O 1
ATOM 3235 N N . VAL A 1 480 ? -18.582 2.449 25.819 1.00 96.56 480 VAL A N 1
ATOM 3236 C CA . VAL A 1 480 ? -19.464 3.548 25.427 1.00 96.56 480 VAL A CA 1
ATOM 3237 C C . VAL A 1 480 ? -19.149 4.775 26.267 1.00 96.56 480 VAL A C 1
ATOM 3239 O O . VAL A 1 480 ? -18.894 4.664 27.460 1.00 96.56 480 VAL A O 1
ATOM 3242 N N . GLU A 1 481 ? -19.212 5.950 25.654 1.00 95.44 481 GLU A N 1
ATOM 3243 C CA . GLU A 1 481 ? -19.262 7.228 26.362 1.00 95.44 481 GLU A CA 1
ATOM 3244 C C . GLU A 1 481 ? -20.645 7.844 26.165 1.00 95.44 481 GLU A C 1
ATOM 3246 O O . GLU A 1 481 ? -21.207 7.728 25.076 1.00 95.44 481 GLU A O 1
ATOM 3251 N N . ILE A 1 482 ? -21.197 8.462 27.204 1.00 94.94 482 ILE A N 1
ATOM 3252 C CA . ILE A 1 482 ? -22.456 9.218 27.154 1.00 94.94 482 ILE A CA 1
ATOM 3253 C C . ILE A 1 482 ? -22.220 10.641 27.660 1.00 94.94 482 ILE A C 1
ATOM 3255 O O . ILE A 1 482 ? -21.276 10.868 28.415 1.00 94.94 482 ILE A O 1
ATOM 3259 N N . GLU A 1 483 ? -23.060 11.585 27.240 1.00 93.19 483 GLU A N 1
ATOM 3260 C CA . GLU A 1 483 ? -23.046 12.973 27.719 1.00 93.19 483 GLU A CA 1
ATOM 3261 C C . GLU A 1 483 ? -24.437 13.427 28.207 1.00 93.19 483 GLU A C 1
ATOM 3263 O O . GLU A 1 483 ? -25.456 12.896 27.746 1.00 93.19 483 GLU A O 1
ATOM 3268 N N . PRO A 1 484 ? -24.510 14.431 29.104 1.00 91.44 484 PRO A N 1
ATOM 3269 C CA . PRO A 1 484 ? -25.767 14.965 29.647 1.00 91.44 484 PRO A CA 1
ATOM 3270 C C . PRO A 1 484 ? -26.809 15.363 28.596 1.00 91.44 484 PRO A C 1
ATOM 3272 O O . PRO A 1 484 ? -28.008 15.221 28.799 1.00 91.44 484 PRO A O 1
ATOM 3275 N N . THR A 1 485 ? -26.349 15.845 27.441 1.00 88.81 485 THR A N 1
ATOM 3276 C CA . THR A 1 485 ? -27.172 16.337 26.326 1.00 88.81 485 THR A CA 1
ATOM 3277 C C . THR A 1 485 ? -27.826 15.229 25.494 1.00 88.81 485 THR A C 1
ATOM 3279 O O . THR A 1 485 ? -28.478 15.526 24.495 1.00 88.81 485 THR A O 1
ATOM 3282 N N . GLY A 1 486 ? -27.655 13.958 25.874 1.00 88.12 486 GLY A N 1
ATOM 3283 C CA . GLY A 1 486 ? -28.234 12.799 25.183 1.00 88.12 486 GLY A CA 1
ATOM 3284 C C . GLY A 1 486 ? -27.320 12.159 24.131 1.00 88.12 486 GLY A C 1
ATOM 3285 O O . GLY A 1 486 ? -27.671 11.147 23.520 1.00 88.12 486 GLY A O 1
ATOM 3286 N N . GLY A 1 487 ? -26.122 12.711 23.916 1.00 92.00 487 GLY A N 1
ATOM 3287 C CA . GLY A 1 487 ? -25.120 12.122 23.031 1.00 92.00 487 GLY A CA 1
ATOM 3288 C C . GLY A 1 487 ? -24.571 10.802 23.580 1.00 92.00 487 GLY A C 1
ATOM 3289 O O . GLY A 1 487 ? -24.431 10.610 24.789 1.00 92.00 487 GLY A O 1
ATOM 3290 N N . SER A 1 488 ? -24.250 9.867 22.682 1.00 94.81 488 SER A N 1
ATOM 3291 C CA . SER A 1 488 ? -23.597 8.606 23.046 1.00 94.81 488 SER A CA 1
ATOM 3292 C C . SER A 1 488 ? -22.689 8.072 21.946 1.00 94.81 488 SER A C 1
ATOM 3294 O O . SER A 1 488 ? -22.937 8.264 20.752 1.00 94.81 488 SER A O 1
ATOM 3296 N N . SER A 1 489 ? -21.630 7.374 22.353 1.00 96.75 489 SER A N 1
ATOM 3297 C CA . SER A 1 489 ? -20.806 6.587 21.443 1.00 96.75 489 SER A CA 1
ATOM 3298 C C . SER A 1 489 ? -21.616 5.410 20.920 1.00 96.75 489 SER A C 1
ATOM 3300 O O . SER A 1 489 ? -22.295 4.727 21.688 1.00 96.75 489 SER A O 1
ATOM 3302 N N . LYS A 1 490 ? -21.530 5.150 19.612 1.00 96.44 490 LYS A N 1
ATOM 3303 C CA . LYS A 1 490 ? -22.479 4.263 18.935 1.00 96.44 490 LYS A CA 1
ATOM 3304 C C . LYS A 1 490 ? -21.829 3.223 18.028 1.00 96.44 490 LYS A C 1
ATOM 3306 O O . LYS A 1 490 ? -20.933 3.535 17.245 1.00 96.44 490 LYS A O 1
ATOM 3311 N N . LEU A 1 491 ? -22.343 1.996 18.079 1.00 98.25 491 LEU A N 1
ATOM 3312 C CA . LEU A 1 491 ? -22.188 1.001 17.016 1.00 98.25 491 LEU A CA 1
ATOM 3313 C C . LEU A 1 491 ? -23.407 1.051 16.087 1.00 98.25 491 LEU A C 1
ATOM 3315 O O . LEU A 1 491 ? -24.539 0.809 16.510 1.00 98.25 491 LEU A O 1
ATOM 3319 N N . ALA A 1 492 ? -23.179 1.373 14.814 1.00 98.19 492 ALA A N 1
ATOM 3320 C CA . ALA A 1 492 ? -24.210 1.405 13.779 1.00 98.19 492 ALA A CA 1
ATOM 3321 C C . ALA A 1 492 ? -23.980 0.265 12.778 1.00 98.19 492 ALA A C 1
ATOM 3323 O O . ALA A 1 492 ? -23.066 0.324 11.961 1.00 98.19 492 ALA A O 1
ATOM 3324 N N . ILE A 1 493 ? -24.796 -0.783 12.852 1.00 98.81 493 ILE A N 1
ATOM 3325 C CA . ILE A 1 493 ? -24.563 -2.065 12.179 1.00 98.81 493 ILE A CA 1
ATOM 3326 C C . ILE A 1 493 ? -25.596 -2.249 11.065 1.00 98.81 493 ILE A C 1
ATOM 3328 O O . ILE A 1 493 ? -26.804 -2.175 11.303 1.00 98.81 493 ILE A O 1
ATOM 3332 N N . THR A 1 494 ? -25.133 -2.484 9.835 1.00 98.69 494 THR A N 1
ATOM 3333 C CA . THR A 1 494 ? -26.034 -2.678 8.686 1.00 98.69 494 THR A CA 1
ATOM 3334 C C . THR A 1 494 ? -26.617 -4.089 8.611 1.00 98.69 494 THR A C 1
ATOM 3336 O O . THR A 1 494 ? -27.664 -4.271 7.996 1.00 98.69 494 THR A O 1
ATOM 3339 N N . GLY A 1 495 ? -25.961 -5.075 9.229 1.00 98.69 495 GLY A N 1
ATOM 3340 C CA . GLY A 1 495 ? -26.441 -6.448 9.376 1.00 98.69 495 GLY A CA 1
ATOM 3341 C C . GLY A 1 495 ? -26.998 -6.739 10.772 1.00 98.69 495 GLY A C 1
ATOM 3342 O O . GLY A 1 495 ? -27.609 -5.879 11.411 1.00 98.69 495 GLY A O 1
ATOM 3343 N N . THR A 1 496 ? -26.795 -7.968 11.247 1.00 98.75 496 THR A N 1
ATOM 3344 C CA . THR A 1 496 ? -27.213 -8.415 12.585 1.00 98.75 496 THR A CA 1
ATOM 3345 C C . THR A 1 496 ? -26.167 -8.085 13.650 1.00 98.75 496 THR A C 1
ATOM 3347 O O . THR A 1 496 ? -24.967 -8.143 13.377 1.00 98.75 496 THR A O 1
ATOM 3350 N N . ALA A 1 497 ? -26.608 -7.854 14.887 1.00 98.75 497 ALA A N 1
ATOM 3351 C CA . ALA A 1 497 ? -25.748 -7.833 16.071 1.00 98.75 497 ALA A CA 1
ATOM 3352 C C . ALA A 1 497 ? -25.955 -9.100 16.912 1.00 98.75 497 ALA A C 1
ATOM 3354 O O . ALA A 1 497 ? -27.044 -9.318 17.440 1.00 98.75 497 ALA A O 1
ATOM 3355 N N . GLN A 1 498 ? -24.916 -9.914 17.072 1.00 98.69 498 GLN A N 1
ATOM 3356 C CA . GLN A 1 498 ? -24.912 -11.063 17.976 1.00 98.69 498 GLN A CA 1
ATOM 3357 C C . GLN A 1 498 ? -24.090 -10.736 19.223 1.00 98.69 498 GLN A C 1
ATOM 3359 O O . GLN A 1 498 ? -22.879 -10.532 19.137 1.00 98.69 498 GLN A O 1
ATOM 3364 N N . ILE A 1 499 ? -24.747 -10.701 20.381 1.00 98.62 499 ILE A N 1
ATOM 3365 C CA . ILE A 1 499 ? -24.110 -10.491 21.684 1.00 98.62 499 ILE A CA 1
ATOM 3366 C C . ILE A 1 499 ? -24.096 -11.833 22.407 1.00 98.62 499 ILE A C 1
ATOM 3368 O O . ILE A 1 499 ? -25.135 -12.310 22.867 1.00 98.62 499 ILE A O 1
ATOM 3372 N N . ASN A 1 500 ? -22.931 -12.472 22.470 1.00 98.00 500 ASN A N 1
ATOM 3373 C CA . ASN A 1 500 ? -22.815 -13.772 23.116 1.00 98.00 500 ASN A CA 1
ATOM 3374 C C . ASN A 1 500 ? -22.829 -13.646 24.646 1.00 98.00 500 ASN A C 1
ATOM 3376 O O . ASN A 1 500 ? -22.556 -12.595 25.222 1.00 98.00 500 ASN A O 1
ATOM 3380 N N . ASN A 1 501 ? -23.155 -14.748 25.323 1.00 96.06 501 ASN A N 1
ATOM 3381 C CA . ASN A 1 501 ? -23.111 -14.797 26.782 1.00 96.06 501 ASN A CA 1
ATOM 3382 C C . ASN A 1 501 ? -21.689 -14.483 27.291 1.00 96.06 501 ASN A C 1
ATOM 3384 O O . ASN A 1 501 ? -20.705 -14.850 26.652 1.00 96.06 501 ASN A O 1
ATOM 3388 N N . LEU A 1 502 ? -21.588 -13.852 28.459 1.00 96.00 502 LEU A N 1
ATOM 3389 C CA . LEU A 1 502 ? -20.359 -13.341 29.080 1.00 96.00 502 LEU A CA 1
ATOM 3390 C C . LEU A 1 502 ? -19.718 -12.143 28.359 1.00 96.00 502 LEU A C 1
ATOM 3392 O O . LEU A 1 502 ? -18.563 -11.817 28.630 1.00 96.00 502 LEU A O 1
ATOM 3396 N N . SER A 1 503 ? -20.431 -11.481 27.448 1.00 97.62 503 SER A N 1
ATOM 3397 C CA . SER A 1 503 ? -20.016 -10.184 26.905 1.00 97.62 503 SER A CA 1
ATOM 3398 C C . SER A 1 503 ? -20.368 -9.035 27.859 1.00 97.62 503 SER A C 1
ATOM 3400 O O . SER A 1 503 ? -21.435 -9.030 28.484 1.00 97.62 503 SER A O 1
ATOM 3402 N N . THR A 1 504 ? -19.486 -8.037 27.922 1.00 98.25 504 THR A N 1
ATOM 3403 C CA . THR A 1 504 ? -19.603 -6.858 28.791 1.00 98.25 504 THR A CA 1
ATOM 3404 C C . THR A 1 504 ? -19.893 -5.597 27.977 1.00 98.25 504 THR A C 1
ATOM 3406 O O . THR A 1 504 ? -19.333 -5.400 26.893 1.00 98.25 504 THR A O 1
ATOM 3409 N N . ILE A 1 505 ? -20.723 -4.712 28.525 1.00 98.00 505 ILE A N 1
ATOM 3410 C CA . ILE A 1 505 ? -20.803 -3.305 28.124 1.00 98.00 505 ILE A CA 1
ATOM 3411 C C . ILE A 1 505 ? -20.305 -2.425 29.280 1.00 98.00 505 ILE A C 1
ATOM 3413 O O . ILE A 1 505 ? -20.735 -2.581 30.422 1.00 98.00 505 ILE A O 1
ATOM 3417 N N . GLU A 1 506 ? -19.373 -1.525 28.980 1.00 97.31 506 GLU A N 1
ATOM 3418 C CA . GLU A 1 506 ? -18.804 -0.552 29.919 1.00 97.31 506 GLU A CA 1
ATOM 3419 C C . GLU A 1 506 ? -19.212 0.854 29.475 1.00 97.31 506 GLU A C 1
ATOM 3421 O O . GLU A 1 506 ? -18.838 1.297 28.387 1.00 97.31 506 GLU A O 1
ATOM 3426 N N . VAL A 1 507 ? -19.961 1.569 30.310 1.00 95.88 507 VAL A N 1
ATOM 3427 C CA . VAL A 1 507 ? -20.401 2.943 30.050 1.00 95.88 507 VAL A CA 1
ATOM 3428 C C . VAL A 1 507 ? -19.560 3.915 30.869 1.00 95.88 507 VAL A C 1
ATOM 3430 O O . VAL A 1 507 ? -19.426 3.777 32.079 1.00 95.88 507 VAL A O 1
ATOM 3433 N N . THR A 1 508 ? -18.995 4.922 30.214 1.00 94.88 508 THR A N 1
ATOM 3434 C CA . THR A 1 508 ? -18.354 6.072 30.858 1.00 94.88 508 THR A CA 1
ATOM 3435 C C . THR A 1 508 ? -19.274 7.277 30.717 1.00 94.88 508 THR A C 1
ATOM 3437 O O . THR A 1 508 ? -19.512 7.743 29.603 1.00 94.88 508 THR A O 1
ATOM 3440 N N . ALA A 1 509 ? -19.792 7.781 31.833 1.00 93.44 509 ALA A N 1
ATOM 3441 C CA . ALA A 1 509 ? -20.517 9.044 31.846 1.00 93.44 509 ALA A CA 1
ATOM 3442 C C . ALA A 1 509 ? -19.505 10.197 31.806 1.00 93.44 509 ALA A C 1
ATOM 3444 O O . ALA A 1 509 ? -18.622 10.273 32.656 1.00 93.44 509 ALA A O 1
ATOM 3445 N N . LEU A 1 510 ? -19.581 11.074 30.805 1.00 92.06 510 LEU A N 1
ATOM 3446 C CA . LEU A 1 510 ? -18.822 12.327 30.813 1.00 92.06 510 LEU A CA 1
ATOM 3447 C C . LEU A 1 510 ? -19.408 13.283 31.866 1.00 92.06 510 LEU A C 1
ATOM 3449 O O . LEU A 1 510 ? -20.571 13.150 32.237 1.00 92.06 510 LEU A O 1
ATOM 3453 N N . SER A 1 511 ? -18.626 14.243 32.359 1.00 91.31 511 SER A N 1
ATOM 3454 C CA . SER A 1 511 ? -19.057 15.135 33.444 1.00 91.31 511 SER A CA 1
ATOM 3455 C C . SER A 1 511 ? -20.363 15.882 33.140 1.00 91.31 511 SER A C 1
ATOM 3457 O O . SER A 1 511 ? -20.479 16.531 32.100 1.00 91.31 511 SER A O 1
ATOM 3459 N N . GLY A 1 512 ? -21.298 15.857 34.093 1.00 89.56 512 GLY A N 1
ATOM 3460 C CA . GLY A 1 512 ? -22.511 16.677 34.109 1.00 89.56 512 GLY A CA 1
ATOM 3461 C C . GLY A 1 512 ? -23.699 15.967 34.757 1.00 89.56 512 GLY A C 1
ATOM 3462 O O . GLY A 1 512 ? -23.552 14.875 35.302 1.00 89.56 512 GLY A O 1
ATOM 3463 N N . GLU A 1 513 ? -24.867 16.607 34.720 1.00 90.94 513 GLU A N 1
ATOM 3464 C CA . GLU A 1 513 ? -26.102 16.065 35.294 1.00 90.94 513 GLU A CA 1
ATOM 3465 C C . GLU A 1 513 ? -26.847 15.211 34.271 1.00 90.94 513 GLU A C 1
ATOM 3467 O O . GLU A 1 513 ? -27.115 15.652 33.156 1.00 90.94 513 GLU A O 1
ATOM 3472 N N . TYR A 1 514 ? -27.187 13.986 34.658 1.00 91.88 514 TYR A N 1
ATOM 3473 C CA . TYR A 1 514 ? -27.914 13.052 33.809 1.00 91.88 514 TYR A CA 1
ATOM 3474 C C . TYR A 1 514 ? -29.358 12.964 34.265 1.00 91.88 514 TYR A C 1
ATOM 3476 O O . TYR A 1 514 ? -29.633 12.752 35.446 1.00 91.88 514 TYR A O 1
ATOM 3484 N N . ASP A 1 515 ? -30.270 13.075 33.309 1.00 88.44 515 ASP A N 1
ATOM 3485 C CA . ASP A 1 515 ? -31.659 12.712 33.528 1.00 88.44 515 ASP A CA 1
ATOM 3486 C C . ASP A 1 515 ? -31.769 11.179 33.589 1.00 88.44 515 ASP A C 1
ATOM 3488 O O . ASP A 1 515 ? -31.347 10.471 32.671 1.00 88.44 515 ASP A O 1
ATOM 3492 N N . ILE A 1 516 ? -32.312 10.672 34.698 1.00 83.50 516 ILE A N 1
ATOM 3493 C CA . ILE A 1 516 ? -32.462 9.237 34.961 1.00 83.50 516 ILE A CA 1
ATOM 3494 C C . ILE A 1 516 ? -33.424 8.560 33.976 1.00 83.50 516 ILE A C 1
ATOM 3496 O O . ILE A 1 516 ? -33.308 7.356 33.744 1.00 83.50 516 ILE A O 1
ATOM 3500 N N . ASP A 1 517 ? -34.326 9.329 33.364 1.00 87.12 517 ASP A N 1
ATOM 3501 C CA . ASP A 1 517 ? -35.305 8.825 32.403 1.00 87.12 517 ASP A CA 1
ATOM 3502 C C . ASP A 1 517 ? -34.802 8.907 30.949 1.00 87.12 517 ASP A C 1
ATOM 3504 O O . ASP A 1 517 ? -35.464 8.429 30.019 1.00 87.12 517 ASP A O 1
ATOM 3508 N N . HIS A 1 518 ? -33.608 9.471 30.723 1.00 90.81 518 HIS A N 1
ATOM 3509 C CA . HIS A 1 518 ? -33.054 9.611 29.382 1.00 90.81 518 HIS A CA 1
ATOM 3510 C C . HIS A 1 518 ? -32.542 8.279 28.822 1.00 90.81 518 HIS A C 1
ATOM 3512 O O . HIS A 1 518 ? -31.718 7.585 29.422 1.00 90.81 518 HIS A O 1
ATOM 3518 N N . GLN A 1 519 ? -32.979 7.934 27.608 1.00 92.56 519 GLN A N 1
ATOM 3519 C CA . GLN A 1 519 ? -32.543 6.718 26.920 1.00 92.56 519 GLN A CA 1
ATOM 3520 C C . GLN A 1 519 ? -31.426 7.006 25.915 1.00 92.56 519 GLN A C 1
ATOM 3522 O O . GLN A 1 519 ? -31.612 7.732 24.941 1.00 92.56 519 GLN A O 1
ATOM 3527 N N . TYR A 1 520 ? -30.285 6.341 26.093 1.00 94.62 520 TYR A N 1
ATOM 3528 C CA . TYR A 1 520 ? -29.134 6.451 25.198 1.00 94.62 520 TYR A CA 1
ATOM 3529 C C . TYR A 1 520 ? -29.099 5.302 24.185 1.00 94.62 520 TYR A C 1
ATOM 3531 O O . TYR A 1 520 ? -29.000 4.126 24.544 1.00 94.62 520 TYR A O 1
ATOM 3539 N N . THR A 1 521 ? -29.129 5.629 22.890 1.00 94.38 521 THR A N 1
ATOM 3540 C CA . THR A 1 521 ? -28.996 4.622 21.823 1.00 94.38 521 THR A CA 1
ATOM 3541 C C . THR A 1 521 ? -27.530 4.352 21.499 1.00 94.38 521 THR A C 1
ATOM 3543 O O . THR A 1 521 ? -26.939 4.994 20.633 1.00 94.38 521 THR A O 1
ATOM 3546 N N . VAL A 1 522 ? -26.972 3.327 22.137 1.00 96.19 522 VAL A N 1
ATOM 3547 C CA . VAL A 1 522 ? -25.559 2.939 21.982 1.00 96.19 522 VAL A CA 1
ATOM 3548 C C . VAL A 1 522 ? -25.336 1.935 20.847 1.00 96.19 522 VAL A C 1
ATOM 3550 O O . VAL A 1 522 ? -24.279 1.887 20.236 1.00 96.19 522 VAL A O 1
ATOM 3553 N N . LEU A 1 523 ? -26.340 1.134 20.493 1.00 97.56 523 LEU A N 1
ATOM 3554 C CA . LEU A 1 523 ? -26.220 0.134 19.433 1.00 97.56 523 LEU A CA 1
ATOM 3555 C C . LEU A 1 523 ? -27.479 0.127 18.578 1.00 97.56 523 LEU A C 1
ATOM 3557 O O . LEU A 1 523 ? -28.587 0.037 19.099 1.00 97.56 523 LEU A O 1
ATOM 3561 N N . ASN A 1 524 ? -27.297 0.181 17.261 1.00 97.44 524 ASN A N 1
ATOM 3562 C CA . ASN A 1 524 ? -28.354 -0.067 16.288 1.00 97.44 524 ASN A CA 1
ATOM 3563 C C . ASN A 1 524 ? -27.916 -1.164 15.314 1.00 97.44 524 ASN A C 1
ATOM 3565 O O . ASN A 1 524 ? -26.796 -1.106 14.811 1.00 97.44 524 ASN A O 1
ATOM 3569 N N . ALA A 1 525 ? -28.802 -2.117 15.021 1.00 98.44 525 ALA A N 1
ATOM 3570 C CA . ALA A 1 525 ? -28.555 -3.196 14.068 1.00 98.44 525 ALA A CA 1
ATOM 3571 C C . ALA A 1 525 ? -29.771 -3.398 13.163 1.00 98.44 525 ALA A C 1
ATOM 3573 O O . ALA A 1 525 ? -30.832 -3.806 13.635 1.00 98.44 525 ALA A O 1
ATOM 3574 N N . ASN A 1 526 ? -29.616 -3.133 11.864 1.00 98.56 526 ASN A N 1
ATOM 3575 C CA . ASN A 1 526 ? -30.735 -3.182 10.916 1.00 98.56 526 ASN A CA 1
ATOM 3576 C C . ASN A 1 526 ? -31.274 -4.608 10.715 1.00 98.56 526 ASN A C 1
ATOM 3578 O O . ASN A 1 526 ? -32.465 -4.786 10.483 1.00 98.56 526 ASN A O 1
ATOM 3582 N N . GLY A 1 527 ? -30.412 -5.622 10.834 1.00 97.94 527 GLY A N 1
ATOM 3583 C CA . GLY A 1 527 ? -30.800 -7.036 10.822 1.00 97.94 527 GLY A CA 1
ATOM 3584 C C . GLY A 1 527 ? -31.329 -7.547 12.167 1.00 97.94 527 GLY A C 1
ATOM 3585 O O . GLY A 1 527 ? -31.627 -8.731 12.293 1.00 97.94 527 GLY A O 1
ATOM 3586 N N . GLY A 1 528 ? -31.426 -6.684 13.180 1.00 98.12 528 GLY A N 1
ATOM 3587 C CA . GLY A 1 528 ? -31.825 -7.047 14.535 1.00 98.12 528 GLY A CA 1
ATOM 3588 C C . GLY A 1 528 ? -30.659 -7.465 15.433 1.00 98.12 528 GLY A C 1
ATOM 3589 O O . GLY A 1 528 ? -29.516 -7.650 15.004 1.00 98.12 528 GLY A O 1
ATOM 3590 N N . ARG A 1 529 ? -30.969 -7.593 16.726 1.00 97.62 529 ARG A N 1
ATOM 3591 C CA . ARG A 1 529 ? -30.036 -7.978 17.790 1.00 97.62 529 ARG A CA 1
ATOM 3592 C C . ARG A 1 529 ? -30.444 -9.323 18.379 1.00 97.62 529 ARG A C 1
ATOM 3594 O O . ARG A 1 529 ? -31.613 -9.518 18.700 1.00 97.62 529 ARG A O 1
ATOM 3601 N N . THR A 1 530 ? -29.473 -10.200 18.603 1.00 98.00 530 THR A N 1
ATOM 3602 C CA . THR A 1 530 ? -29.635 -11.434 19.380 1.00 98.00 530 THR A CA 1
ATOM 3603 C C . THR A 1 530 ? -28.745 -11.401 20.621 1.00 98.00 530 THR A C 1
ATOM 3605 O O . THR A 1 530 ? -27.648 -10.840 20.595 1.00 98.00 530 THR A O 1
ATOM 3608 N N . GLY A 1 531 ? -29.234 -11.987 21.716 1.00 95.94 531 GLY A N 1
ATOM 3609 C CA . GLY A 1 531 ? -28.534 -12.025 23.001 1.00 95.94 531 GLY A CA 1
ATOM 3610 C C . GLY A 1 531 ? -28.602 -10.727 23.815 1.00 95.94 531 GLY A C 1
ATOM 3611 O O . GLY A 1 531 ? -29.320 -9.779 23.481 1.00 95.94 531 GLY A O 1
ATOM 3612 N N . GLN A 1 532 ? -27.874 -10.714 24.931 1.00 93.62 532 GLN A N 1
ATOM 3613 C CA . GLN A 1 532 ? -27.844 -9.630 25.914 1.00 93.62 532 GLN A CA 1
ATOM 3614 C C . GLN A 1 532 ? -26.482 -9.576 26.610 1.00 93.62 532 GLN A C 1
ATOM 3616 O O . GLN A 1 532 ? -25.771 -10.578 26.655 1.00 93.62 532 GLN A O 1
ATOM 3621 N N . TYR A 1 533 ? -26.136 -8.419 27.171 1.00 95.12 533 TYR A N 1
ATOM 3622 C CA . TYR A 1 533 ? -24.933 -8.285 27.987 1.00 95.12 533 TYR A CA 1
ATOM 3623 C C . TYR A 1 533 ? -25.111 -9.014 29.316 1.00 95.12 533 TYR A C 1
ATOM 3625 O O . TYR A 1 533 ? -26.142 -8.868 29.971 1.00 95.12 533 TYR A O 1
ATOM 3633 N N . SER A 1 534 ? -24.097 -9.777 29.718 1.00 93.00 534 SER A N 1
ATOM 3634 C CA . SER A 1 534 ? -24.067 -10.423 31.037 1.00 93.00 534 SER A CA 1
ATOM 3635 C C . SER A 1 534 ? -23.593 -9.464 32.121 1.00 93.00 534 SER A C 1
ATOM 3637 O O . SER A 1 534 ? -23.990 -9.595 33.274 1.00 93.00 534 SER A O 1
ATOM 3639 N N . THR A 1 535 ? -22.760 -8.498 31.735 1.00 92.62 535 THR A N 1
ATOM 3640 C CA . THR A 1 535 ? -22.191 -7.501 32.635 1.00 92.62 535 THR A CA 1
ATOM 3641 C C . THR A 1 535 ? -22.424 -6.114 32.054 1.00 92.62 535 THR A C 1
ATOM 3643 O O . THR A 1 535 ? -22.066 -5.844 30.906 1.00 92.62 535 THR A O 1
ATOM 3646 N N . PHE A 1 536 ? -23.009 -5.238 32.865 1.00 93.56 536 PHE A N 1
ATOM 3647 C CA . PHE A 1 536 ? -23.149 -3.811 32.603 1.00 93.56 536 PHE A CA 1
ATOM 3648 C C . PHE A 1 536 ? -22.444 -3.063 33.729 1.00 93.56 536 PHE A C 1
ATOM 3650 O O . PHE A 1 536 ? -22.747 -3.289 34.901 1.00 93.56 536 PHE A O 1
ATOM 3657 N N . THR A 1 537 ? -21.507 -2.188 33.384 1.00 93.75 537 THR A N 1
ATOM 3658 C CA . THR A 1 537 ? -20.869 -1.292 34.350 1.00 93.75 537 THR A CA 1
ATOM 3659 C C . THR A 1 537 ? -21.004 0.146 33.888 1.00 93.75 537 THR A C 1
ATOM 3661 O O . THR A 1 537 ? -20.968 0.439 32.692 1.00 93.75 537 THR A O 1
ATOM 3664 N N . ILE A 1 538 ? -21.151 1.047 34.855 1.00 90.44 538 ILE A N 1
ATOM 3665 C CA . ILE A 1 538 ? -21.095 2.483 34.634 1.00 90.44 538 ILE A CA 1
ATOM 3666 C C . ILE A 1 538 ? -19.991 3.065 35.509 1.00 90.44 538 ILE A C 1
ATOM 3668 O O . ILE A 1 538 ? -19.931 2.800 36.709 1.00 90.44 538 ILE A O 1
ATOM 3672 N N . THR A 1 539 ? -19.112 3.843 34.894 1.00 88.62 539 THR A N 1
ATOM 3673 C CA . THR A 1 539 ? -18.100 4.628 35.590 1.00 88.62 539 THR A CA 1
ATOM 3674 C C . THR A 1 539 ? -18.468 6.091 35.423 1.00 88.62 539 THR A C 1
ATOM 3676 O O . THR A 1 539 ? -18.553 6.588 34.297 1.00 88.62 539 THR A O 1
ATOM 3679 N N . ASN A 1 540 ? -18.685 6.770 36.544 1.00 75.25 540 ASN A N 1
ATOM 3680 C CA . ASN A 1 540 ? -18.865 8.212 36.590 1.00 75.25 540 ASN A CA 1
ATOM 3681 C C . ASN A 1 540 ? -17.609 8.828 37.235 1.00 75.25 540 ASN A C 1
ATOM 3683 O O . ASN A 1 540 ? -17.229 8.394 38.323 1.00 75.25 540 ASN A O 1
ATOM 3687 N N . PRO A 1 541 ? -16.916 9.771 36.573 1.00 58.81 541 PRO A N 1
ATOM 3688 C CA . PRO A 1 541 ? -15.773 10.460 37.155 1.00 58.81 541 PRO A CA 1
ATOM 3689 C C . PRO A 1 541 ? -16.137 11.420 38.302 1.00 58.81 541 PRO A C 1
ATOM 3691 O O . PRO A 1 541 ? -15.203 11.897 38.942 1.00 58.81 541 PRO A O 1
ATOM 3694 N N . ASN A 1 542 ? -17.427 11.694 38.573 1.00 52.09 542 ASN A N 1
ATOM 3695 C CA . ASN A 1 542 ? -17.886 12.531 39.694 1.00 52.09 542 ASN A CA 1
ATOM 3696 C C . ASN A 1 542 ? -19.090 11.953 40.442 1.00 52.09 542 ASN A C 1
ATOM 3698 O O . ASN A 1 542 ? -20.153 11.784 39.803 1.00 52.09 542 ASN A O 1
#

Sequence (542 aa):
MFTKKFWIIIFLMFFRNISMAGTVTSNADSGSGTLRRVLNNASGGEIIIFDLSNKNRTITLKTHLPIIDQALKIDGSNLGGKEVIIDGQNSHPGFFVESGNPVTIQNLTLNDCVSKGGPGGNAFDGGGGGMGAGGGVFVNDGANVILTNITFTVCKANGGRGGSGVDTALIANGGGGGLGGAGAGDKHFGAPIEGGGGGGLYTNADKRIGGGSGGNGQNAVGAGPDNGGAFGGGGGTNEVNALNHKGGNGGFAGGGGGAQHAQGGNGGTGGGGGGSTTKAGNGGKFPGTTSFGGGNGAFGKDAFAGGGGGAGVGGAIFVREGGTLTFNSDIDNSQSVTAGTGGKGKSSGQNGSADGAAIYIMQNTSITLSTSGTKGISATTIDQEGVISGQGGVIKSGTGTYILTGPNNYTGATQINNGTLIVNGSIKSSTVTVGASGTLRGAATVGPLTVSGKVKPGNSIGTIQVIGNYIQNPGSTYQVEIEPTGGSSKLAITGTAQINNLSTIEVTALSGEYDIDHQYTVLNANGGRTGQYSTFTITNPN

Radius of gyration: 27.3 Å; chains: 1; bounding box: 77×37×87 Å

Foldseek 3Di:
DDDPPPVVVVVPPPDPPQDALAEQQDLEQDDDSHPLVSQVSGDARHEYEYDQQVHDLENEHPAEGDAAQHHYEYEDVPRPLDEREDAPVLPAAAYEYNHLYEYEYERYEYENQEWEWAAWAAEQWWWWTFWFFASHYEFDASTHYEYAAYEYAQFETEWHAWYARDDDPAFEWIWKTFRQEYWHYDDDDPAPFAWIFKTENNGYGDNRAHFPEQDDDDDDHDDAFAAHPQGITTTAGGDPDPDQGEWHEYHARIITIAYEPHEWHAYAFQIWTIAYQPYWHHYHHAPPDDAAHWWIWDHNNVGGTWIIIGETEARNYEHDANGEYEDNYAYEQNFYTYWHDFHHIVYTIHTHYYAASHYEHEANYEYEDEYQEEYEQDHPADPRGSEYAYAYEYEYYYQYEYERQEQHDHQEAYEFQAHEYEYNHEPQNHAYEAHQRYEYEAQYEHEEYEYNHEYEYHPPAHEYEYNEEYEYDANYEYEKEAEQVQDMHAYHYAAEYEYDENYEYEYEYDDDDHDPPRDHHHYDHPNYYDDDHPYYYYDYPD